Protein 3VVS (pdb70)

Nearest PDB structures (foldseek):
  3vvs-assembly1_A  TM=1.002E+00  e=2.628E-54  Pyrococcus furiosus
  3vvr-assembly1_A  TM=9.953E-01  e=1.018E-46  Pyrococcus furiosus
  6gwh-assembly1_A  TM=9.928E-01  e=1.650E-46  Pyrococcus furiosus DSM 3638
  6ids-assembly1_A  TM=9.347E-01  e=5.824E-17  Vibrio cholerae
  5xjj-assembly1_A  TM=8.866E-01  e=8.787E-13  Camelina sativa

Radius of gyration: 21.58 Å; Cα contacts (8 Å, |Δi|>4): 776; chains: 2; bounding box: 63×47×64 Å

Solvent-accessible surface area: 18002 Å² total

Organism: Pyrococcus furiosus (strain ATCC 43587 / DSM 3638 / JCM 8422 / Vc1) (NCBI:txid186497)

Structure (mmCIF, N/CA/C/O backbone):
data_3VVS
#
_entry.id   3VVS
#
_cell.length_a   155.091
_cell.length_b   59.970
_cell.length_c   68.525
_cell.angle_alpha   90.000
_cell.angle_beta   91.840
_cell.angle_gamma   90.000
#
_symmetry.space_group_name_H-M   'C 1 2 1'
#
loop_
_entity.id
_entity.type
_entity.pdbx_description
1 polymer 'Putative uncharacterized protein'
2 polymer 'macrocyclic peptide'
3 non-polymer '(2R)-2,3-dihydroxypropyl (9Z)-octadec-9-enoate'
4 water water
#
loop_
_atom_site.group_PDB
_atom_site.id
_atom_site.type_symbol
_atom_site.label_atom_id
_atom_site.label_alt_id
_atom_site.label_comp_id
_atom_site.label_asym_id
_atom_site.label_entity_id
_atom_site.label_seq_id
_atom_site.pdbx_PDB_ins_code
_atom_site.Cartn_x
_atom_site.Cartn_y
_atom_site.Cartn_z
_atom_site.occupancy
_atom_site.B_iso_or_equiv
_atom_site.auth_seq_id
_atom_site.auth_comp_id
_atom_site.auth_asym_id
_atom_site.auth_atom_id
_atom_site.pdbx_PDB_model_num
ATOM 1 N N . LYS A 1 4 ? -56.894 29.238 24.031 1.00 82.09 4 LYS A N 1
ATOM 2 C CA . LYS A 1 4 ? -56.072 28.524 24.999 1.00 82.16 4 LYS A CA 1
ATOM 3 C C . LYS A 1 4 ? -56.688 27.169 25.336 1.00 84.82 4 LYS A C 1
ATOM 4 O O . LYS A 1 4 ? -57.863 27.089 25.694 1.00 91.95 4 LYS A O 1
ATOM 6 N N . THR A 1 5 ? -55.895 26.107 25.225 1.00 76.60 5 THR A N 1
ATOM 7 C CA . THR A 1 5 ? -54.498 26.213 24.818 1.00 65.48 5 THR A CA 1
ATOM 8 C C . THR A 1 5 ? -54.229 25.412 23.549 1.00 54.83 5 THR A C 1
ATOM 9 O O . THR A 1 5 ? -55.156 24.964 22.875 1.00 58.34 5 THR A O 1
ATOM 13 N N . THR A 1 6 ? -52.951 25.240 23.229 1.00 39.20 6 THR A N 1
ATOM 14 C CA . THR A 1 6 ? -52.548 24.454 22.071 1.00 29.81 6 THR A CA 1
ATOM 15 C C . THR A 1 6 ? -51.676 23.288 22.518 1.00 31.60 6 THR A C 1
ATOM 16 O O . THR A 1 6 ? -51.217 23.251 23.660 1.00 34.30 6 THR A O 1
ATOM 20 N N . LYS A 1 7 ? -51.450 22.338 21.615 1.00 29.46 7 LYS A N 1
ATOM 21 C CA . LYS A 1 7 ? -50.641 21.164 21.926 1.00 33.09 7 LYS A CA 1
ATOM 22 C C . LYS A 1 7 ? -49.195 21.537 22.235 1.00 27.35 7 LYS A C 1
ATOM 23 O O . LYS A 1 7 ? -48.540 20.891 23.050 1.00 33.80 7 LYS A O 1
ATOM 26 N N . GLY A 1 8 ? -48.702 22.580 21.577 1.00 29.21 8 GLY A N 1
ATOM 27 C CA . GLY A 1 8 ? -47.339 23.036 21.777 1.00 28.51 8 GLY A CA 1
ATOM 28 C C . GLY A 1 8 ? -47.144 23.687 23.131 1.00 28.66 8 GLY A C 1
ATOM 29 O O . GLY A 1 8 ? -46.104 23.519 23.768 1.00 29.10 8 GLY A O 1
ATOM 30 N N . VAL A 1 9 ? -48.151 24.437 23.568 1.00 26.12 9 VAL A N 1
ATOM 31 C CA . VAL A 1 9 ? -48.126 25.065 24.883 1.00 24.77 9 VAL A CA 1
ATOM 32 C C . VAL A 1 9 ? -48.168 24.008 25.984 1.00 23.79 9 VAL A C 1
ATOM 33 O O . VAL A 1 9 ? -47.447 24.106 26.978 1.00 33.81 9 VAL A O 1
ATOM 37 N N . GLN A 1 10 ? -49.003 22.990 25.798 1.00 25.40 10 GLN A N 1
ATOM 38 C CA . GLN A 1 10 ? -49.072 21.880 26.743 1.00 37.83 10 GLN A CA 1
ATOM 39 C C . GLN A 1 10 ? -47.747 21.127 26.768 1.00 34.96 10 GLN A C 1
ATOM 40 O O . GLN A 1 10 ? -47.332 20.609 27.805 1.00 31.56 10 GLN A O 1
ATOM 46 N N . LEU A 1 11 ? -47.089 21.077 25.615 1.00 36.48 11 LEU A N 1
ATOM 47 C CA . LEU A 1 11 ? -45.798 20.416 25.488 1.00 36.10 11 LEU A CA 1
ATOM 48 C C . LEU A 1 11 ? -44.718 21.190 26.238 1.00 37.21 11 LEU A C 1
ATOM 49 O O . LEU A 1 11 ? -43.887 20.602 26.929 1.00 43.09 11 LEU A O 1
ATOM 54 N N . LEU A 1 12 ? -44.738 22.513 26.098 1.00 30.29 12 LEU A N 1
ATOM 55 C CA . LEU A 1 12 ? -43.780 23.377 26.780 1.00 27.84 12 LEU A CA 1
ATOM 56 C C . LEU A 1 12 ? -43.981 23.372 28.292 1.00 26.41 12 LEU A C 1
ATOM 57 O O . LEU A 1 12 ? -43.026 23.530 29.053 1.00 26.32 12 LEU A O 1
ATOM 62 N N . ARG A 1 13 ? -45.226 23.191 28.720 1.00 25.05 13 ARG A N 1
ATOM 63 C CA . ARG A 1 13 ? -45.566 23.238 30.139 1.00 28.55 13 ARG A CA 1
ATOM 64 C C . ARG A 1 13 ? -45.565 21.856 30.790 1.00 29.28 13 ARG A C 1
ATOM 65 O O . ARG A 1 13 ? -45.783 21.730 31.995 1.00 30.67 13 ARG A O 1
ATOM 73 N N . GLY A 1 14 ? -45.316 20.823 29.991 1.00 25.82 14 GLY A N 1
ATOM 74 C CA . GLY A 1 14 ? -45.318 19.461 30.492 1.00 28.82 14 GLY A CA 1
ATOM 75 C C . GLY A 1 14 ? -43.936 18.956 30.859 1.00 31.23 14 GLY A C 1
ATOM 76 O O . GLY A 1 14 ? -43.090 19.716 31.327 1.00 31.76 14 GLY A O 1
ATOM 77 N N . ASP A 1 15 ? -43.711 17.662 30.648 1.00 34.15 15 ASP A N 1
ATOM 78 C CA . ASP A 1 15 ? -42.422 17.043 30.932 1.00 34.47 15 ASP A CA 1
ATOM 79 C C . ASP A 1 15 ? -41.339 17.609 30.015 1.00 31.99 15 ASP A C 1
ATOM 80 O O . ASP A 1 15 ? -41.510 17.643 28.796 1.00 27.42 15 ASP A O 1
ATOM 85 N N . PRO A 1 16 ? -40.222 18.065 30.604 1.00 29.47 16 PRO A N 1
ATOM 86 C CA . PRO A 1 16 ? -39.103 18.626 29.837 1.00 30.80 16 PRO A CA 1
ATOM 87 C C . PRO A 1 16 ? -38.478 17.614 28.879 1.00 32.51 16 PRO A C 1
ATOM 88 O O . PRO A 1 16 ? -38.143 17.975 27.751 1.00 37.38 16 PRO A O 1
ATOM 92 N N . LYS A 1 17 ? -38.325 16.370 29.321 1.00 35.19 17 LYS A N 1
ATOM 93 C CA . LYS A 1 17 ? -37.766 15.321 28.473 1.00 35.36 17 LYS A CA 1
ATOM 94 C C . LYS A 1 17 ? -38.671 15.040 27.278 1.00 31.57 17 LYS A C 1
ATOM 95 O O . LYS A 1 17 ? -38.195 14.811 26.166 1.00 28.88 17 LYS A O 1
ATOM 101 N N . LYS A 1 18 ? -39.977 15.061 27.518 1.00 34.21 18 LYS A N 1
ATOM 102 C CA . LYS A 1 18 ? -40.960 14.854 26.463 1.00 31.95 18 LYS A CA 1
ATOM 103 C C . LYS A 1 18 ? -41.001 16.057 25.525 1.00 34.65 18 LYS A C 1
ATOM 104 O O . LYS A 1 18 ? -41.228 15.914 24.323 1.00 41.44 18 LYS A O 1
ATOM 110 N N . ALA A 1 19 ? -40.769 17.242 26.080 1.00 29.03 19 ALA A N 1
ATOM 111 C CA . ALA A 1 19 ? -40.778 18.472 25.296 1.00 23.18 19 ALA A CA 1
ATOM 112 C C . ALA A 1 19 ? -39.581 18.545 24.351 1.00 24.96 19 ALA A C 1
ATOM 113 O O . ALA A 1 19 ? -39.727 18.907 23.184 1.00 23.63 19 ALA A O 1
ATOM 115 N N . ILE A 1 20 ? -38.403 18.203 24.864 1.00 18.86 20 ILE A N 1
ATOM 116 C CA . ILE A 1 20 ? -37.178 18.227 24.069 1.00 19.08 20 ILE A CA 1
ATOM 117 C C . ILE A 1 20 ? -37.268 17.304 22.854 1.00 28.75 20 ILE A C 1
ATOM 118 O O . ILE A 1 20 ? -36.912 17.692 21.742 1.00 37.12 20 ILE A O 1
ATOM 123 N N . VAL A 1 21 ? -37.762 16.090 23.070 1.00 25.53 21 VAL A N 1
ATOM 124 C CA . VAL A 1 21 ? -37.858 15.100 22.002 1.00 25.04 21 VAL A CA 1
ATOM 125 C C . VAL A 1 21 ? -38.866 15.500 20.925 1.00 23.08 21 VAL A C 1
ATOM 126 O O . VAL A 1 21 ? -38.564 15.452 19.733 1.00 23.91 21 VAL A O 1
ATOM 130 N N . ARG A 1 22 ? -40.059 15.902 21.349 1.00 25.68 22 ARG A N 1
ATOM 131 C CA . ARG A 1 22 ? -41.134 16.226 20.415 1.00 27.77 22 ARG A CA 1
ATOM 132 C C . ARG A 1 22 ? -40.922 17.550 19.677 1.00 31.69 22 ARG A C 1
ATOM 133 O O . ARG A 1 22 ? -41.603 17.829 18.691 1.00 35.62 22 ARG A O 1
ATOM 137 N N . LEU A 1 23 ? -39.984 18.363 20.153 1.00 29.80 23 LEU A N 1
ATOM 138 C CA . LEU A 1 23 ? -39.703 19.647 19.516 1.00 29.51 23 LEU A CA 1
ATOM 139 C C . LEU A 1 23 ? -38.459 19.601 18.633 1.00 25.28 23 LEU A C 1
ATOM 140 O O . LEU A 1 23 ? -38.434 20.198 17.558 1.00 28.52 23 LEU A O 1
ATOM 145 N N . SER A 1 24 ? -37.430 18.893 19.087 1.00 21.64 24 SER A N 1
ATOM 146 C CA . SER A 1 24 ? -36.167 18.835 18.357 1.00 21.94 24 SER A CA 1
ATOM 147 C C . SER A 1 24 ? -36.269 18.006 17.080 1.00 27.86 24 SER A C 1
ATOM 148 O O . SER A 1 24 ? -35.673 18.354 16.061 1.00 26.19 24 SER A O 1
ATOM 151 N N . ILE A 1 25 ? -37.021 16.910 17.141 1.00 29.77 25 ILE A N 1
ATOM 152 C CA . ILE A 1 25 ? -37.193 16.035 15.981 1.00 30.13 25 ILE A CA 1
ATOM 153 C C . ILE A 1 25 ? -37.768 16.743 14.742 1.00 24.20 25 ILE A C 1
ATOM 154 O O . ILE A 1 25 ? -37.222 16.594 13.650 1.00 25.38 25 ILE A O 1
ATOM 159 N N . PRO A 1 26 ? -38.861 17.519 14.899 1.00 23.14 26 PRO A N 1
ATOM 160 C CA . PRO A 1 26 ? -39.327 18.270 13.726 1.00 22.62 26 PRO A CA 1
ATOM 161 C C . PRO A 1 26 ? -38.305 19.298 13.244 1.00 26.60 26 PRO A C 1
ATOM 162 O O . PRO A 1 26 ? -38.240 19.581 12.049 1.00 27.21 26 PRO A O 1
ATOM 166 N N . MET A 1 27 ? -37.519 19.847 14.165 1.00 26.10 27 MET A N 1
ATOM 167 C CA . MET A 1 27 ? -36.522 20.852 13.810 1.00 29.13 27 MET A CA 1
ATOM 168 C C . MET A 1 27 ? -35.338 20.248 13.060 1.00 30.49 27 MET A C 1
ATOM 169 O O . MET A 1 27 ? -34.828 20.844 12.112 1.00 35.11 27 MET A O 1
ATOM 174 N N . MET A 1 28 ? -34.905 19.065 13.486 1.00 25.36 28 MET A N 1
ATOM 175 C CA . MET A 1 28 ? -33.802 18.376 12.827 1.00 26.65 28 MET A CA 1
ATOM 176 C C . MET A 1 28 ? -34.184 17.967 11.407 1.00 28.95 28 MET A C 1
ATOM 177 O O . MET A 1 28 ? -33.344 17.953 10.508 1.00 30.55 28 MET A O 1
ATOM 182 N N . ILE A 1 29 ? -35.457 17.640 11.214 1.00 25.10 29 ILE A N 1
ATOM 183 C CA . ILE A 1 29 ? -35.962 17.263 9.899 1.00 25.89 29 ILE A CA 1
ATOM 184 C C . ILE A 1 29 ? -36.034 18.475 8.975 1.00 24.91 29 ILE A C 1
ATOM 185 O O . ILE A 1 29 ? -35.609 18.414 7.821 1.00 24.64 29 ILE A O 1
ATOM 190 N N . GLY A 1 30 ? -36.569 19.575 9.494 1.00 24.76 30 GLY A N 1
ATOM 191 C CA . GLY A 1 30 ? -36.686 20.803 8.730 1.00 20.15 30 GLY A CA 1
ATOM 192 C C . GLY A 1 30 ? -35.343 21.330 8.266 1.00 24.87 30 GLY A C 1
ATOM 193 O O . GLY A 1 30 ? -35.213 21.818 7.144 1.00 24.35 30 GLY A O 1
ATOM 194 N N . MET A 1 31 ? -34.338 21.225 9.128 1.00 26.88 31 MET A N 1
ATOM 195 C CA . MET A 1 31 ? -32.999 21.699 8.802 1.00 23.37 31 MET A CA 1
ATOM 196 C C . MET A 1 31 ? -32.280 20.751 7.847 1.00 24.97 31 MET A C 1
ATOM 197 O O . MET A 1 31 ? -31.427 21.174 7.066 1.00 28.77 31 MET A O 1
ATOM 202 N N . SER A 1 32 ? -32.626 19.469 7.913 1.00 27.91 32 SER A N 1
ATOM 203 C CA . SER A 1 32 ? -32.020 18.471 7.038 1.00 28.32 32 SER A CA 1
ATOM 204 C C . SER A 1 32 ? -32.476 18.652 5.595 1.00 28.22 32 SER A C 1
ATOM 205 O O . SER A 1 32 ? -31.682 18.513 4.665 1.00 31.53 32 SER A O 1
ATOM 208 N N . VAL A 1 33 ? -33.756 18.963 5.414 1.00 24.48 33 VAL A N 1
ATOM 209 C CA . VAL A 1 33 ? -34.302 19.225 4.087 1.00 26.94 33 VAL A CA 1
ATOM 210 C C . VAL A 1 33 ? -33.668 20.484 3.504 1.00 31.22 33 VAL A C 1
ATOM 211 O O . VAL A 1 33 ? -33.408 20.565 2.301 1.00 30.84 33 VAL A O 1
ATOM 215 N N . GLN A 1 34 ? -33.397 21.455 4.370 1.00 29.86 34 GLN A N 1
ATOM 216 C CA . GLN A 1 34 ? -32.720 22.679 3.963 1.00 25.04 34 GLN A CA 1
ATOM 217 C C . GLN A 1 34 ? -31.301 22.372 3.502 1.00 27.83 34 GLN A C 1
ATOM 218 O O . GLN A 1 34 ? -30.823 22.929 2.516 1.00 31.72 34 GLN A O 1
ATOM 224 N N . THR A 1 35 ? -30.632 21.479 4.224 1.00 21.03 35 THR A N 1
ATOM 225 C CA . THR A 1 35 ? -29.294 21.043 3.853 1.00 25.09 35 THR A CA 1
ATOM 226 C C . THR A 1 35 ? -29.340 20.289 2.527 1.00 28.50 35 THR A C 1
ATOM 227 O O . THR A 1 35 ? -28.459 20.446 1.682 1.00 32.37 35 THR A O 1
ATOM 231 N N . LEU A 1 36 ? -30.383 19.482 2.349 1.00 27.58 36 LEU A N 1
ATOM 232 C CA . LEU A 1 36 ? -30.580 18.735 1.112 1.00 30.48 36 LEU A CA 1
ATOM 233 C C . LEU A 1 36 ? -30.704 19.662 -0.091 1.00 30.54 36 LEU A C 1
ATOM 234 O O . LEU A 1 36 ? -30.282 19.316 -1.194 1.00 30.57 36 LEU A O 1
ATOM 239 N N . TYR A 1 37 ? -31.286 20.838 0.124 1.00 30.62 37 TYR A N 1
ATOM 240 C CA . TYR A 1 37 ? -31.386 21.833 -0.937 1.00 28.99 37 TYR A CA 1
ATOM 241 C C . TYR A 1 37 ? -30.010 22.347 -1.346 1.00 31.36 37 TYR A C 1
ATOM 242 O O . TYR A 1 37 ? -29.701 22.432 -2.534 1.00 34.70 37 TYR A O 1
ATOM 251 N N . ASN A 1 38 ? -29.194 22.698 -0.355 1.00 33.35 38 ASN A N 1
ATOM 252 C CA . ASN A 1 38 ? -27.848 23.205 -0.608 1.00 36.51 38 ASN A CA 1
ATOM 253 C C . ASN A 1 38 ? -26.982 22.205 -1.364 1.00 38.26 38 ASN A C 1
ATOM 254 O O . ASN A 1 38 ? -26.185 22.586 -2.220 1.00 44.14 38 ASN A O 1
ATOM 259 N N . LEU A 1 39 ? -27.141 20.926 -1.040 1.00 35.43 39 LEU A N 1
ATOM 260 C CA . LEU A 1 39 ? -26.403 19.872 -1.722 1.00 44.64 39 LEU A CA 1
ATOM 261 C C . LEU A 1 39 ? -26.856 19.759 -3.172 1.00 46.19 39 LEU A C 1
ATOM 262 O O . LEU A 1 39 ? -26.044 19.545 -4.071 1.00 49.27 39 LEU A O 1
ATOM 267 N N . ALA A 1 40 ? -28.158 19.912 -3.393 1.00 39.37 40 ALA A N 1
ATOM 268 C CA . ALA A 1 40 ? -28.721 19.835 -4.735 1.00 38.25 40 ALA A CA 1
ATOM 269 C C . ALA A 1 40 ? -28.347 21.061 -5.563 1.00 41.91 40 ALA A C 1
ATOM 270 O O . ALA A 1 40 ? -27.902 20.935 -6.704 1.00 46.61 40 ALA A O 1
ATOM 272 N N . ASP A 1 41 ? -28.524 22.244 -4.980 1.00 37.34 41 ASP A N 1
ATOM 273 C CA . ASP A 1 41 ? -28.196 23.494 -5.660 1.00 45.03 41 ASP A CA 1
ATOM 274 C C . ASP A 1 41 ? -26.707 23.581 -5.978 1.00 53.55 41 ASP A C 1
ATOM 275 O O . ASP A 1 41 ? -26.309 24.202 -6.964 1.00 54.74 41 ASP A O 1
ATOM 280 N N . GLY A 1 42 ? -25.889 22.951 -5.141 1.00 54.05 42 GLY A N 1
ATOM 281 C CA . GLY A 1 42 ? -24.454 22.934 -5.348 1.00 53.37 42 GLY A CA 1
ATOM 282 C C . GLY A 1 42 ? -24.057 22.102 -6.551 1.00 57.59 42 GLY A C 1
ATOM 283 O O . GLY A 1 42 ? -22.944 22.225 -7.062 1.00 65.76 42 GLY A O 1
ATOM 284 N N . ILE A 1 43 ? -24.972 21.251 -7.005 1.00 51.21 43 ILE A N 1
ATOM 285 C CA . ILE A 1 43 ? -24.722 20.398 -8.161 1.00 49.55 43 ILE A CA 1
ATOM 286 C C . ILE A 1 43 ? -25.120 21.086 -9.466 1.00 48.78 43 ILE A C 1
ATOM 287 O O . ILE A 1 43 ? -24.364 21.069 -10.438 1.00 52.65 43 ILE A O 1
ATOM 292 N N . TRP A 1 44 ? -26.305 21.691 -9.482 1.00 45.56 44 TRP A N 1
ATOM 293 C CA . TRP A 1 44 ? -26.797 22.376 -10.675 1.00 43.50 44 TRP A CA 1
ATOM 294 C C . TRP A 1 44 ? -25.889 23.540 -11.064 1.00 46.30 44 TRP A C 1
ATOM 295 O O . TRP A 1 44 ? -25.540 23.702 -12.233 1.00 46.61 44 TRP A O 1
ATOM 306 N N . VAL A 1 45 ? -25.511 24.344 -10.074 1.00 47.06 45 VAL A N 1
ATOM 307 C CA . VAL A 1 45 ? -24.686 25.526 -10.305 1.00 46.78 45 VAL A CA 1
ATOM 308 C C . VAL A 1 45 ? -23.266 25.156 -10.737 1.00 51.45 45 VAL A C 1
ATOM 309 O O . VAL A 1 45 ? -22.658 25.843 -11.560 1.00 52.83 45 VAL A O 1
ATOM 313 N N . SER A 1 46 ? -22.750 24.057 -10.194 1.00 53.98 46 SER A N 1
ATOM 314 C CA . SER A 1 46 ? -21.390 23.613 -10.495 1.00 56.50 46 SER A CA 1
ATOM 315 C C . SER A 1 46 ? -21.186 23.310 -11.979 1.00 57.98 46 SER A C 1
ATOM 316 O O . SER A 1 46 ? -20.065 23.369 -12.482 1.00 65.17 46 SER A O 1
ATOM 319 N N . GLY A 1 47 ? -22.272 22.986 -12.673 1.00 52.62 47 GLY A N 1
ATOM 320 C CA . GLY A 1 47 ? -22.205 22.676 -14.089 1.00 50.58 47 GLY A CA 1
ATOM 321 C C . GLY A 1 47 ? -22.607 23.842 -14.973 1.00 51.60 47 GLY A C 1
ATOM 322 O O . GLY A 1 47 ? -23.041 23.647 -16.108 1.00 57.40 47 GLY A O 1
ATOM 323 N N . LEU A 1 48 ? -22.461 25.057 -14.453 1.00 48.81 48 LEU A N 1
ATOM 324 C CA . LEU A 1 48 ? -22.819 26.256 -15.204 1.00 48.76 48 LEU A CA 1
ATOM 325 C C . LEU A 1 48 ? -21.588 27.022 -15.682 1.00 48.08 48 LEU A C 1
ATOM 326 O O . LEU A 1 48 ? -21.679 27.853 -16.585 1.00 47.74 48 LEU A O 1
ATOM 331 N N . GLY A 1 49 ? -20.441 26.741 -15.072 1.00 48.25 49 GLY A N 1
ATOM 332 C CA . GLY A 1 49 ? -19.202 27.396 -15.448 1.00 52.05 49 GLY A CA 1
ATOM 333 C C . GLY A 1 49 ? -18.566 28.170 -14.308 1.00 56.87 49 GLY A C 1
ATOM 334 O O . GLY A 1 49 ? -19.178 28.345 -13.254 1.00 55.99 49 GLY A O 1
ATOM 335 N N . PRO A 1 50 ? -17.327 28.641 -14.516 1.00 63.01 50 PRO A N 1
ATOM 336 C CA . PRO A 1 50 ? -16.580 29.391 -13.500 1.00 61.83 50 PRO A CA 1
ATOM 337 C C . PRO A 1 50 ? -17.152 30.786 -13.264 1.00 56.99 50 PRO A C 1
ATOM 338 O O . PRO A 1 50 ? -16.977 31.345 -12.182 1.00 57.55 50 PRO A O 1
ATOM 342 N N . GLU A 1 51 ? -17.827 31.337 -14.268 1.00 54.90 51 GLU A N 1
ATOM 343 C CA . GLU A 1 51 ? -18.401 32.674 -14.159 1.00 52.44 51 GLU A CA 1
ATOM 344 C C . GLU A 1 51 ? -19.624 32.686 -13.247 1.00 54.59 51 GLU A C 1
ATOM 345 O O . GLU A 1 51 ? -19.917 33.693 -12.602 1.00 54.71 51 GLU A O 1
ATOM 347 N N . SER A 1 52 ? -20.333 31.563 -13.196 1.00 54.97 52 SER A N 1
ATOM 348 C CA . SER A 1 52 ? -21.525 31.448 -12.364 1.00 48.54 52 SER A CA 1
ATOM 349 C C . SER A 1 52 ? -21.163 31.219 -10.899 1.00 44.61 52 SER A C 1
ATOM 350 O O . SER A 1 52 ? -21.810 31.757 -10.000 1.00 37.16 52 SER A O 1
ATOM 353 N N . LEU A 1 53 ? -20.129 30.417 -10.667 1.00 46.50 53 LEU A N 1
ATOM 354 C CA . LEU A 1 53 ? -19.654 30.150 -9.314 1.00 47.32 53 LEU A CA 1
ATOM 355 C C . LEU A 1 53 ? -19.033 31.398 -8.698 1.00 47.98 53 LEU A C 1
ATOM 356 O O . LEU A 1 53 ? -19.131 31.621 -7.491 1.00 54.54 53 LEU A O 1
ATOM 361 N N . ALA A 1 54 ? -18.395 32.208 -9.535 1.00 48.72 54 ALA A N 1
ATOM 362 C CA . ALA A 1 54 ? -17.762 33.439 -9.077 1.00 48.18 54 ALA A CA 1
ATOM 363 C C . ALA A 1 54 ? -18.806 34.484 -8.696 1.00 48.20 54 ALA A C 1
ATOM 364 O O . ALA A 1 54 ? -18.561 35.335 -7.843 1.00 49.32 54 ALA A O 1
ATOM 366 N N . ALA A 1 55 ? -19.970 34.412 -9.334 1.00 47.83 55 ALA A N 1
ATOM 367 C CA . ALA A 1 55 ? -21.058 35.340 -9.053 1.00 49.91 55 ALA A CA 1
ATOM 368 C C . ALA A 1 55 ? -21.713 35.021 -7.713 1.00 52.93 55 ALA A C 1
ATOM 369 O O . ALA A 1 55 ? -22.108 35.924 -6.974 1.00 50.56 55 ALA A O 1
ATOM 371 N N . VAL A 1 56 ? -21.825 33.732 -7.409 1.00 54.34 56 VAL A N 1
ATOM 372 C CA . VAL A 1 56 ? -22.408 33.284 -6.150 1.00 53.43 56 VAL A CA 1
ATOM 373 C C . VAL A 1 56 ? -21.494 33.639 -4.981 1.00 55.45 56 VAL A C 1
ATOM 374 O O . VAL A 1 56 ? -21.957 34.075 -3.925 1.00 49.54 56 VAL A O 1
ATOM 378 N N . GLY A 1 57 ? -20.193 33.461 -5.185 1.00 58.87 57 GLY A N 1
ATOM 379 C CA . GLY A 1 57 ? -19.208 33.733 -4.153 1.00 58.86 57 GLY A CA 1
ATOM 380 C C . GLY A 1 57 ? -19.129 35.192 -3.743 1.00 55.35 57 GLY A C 1
ATOM 381 O O . GLY A 1 57 ? -18.734 35.504 -2.621 1.00 57.79 57 GLY A O 1
ATOM 382 N N . LEU A 1 58 ? -19.504 36.088 -4.650 1.00 48.04 58 LEU A N 1
ATOM 383 C CA . LEU A 1 58 ? -19.458 37.520 -4.368 1.00 46.36 58 LEU A CA 1
ATOM 384 C C . LEU A 1 58 ? -20.594 37.964 -3.449 1.00 44.85 58 LEU A C 1
ATOM 385 O O . LEU A 1 58 ? -20.413 38.848 -2.611 1.00 42.31 58 LEU A O 1
ATOM 390 N N . PHE A 1 59 ? -21.761 37.350 -3.610 1.00 45.17 59 PHE A N 1
ATOM 391 C CA . PHE A 1 59 ? -22.932 37.720 -2.822 1.00 45.72 59 PHE A CA 1
ATOM 392 C C . PHE A 1 59 ? -23.103 36.815 -1.606 1.00 42.67 59 PHE A C 1
ATOM 393 O O . PHE A 1 59 ? -23.867 37.126 -0.693 1.00 37.89 59 PHE A O 1
ATOM 401 N N . PHE A 1 60 ? -22.387 35.696 -1.600 1.00 44.19 60 PHE A N 1
ATOM 402 C CA . PHE A 1 60 ? -22.476 34.740 -0.497 1.00 42.52 60 PHE A CA 1
ATOM 403 C C . PHE A 1 60 ? -22.235 35.318 0.909 1.00 41.43 60 PHE A C 1
ATOM 404 O O . PHE A 1 60 ? -22.985 34.999 1.832 1.00 33.93 60 PHE A O 1
ATOM 412 N N . PRO A 1 61 ? -21.186 36.147 1.086 1.00 45.44 61 PRO A N 1
ATOM 413 C CA . PRO A 1 61 ? -21.011 36.747 2.414 1.00 46.43 61 PRO A CA 1
ATOM 414 C C . PRO A 1 61 ? -22.169 37.671 2.779 1.00 45.39 61 PRO A C 1
ATOM 415 O O . PRO A 1 61 ? -22.544 37.756 3.948 1.00 46.78 61 PRO A O 1
ATOM 419 N N . VAL A 1 62 ? -22.725 38.350 1.781 1.00 44.65 62 VAL A N 1
ATOM 420 C CA . VAL A 1 62 ? -23.871 39.224 1.994 1.00 41.50 62 VAL A CA 1
ATOM 421 C C . VAL A 1 62 ? -25.104 38.394 2.327 1.00 36.28 62 VAL A C 1
ATOM 422 O O . VAL A 1 62 ? -25.914 38.775 3.173 1.00 36.77 62 VAL A O 1
ATOM 426 N N . PHE A 1 63 ? -25.234 37.253 1.656 1.00 30.85 63 PHE A N 1
ATOM 427 C CA . PHE A 1 63 ? -26.351 36.344 1.877 1.00 27.06 63 PHE A CA 1
ATOM 428 C C . PHE A 1 63 ? -26.345 35.831 3.314 1.00 28.44 63 PHE A C 1
ATOM 429 O O . PHE A 1 63 ? -27.376 35.831 3.986 1.00 29.88 63 PHE A O 1
ATOM 437 N N . MET A 1 64 ? -25.178 35.399 3.780 1.00 27.06 64 MET A N 1
ATOM 438 C CA . MET A 1 64 ? -25.026 34.924 5.150 1.00 26.93 64 MET A CA 1
ATOM 439 C C . MET A 1 64 ? -25.303 36.035 6.157 1.00 29.35 64 MET A C 1
ATOM 440 O O . MET A 1 64 ? -25.763 35.776 7.268 1.00 26.92 64 MET A O 1
ATOM 445 N N . GLY A 1 65 ? -25.016 37.272 5.761 1.00 29.42 65 GLY A N 1
ATOM 446 C CA . GLY A 1 65 ? -25.289 38.424 6.598 1.00 24.68 65 GLY A CA 1
ATOM 447 C C . GLY A 1 65 ? -26.777 38.629 6.798 1.00 26.76 65 GLY A C 1
ATOM 448 O O . GLY A 1 65 ? -27.230 38.924 7.904 1.00 29.77 65 GLY A O 1
ATOM 449 N N . ILE A 1 66 ? -27.538 38.469 5.720 1.00 23.44 66 ILE A N 1
ATOM 450 C CA . ILE A 1 66 ? -28.990 38.585 5.780 1.00 23.85 66 ILE A CA 1
ATOM 451 C C . ILE A 1 66 ? -29.578 37.467 6.633 1.00 27.28 66 ILE A C 1
ATOM 452 O O . ILE A 1 66 ? -30.478 37.696 7.442 1.00 29.01 66 ILE A O 1
ATOM 457 N N . ILE A 1 67 ? -29.055 36.258 6.449 1.00 28.01 67 ILE A N 1
ATOM 458 C CA . ILE A 1 67 ? -29.518 35.091 7.191 1.00 22.22 67 ILE A CA 1
ATOM 459 C C . ILE A 1 67 ? -29.213 35.221 8.682 1.00 24.15 67 ILE A C 1
ATOM 460 O O . ILE A 1 67 ? -30.047 34.892 9.527 1.00 24.10 67 ILE A O 1
ATOM 465 N N . ALA A 1 68 ? -28.017 35.709 8.996 1.00 21.19 68 ALA A N 1
ATOM 466 C CA . ALA A 1 68 ? -27.605 35.909 10.381 1.00 19.40 68 ALA A CA 1
ATOM 467 C C . ALA A 1 68 ? -28.532 36.879 11.108 1.00 26.88 68 ALA A C 1
ATOM 468 O O . ALA A 1 68 ? -28.859 36.681 12.278 1.00 28.65 68 ALA A O 1
ATOM 470 N N . LEU A 1 69 ? -28.954 37.926 10.406 1.00 29.25 69 LEU A N 1
ATOM 471 C CA . LEU A 1 69 ? -29.857 38.919 10.976 1.00 27.02 69 LEU A CA 1
ATOM 472 C C . LEU A 1 69 ? -31.278 38.375 11.092 1.00 25.73 69 LEU A C 1
ATOM 473 O O . LEU A 1 69 ? -31.984 38.659 12.059 1.00 26.84 69 LEU A O 1
ATOM 478 N N . ALA A 1 70 ? -31.690 37.589 10.101 1.00 22.42 70 ALA A N 1
ATOM 479 C CA . ALA A 1 70 ? -33.027 37.006 10.088 1.00 23.81 70 ALA A CA 1
ATOM 480 C C . ALA A 1 70 ? -33.183 35.939 11.167 1.00 25.97 70 ALA A C 1
ATOM 481 O O . ALA A 1 70 ? -34.166 35.933 11.909 1.00 22.50 70 ALA A O 1
ATOM 483 N N . ALA A 1 71 ? -32.208 35.039 11.248 1.00 23.48 71 ALA A N 1
ATOM 484 C CA . ALA A 1 71 ? -32.244 33.956 12.224 1.00 19.24 71 ALA A CA 1
ATOM 485 C C . ALA A 1 71 ? -32.070 34.486 13.643 1.00 22.33 71 ALA A C 1
ATOM 486 O O . ALA A 1 71 ? -32.605 33.920 14.597 1.00 21.45 71 ALA A O 1
ATOM 488 N N . GLY A 1 72 ? -31.316 35.573 13.775 1.00 22.23 72 GLY A N 1
ATOM 489 C CA . GLY A 1 72 ? -31.101 36.201 15.065 1.00 22.45 72 GLY A CA 1
ATOM 490 C C . GLY A 1 72 ? -32.386 36.783 15.621 1.00 24.94 72 GLY A C 1
ATOM 491 O O . GLY A 1 72 ? -32.726 36.566 16.783 1.00 29.24 72 GLY A O 1
ATOM 492 N N . LEU A 1 73 ? -33.104 37.522 14.783 1.00 21.45 73 LEU A N 1
ATOM 493 C CA . LEU A 1 73 ? -34.387 38.092 15.171 1.00 18.07 73 LEU A CA 1
ATOM 494 C C . LEU A 1 73 ? -35.387 36.980 15.469 1.00 14.83 73 LEU A C 1
ATOM 495 O O . LEU A 1 73 ? -36.269 37.131 16.314 1.00 12.37 73 LEU A O 1
ATOM 500 N N . GLY A 1 74 ? -35.235 35.858 14.771 1.00 20.50 74 GLY A N 1
ATOM 501 C CA . GLY A 1 74 ? -36.094 34.706 14.969 1.00 14.88 74 GLY A CA 1
ATOM 502 C C . GLY A 1 74 ? -35.918 34.055 16.329 1.00 18.55 74 GLY A C 1
ATOM 503 O O . GLY A 1 74 ? -36.899 33.786 17.022 1.00 17.64 74 GLY A O 1
ATOM 504 N N . VAL A 1 75 ? -34.670 33.802 16.715 1.00 20.27 75 VAL A N 1
ATOM 505 C CA . VAL A 1 75 ? -34.389 33.139 17.986 1.00 26.47 75 VAL A CA 1
ATOM 506 C C . VAL A 1 75 ? -34.686 34.057 19.174 1.00 30.70 75 VAL A C 1
ATOM 507 O O . VAL A 1 75 ? -35.091 33.593 20.241 1.00 30.07 75 VAL A O 1
ATOM 511 N N . GLY A 1 76 ? -34.501 35.359 18.980 1.00 27.72 76 GLY A N 1
ATOM 512 C CA . GLY A 1 76 ? -34.837 36.334 20.001 1.00 17.46 76 GLY A CA 1
ATOM 513 C C . GLY A 1 76 ? -36.338 36.392 20.195 1.00 20.51 76 GLY A C 1
ATOM 514 O O . GLY A 1 76 ? -36.828 36.657 21.293 1.00 24.63 76 GLY A O 1
ATOM 515 N N . THR A 1 77 ? -37.068 36.137 19.114 1.00 20.11 77 THR A N 1
ATOM 516 C CA . THR A 1 77 ? -38.523 36.094 19.151 1.00 19.20 77 THR A CA 1
ATOM 517 C C . THR A 1 77 ? -39.011 34.839 19.868 1.00 21.03 77 THR A C 1
ATOM 518 O O . THR A 1 77 ? -39.842 34.914 20.773 1.00 25.20 77 THR A O 1
ATOM 522 N N . SER A 1 78 ? -38.486 33.688 19.458 1.00 17.60 78 SER A N 1
ATOM 523 C CA . SER A 1 78 ? -38.890 32.407 20.029 1.00 20.55 78 SER A CA 1
ATOM 524 C C . SER A 1 78 ? -38.573 32.327 21.518 1.00 19.79 78 SER A C 1
ATOM 525 O O . SER A 1 78 ? -39.368 31.809 22.303 1.00 23.77 78 SER A O 1
ATOM 528 N N . SER A 1 79 ? -37.409 32.844 21.899 1.00 15.34 79 SER A N 1
ATOM 529 C CA . SER A 1 79 ? -36.989 32.848 23.296 1.00 13.27 79 SER A CA 1
ATOM 530 C C . SER A 1 79 ? -37.906 33.715 24.154 1.00 22.01 79 SER A C 1
ATOM 531 O O . SER A 1 79 ? -38.340 33.299 25.228 1.00 29.06 79 SER A O 1
ATOM 534 N N . ALA A 1 80 ? -38.199 34.919 23.671 1.00 18.27 80 ALA A N 1
ATOM 535 C CA . ALA A 1 80 ? -39.040 35.858 24.408 1.00 15.85 80 ALA A CA 1
ATOM 536 C C . ALA A 1 80 ? -40.468 35.342 24.564 1.00 20.93 80 ALA A C 1
ATOM 537 O O . ALA A 1 80 ? -41.076 35.491 25.623 1.00 25.96 80 ALA A O 1
ATOM 539 N N . ILE A 1 81 ? -40.998 34.736 23.507 1.00 20.86 81 ILE A N 1
ATOM 540 C CA . ILE A 1 81 ? -42.348 34.184 23.543 1.00 21.92 81 ILE A CA 1
ATOM 541 C C . ILE A 1 81 ? -42.435 32.988 24.492 1.00 24.40 81 ILE A C 1
ATOM 542 O O . ILE A 1 81 ? -43.396 32.858 25.252 1.00 28.16 81 ILE A O 1
ATOM 547 N N . ALA A 1 82 ? -41.420 32.129 24.455 1.00 19.11 82 ALA A N 1
ATOM 548 C CA . ALA A 1 82 ? -41.378 30.948 25.313 1.00 17.44 82 ALA A CA 1
ATOM 549 C C . ALA A 1 82 ? -41.387 31.312 26.796 1.00 24.06 82 ALA A C 1
ATOM 550 O O . ALA A 1 82 ? -42.052 30.658 27.600 1.00 21.60 82 ALA A O 1
ATOM 552 N N . ARG A 1 83 ? -40.652 32.361 27.153 1.00 29.06 83 ARG A N 1
ATOM 553 C CA . ARG A 1 83 ? -40.587 32.813 28.540 1.00 27.33 83 ARG A CA 1
ATOM 554 C C . ARG A 1 83 ? -41.913 33.396 29.026 1.00 29.62 83 ARG A C 1
ATOM 555 O O . ARG A 1 83 ? -42.295 33.201 30.179 1.00 36.29 83 ARG A O 1
ATOM 563 N N . ARG A 1 84 ? -42.609 34.110 28.146 1.00 29.19 84 ARG A N 1
ATOM 564 C CA . ARG A 1 84 ? -43.906 34.688 28.490 1.00 32.21 84 ARG A CA 1
ATOM 565 C C . ARG A 1 84 ? -44.949 33.604 28.738 1.00 31.04 84 ARG A C 1
ATOM 566 O O . ARG A 1 84 ? -45.726 33.684 29.689 1.00 37.60 84 ARG A O 1
ATOM 574 N N . ILE A 1 85 ? -44.960 32.594 27.874 1.00 24.27 85 ILE A N 1
ATOM 575 C CA . ILE A 1 85 ? -45.910 31.491 27.980 1.00 25.97 85 ILE A CA 1
ATOM 576 C C . ILE A 1 85 ? -45.683 30.685 29.259 1.00 30.77 85 ILE A C 1
ATOM 577 O O . ILE A 1 85 ? -46.637 30.269 29.919 1.00 32.82 85 ILE A O 1
ATOM 582 N N . GLY A 1 86 ? -44.416 30.480 29.607 1.00 27.22 86 GLY A N 1
ATOM 583 C CA . GLY A 1 86 ? -44.068 29.808 30.845 1.00 23.88 86 GLY A CA 1
ATOM 584 C C . GLY A 1 86 ? -44.532 30.596 32.055 1.00 29.40 86 GLY A C 1
ATOM 585 O O . GLY A 1 86 ? -45.033 30.030 33.025 1.00 29.90 86 GLY A O 1
ATOM 586 N N . ALA A 1 87 ? -44.379 31.915 31.991 1.00 30.67 87 ALA A N 1
ATOM 587 C CA . ALA A 1 87 ? -44.799 32.788 33.082 1.00 30.88 87 ALA A CA 1
ATOM 588 C C . ALA A 1 87 ? -46.300 33.057 33.033 1.00 32.86 87 ALA A C 1
ATOM 589 O O . ALA A 1 87 ? -46.826 33.825 33.840 1.00 30.91 87 ALA A O 1
ATOM 591 N N . ARG A 1 88 ? -46.976 32.415 32.083 1.00 35.86 88 ARG A N 1
ATOM 592 C CA . ARG A 1 88 ? -48.410 32.598 31.865 1.00 41.91 88 ARG A CA 1
ATOM 593 C C . ARG A 1 88 ? -48.769 34.057 31.598 1.00 40.33 88 ARG A C 1
ATOM 594 O O . ARG A 1 88 ? -49.826 34.537 32.011 1.00 42.34 88 ARG A O 1
ATOM 602 N N . ASP A 1 89 ? -47.875 34.753 30.905 1.00 32.35 89 ASP A N 1
ATOM 603 C CA . ASP A 1 89 ? -48.113 36.129 30.497 1.00 28.15 89 ASP A CA 1
ATOM 604 C C . ASP A 1 89 ? -48.645 36.133 29.068 1.00 31.80 89 ASP A C 1
ATOM 605 O O . ASP A 1 89 ? -47.884 36.269 28.111 1.00 33.54 89 ASP A O 1
ATOM 610 N N . LYS A 1 90 ? -49.958 35.971 28.938 1.00 35.84 90 LYS A N 1
ATOM 611 C CA . LYS A 1 90 ? -50.604 35.861 27.635 1.00 32.06 90 LYS A CA 1
ATOM 612 C C . LYS A 1 90 ? -50.502 37.152 26.830 1.00 38.61 90 LYS A C 1
ATOM 613 O O . LYS A 1 90 ? -50.143 37.130 25.652 1.00 41.09 90 LYS A O 1
ATOM 619 N N . GLU A 1 91 ? -50.824 38.274 27.468 1.00 39.84 91 GLU A N 1
ATOM 620 C CA . GLU A 1 91 ? -50.763 39.574 26.808 1.00 35.12 91 GLU A CA 1
ATOM 621 C C . GLU A 1 91 ? -49.332 39.921 26.413 1.00 27.04 91 GLU A C 1
ATOM 622 O O . GLU A 1 91 ? -49.102 40.586 25.403 1.00 29.58 91 GLU A O 1
ATOM 626 N N . GLY A 1 92 ? -48.376 39.464 27.214 1.00 25.15 92 GLY A N 1
ATOM 627 C CA . GLY A 1 92 ? -46.971 39.679 26.923 1.00 20.89 92 GLY A CA 1
ATOM 628 C C . GLY A 1 92 ? -46.525 38.895 25.705 1.00 25.58 92 GLY A C 1
ATOM 629 O O . GLY A 1 92 ? -45.833 39.426 24.837 1.00 29.79 92 GLY A O 1
ATOM 630 N N . ALA A 1 93 ? -46.928 37.629 25.640 1.00 17.72 93 ALA A N 1
ATOM 631 C CA . ALA A 1 93 ? -46.582 36.766 24.516 1.00 18.45 93 ALA A CA 1
ATOM 632 C C . ALA A 1 93 ? -47.189 37.288 23.218 1.00 18.66 93 ALA A C 1
ATOM 633 O O . ALA A 1 93 ? -46.551 37.254 22.165 1.00 20.23 93 ALA A O 1
ATOM 635 N N . ASP A 1 94 ? -48.425 37.768 23.302 1.00 17.85 94 ASP A N 1
ATOM 636 C CA . ASP A 1 94 ? -49.098 38.368 22.157 1.00 25.16 94 ASP A CA 1
ATOM 637 C C . ASP A 1 94 ? -48.358 39.619 21.698 1.00 34.02 94 ASP A C 1
ATOM 638 O O . ASP A 1 94 ? -48.220 39.869 20.501 1.00 36.14 94 ASP A O 1
ATOM 643 N N . ASN A 1 95 ? -47.879 40.398 22.663 1.00 29.37 95 ASN A N 1
ATOM 644 C CA . ASN A 1 95 ? -47.215 41.663 22.372 1.00 29.38 95 ASN A CA 1
ATOM 645 C C . ASN A 1 95 ? -45.838 41.471 21.738 1.00 26.43 95 ASN A C 1
ATOM 646 O O . ASN A 1 95 ? -45.423 42.260 20.887 1.00 23.18 95 ASN A O 1
ATOM 651 N N . VAL A 1 96 ? -45.135 40.421 22.152 1.00 22.69 96 VAL A N 1
ATOM 652 C CA . VAL A 1 96 ? -43.828 40.103 21.587 1.00 23.09 96 VAL A CA 1
ATOM 653 C C . VAL A 1 96 ? -43.960 39.698 20.121 1.00 23.59 96 VAL A C 1
ATOM 654 O O . VAL A 1 96 ? -43.156 40.103 19.279 1.00 24.09 96 VAL A O 1
ATOM 658 N N . ALA A 1 97 ? -44.986 38.907 19.824 1.00 20.83 97 ALA A N 1
ATOM 659 C CA . ALA A 1 97 ? -45.244 38.451 18.462 1.00 18.97 97 ALA A CA 1
ATOM 660 C C . ALA A 1 97 ? -45.507 39.622 17.521 1.00 20.63 97 ALA A C 1
ATOM 661 O O . ALA A 1 97 ? -45.013 39.647 16.394 1.00 27.95 97 ALA A O 1
ATOM 663 N N . VAL A 1 98 ? -46.287 40.591 17.990 1.00 22.98 98 VAL A N 1
ATOM 664 C CA . VAL A 1 98 ? -46.579 41.784 17.204 1.00 23.73 98 VAL A CA 1
ATOM 665 C C . VAL A 1 98 ? -45.313 42.606 16.986 1.00 24.98 98 VAL A C 1
ATOM 666 O O . VAL A 1 98 ? -45.035 43.047 15.870 1.00 27.76 98 VAL A O 1
ATOM 670 N N . HIS A 1 99 ? -44.546 42.798 18.056 1.00 25.83 99 HIS A N 1
ATOM 671 C CA . HIS A 1 99 ? -43.288 43.537 17.985 1.00 23.55 99 HIS A CA 1
ATOM 672 C C . HIS A 1 99 ? -42.309 42.907 16.999 1.00 25.32 99 HIS A C 1
ATOM 673 O O . HIS A 1 99 ? -41.631 43.611 16.253 1.00 26.11 99 HIS A O 1
ATOM 680 N N . SER A 1 100 ? -42.242 41.580 17.003 1.00 22.32 100 SER A N 1
ATOM 681 C CA . SER A 1 100 ? -41.320 40.855 16.136 1.00 25.56 100 SER A CA 1
ATOM 682 C C . SER A 1 100 ? -41.683 41.008 14.664 1.00 22.88 100 SER A C 1
ATOM 683 O O . SER A 1 100 ? -40.805 41.084 13.804 1.00 25.60 100 SER A O 1
ATOM 686 N N . LEU A 1 101 ? -42.980 41.050 14.379 1.00 16.37 101 LEU A N 1
ATOM 687 C CA . LEU A 1 101 ? -43.457 41.204 13.011 1.00 13.61 101 LEU A CA 1
ATOM 688 C C . LEU A 1 101 ? -43.181 42.608 12.485 1.00 23.17 101 LEU A C 1
ATOM 689 O O . LEU A 1 101 ? -42.844 42.786 11.314 1.00 25.04 101 LEU A O 1
ATOM 694 N N . ILE A 1 102 ? -43.325 43.602 13.356 1.00 24.33 102 ILE A N 1
ATOM 695 C CA . ILE A 1 102 ? -43.016 44.981 12.998 1.00 25.32 102 ILE A CA 1
ATOM 696 C C . ILE A 1 102 ? -41.516 45.137 12.763 1.00 23.20 102 ILE A C 1
ATOM 697 O O . ILE A 1 102 ? -41.089 45.851 11.854 1.00 21.71 102 ILE A O 1
ATOM 702 N N . LEU A 1 103 ? -40.720 44.453 13.578 1.00 18.73 103 LEU A N 1
ATOM 703 C CA . LEU A 1 103 ? -39.270 44.474 13.426 1.00 17.42 103 LEU A CA 1
ATOM 704 C C . LEU A 1 103 ? -38.835 43.777 12.141 1.00 21.75 103 LEU A C 1
ATOM 705 O O . LEU A 1 103 ? -37.827 44.147 11.540 1.00 27.37 103 LEU A O 1
ATOM 710 N N . SER A 1 104 ? -39.598 42.770 11.725 1.00 14.75 104 SER A N 1
ATOM 711 C CA . SER A 1 104 ? -39.289 42.033 10.504 1.00 19.39 104 SER A CA 1
ATOM 712 C C . SER A 1 104 ? -39.395 42.944 9.288 1.00 17.58 104 SER A C 1
ATOM 713 O O . SER A 1 104 ? -38.613 42.831 8.344 1.00 15.91 104 SER A O 1
ATOM 716 N N . LEU A 1 105 ? -40.369 43.848 9.322 1.00 15.92 105 LEU A N 1
ATOM 717 C CA . LEU A 1 105 ? -40.553 44.821 8.254 1.00 21.10 105 LEU A CA 1
ATOM 718 C C . LEU A 1 105 ? -39.429 45.850 8.280 1.00 22.16 105 LEU A C 1
ATOM 719 O O . LEU A 1 105 ? -38.834 46.164 7.250 1.00 21.33 105 LEU A O 1
ATOM 724 N N . ILE A 1 106 ? -39.142 46.365 9.471 1.00 18.09 106 ILE A N 1
ATOM 725 C CA . ILE A 1 106 ? -38.098 47.365 9.654 1.00 18.75 106 ILE A CA 1
ATOM 726 C C . ILE A 1 106 ? -36.722 46.831 9.269 1.00 19.47 106 ILE A C 1
ATOM 727 O O . ILE A 1 106 ? -35.979 47.488 8.544 1.00 17.69 106 ILE A O 1
ATOM 732 N N . LEU A 1 107 ? -36.389 45.637 9.748 1.00 21.49 107 LEU A N 1
ATOM 733 C CA . LEU A 1 107 ? -35.090 45.038 9.460 1.00 20.95 107 LEU A CA 1
ATOM 734 C C . LEU A 1 107 ? -34.978 44.582 8.007 1.00 25.38 107 LEU A C 1
ATOM 735 O O . LEU A 1 107 ? -33.983 44.859 7.338 1.00 31.62 107 LEU A O 1
ATOM 740 N N . GLY A 1 108 ? -36.005 43.888 7.528 1.00 16.30 108 GLY A N 1
ATOM 741 C CA . GLY A 1 108 ? -36.001 43.333 6.186 1.00 13.50 108 GLY A CA 1
ATOM 742 C C . GLY A 1 108 ? -35.871 44.364 5.080 1.00 16.40 108 GLY A C 1
ATOM 743 O O . GLY A 1 108 ? -35.016 44.238 4.203 1.00 18.76 108 GLY A O 1
ATOM 744 N N . VAL A 1 109 ? -36.720 45.385 5.119 1.00 20.97 109 VAL A N 1
ATOM 745 C CA . VAL A 1 109 ? -36.702 46.427 4.097 1.00 21.91 109 VAL A CA 1
ATOM 746 C C . VAL A 1 109 ? -35.424 47.266 4.176 1.00 20.43 109 VAL A C 1
ATOM 747 O O . VAL A 1 109 ? -34.890 47.692 3.151 1.00 19.25 109 VAL A O 1
ATOM 751 N N . THR A 1 110 ? -34.932 47.485 5.394 1.00 17.62 110 THR A N 1
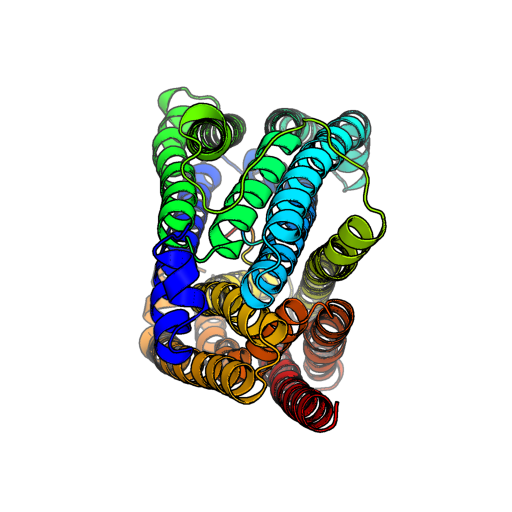ATOM 752 C CA . THR A 1 110 ? -33.694 48.236 5.597 1.00 21.91 110 THR A CA 1
ATOM 753 C C . THR A 1 110 ? -32.517 47.558 4.902 1.00 22.39 110 THR A C 1
ATOM 754 O O . THR A 1 110 ? -31.692 48.224 4.281 1.00 23.15 110 THR A O 1
ATOM 758 N N . ILE A 1 111 ? -32.453 46.234 5.007 1.00 23.32 111 ILE A N 1
ATOM 759 C CA . ILE A 1 111 ? -31.415 45.455 4.337 1.00 19.31 111 ILE A CA 1
ATOM 760 C C . ILE A 1 111 ? -31.468 45.672 2.828 1.00 17.62 111 ILE A C 1
ATOM 761 O O . ILE A 1 111 ? -30.439 45.855 2.178 1.00 21.69 111 ILE A O 1
ATOM 766 N N . THR A 1 112 ? -32.680 45.665 2.284 1.00 15.44 112 THR A N 1
ATOM 767 C CA . THR A 1 112 ? -32.886 45.856 0.854 1.00 20.04 112 THR A CA 1
ATOM 768 C C . THR A 1 112 ? -32.419 47.233 0.384 1.00 22.49 112 THR A C 1
ATOM 769 O O . THR A 1 112 ? -31.637 47.339 -0.560 1.00 21.45 112 THR A O 1
ATOM 773 N N . ILE A 1 113 ? -32.890 48.283 1.051 1.00 20.29 113 ILE A N 1
ATOM 774 C CA . ILE A 1 113 ? -32.573 49.650 0.642 1.00 22.81 113 ILE A CA 1
ATOM 775 C C . ILE A 1 113 ? -31.135 50.057 0.963 1.00 23.32 113 ILE A C 1
ATOM 776 O O . ILE A 1 113 ? -30.636 51.053 0.441 1.00 26.25 113 ILE A O 1
ATOM 781 N N . THR A 1 114 ? -30.469 49.288 1.819 1.00 23.15 114 THR A N 1
ATOM 782 C CA . THR A 1 114 ? -29.085 49.584 2.178 1.00 28.59 114 THR A CA 1
ATOM 783 C C . THR A 1 114 ? -28.100 48.917 1.221 1.00 21.92 114 THR A C 1
ATOM 784 O O . THR A 1 114 ? -27.107 49.521 0.816 1.00 22.89 114 THR A O 1
ATOM 788 N N . MET A 1 115 ? -28.388 47.674 0.851 1.00 20.37 115 MET A N 1
ATOM 789 C CA . MET A 1 115 ? -27.459 46.887 0.047 1.00 23.05 115 MET A CA 1
ATOM 790 C C . MET A 1 115 ? -27.603 47.111 -1.456 1.00 29.62 115 MET A C 1
ATOM 791 O O . MET A 1 115 ? -26.620 47.027 -2.190 1.00 34.27 115 MET A O 1
ATOM 796 N N . LEU A 1 116 ? -28.821 47.394 -1.909 1.00 32.58 116 LEU A N 1
ATOM 797 C CA . LEU A 1 116 ? -29.075 47.621 -3.335 1.00 31.44 116 LEU A CA 1
ATOM 798 C C . LEU A 1 116 ? -28.186 48.687 -3.994 1.00 31.20 116 LEU A C 1
ATOM 799 O O . LEU A 1 116 ? -27.611 48.432 -5.051 1.00 36.62 116 LEU A O 1
ATOM 804 N N . PRO A 1 117 ? -28.065 49.881 -3.383 1.00 28.98 117 PRO A N 1
ATOM 805 C CA . PRO A 1 117 ? -27.197 50.860 -4.044 1.00 31.37 117 PRO A CA 1
ATOM 806 C C . PRO A 1 117 ? -25.720 50.638 -3.725 1.00 32.98 117 PRO A C 1
ATOM 807 O O . PRO A 1 117 ? -24.859 51.254 -4.354 1.00 35.68 117 PRO A O 1
ATOM 811 N N . ALA A 1 118 ? -25.433 49.766 -2.764 1.00 31.36 118 ALA A N 1
ATOM 812 C CA . ALA A 1 118 ? -24.059 49.529 -2.334 1.00 34.85 118 ALA A CA 1
ATOM 813 C C . ALA A 1 118 ? -23.478 48.241 -2.914 1.00 34.26 118 ALA A C 1
ATOM 814 O O . ALA A 1 118 ? -22.284 47.977 -2.778 1.00 37.41 118 ALA A O 1
ATOM 816 N N . ILE A 1 119 ? -24.323 47.448 -3.564 1.00 28.73 119 ILE A N 1
ATOM 817 C CA . ILE A 1 119 ? -23.913 46.131 -4.044 1.00 36.78 119 ILE A CA 1
ATOM 818 C C . ILE A 1 119 ? -22.985 46.207 -5.258 1.00 41.96 119 ILE A C 1
ATOM 819 O O . ILE A 1 119 ? -22.285 45.245 -5.572 1.00 39.75 119 ILE A O 1
ATOM 824 N N . ASP A 1 120 ? -22.974 47.354 -5.931 1.00 47.79 120 ASP A N 1
ATOM 825 C CA . ASP A 1 120 ? -22.124 47.541 -7.103 1.00 48.74 120 ASP A CA 1
ATOM 826 C C . ASP A 1 120 ? -20.671 47.769 -6.705 1.00 49.94 120 ASP A C 1
ATOM 827 O O . ASP A 1 120 ? -19.777 47.051 -7.152 1.00 51.10 120 ASP A O 1
ATOM 832 N N . SER A 1 121 ? -20.442 48.773 -5.865 1.00 46.70 121 SER A N 1
ATOM 833 C CA . SER A 1 121 ? -19.093 49.116 -5.430 1.00 48.96 121 SER A CA 1
ATOM 834 C C . SER A 1 121 ? -18.492 48.027 -4.544 1.00 45.90 121 SER A C 1
ATOM 835 O O . SER A 1 121 ? -17.272 47.899 -4.446 1.00 49.30 121 SER A O 1
ATOM 838 N N . LEU A 1 122 ? -19.355 47.245 -3.904 1.00 41.26 122 LEU A N 1
ATOM 839 C CA . LEU A 1 122 ? -18.908 46.151 -3.050 1.00 44.93 122 LEU A CA 1
ATOM 840 C C . LEU A 1 122 ? -18.236 45.054 -3.869 1.00 49.71 122 LEU A C 1
ATOM 841 O O . LEU A 1 122 ? -17.163 44.569 -3.512 1.00 48.14 122 LEU A O 1
ATOM 846 N N . PHE A 1 123 ? -18.874 44.669 -4.970 1.00 51.61 123 PHE A N 1
ATOM 847 C CA . PHE A 1 123 ? -18.341 43.630 -5.844 1.00 56.36 123 PHE A CA 1
ATOM 848 C C . PHE A 1 123 ? -17.082 44.101 -6.566 1.00 62.73 123 PHE A C 1
ATOM 849 O O . PHE A 1 123 ? -16.195 43.304 -6.870 1.00 64.00 123 PHE A O 1
ATOM 857 N N . ARG A 1 124 ? -17.011 45.400 -6.838 1.00 66.26 124 ARG A N 1
ATOM 858 C CA . ARG A 1 124 ? -15.841 45.986 -7.482 1.00 71.02 124 ARG A CA 1
ATOM 859 C C . ARG A 1 124 ? -14.648 46.006 -6.532 1.00 77.26 124 ARG A C 1
ATOM 860 O O . ARG A 1 124 ? -13.500 45.882 -6.959 1.00 83.27 124 ARG A O 1
ATOM 868 N N . SER A 1 125 ? -14.928 46.162 -5.242 1.00 79.21 125 SER A N 1
ATOM 869 C CA . SER A 1 125 ? -13.879 46.246 -4.232 1.00 86.83 125 SER A CA 1
ATOM 870 C C . SER A 1 125 ? -13.311 44.875 -3.879 1.00 91.43 125 SER A C 1
ATOM 871 O O . SER A 1 125 ? -12.208 44.771 -3.343 1.00 92.77 125 SER A O 1
ATOM 874 N N . MET A 1 126 ? -14.066 43.825 -4.185 1.00 92.65 126 MET A N 1
ATOM 875 C CA . MET A 1 126 ? -13.637 42.462 -3.886 1.00 91.67 126 MET A CA 1
ATOM 876 C C . MET A 1 126 ? -12.780 41.877 -5.007 1.00 96.41 126 MET A C 1
ATOM 877 O O . MET A 1 126 ? -12.738 40.662 -5.197 1.00 95.69 126 MET A O 1
ATOM 882 N N . GLY A 1 127 ? -12.099 42.752 -5.742 1.00 102.17 127 GLY A N 1
ATOM 883 C CA . GLY A 1 127 ? -11.223 42.335 -6.821 1.00 107.98 127 GLY A CA 1
ATOM 884 C C . GLY A 1 127 ? -11.962 41.649 -7.952 1.00 111.89 127 GLY A C 1
ATOM 885 O O . GLY A 1 127 ? -11.600 40.546 -8.362 1.00 115.48 127 GLY A O 1
ATOM 886 N N . ALA A 1 128 ? -13.000 42.304 -8.461 1.00 111.60 128 ALA A N 1
ATOM 887 C CA . ALA A 1 128 ? -13.809 41.727 -9.529 1.00 112.41 128 ALA A CA 1
ATOM 888 C C . ALA A 1 128 ? -14.352 42.788 -10.481 1.00 114.96 128 ALA A C 1
ATOM 889 O O . ALA A 1 128 ? -14.997 43.747 -10.058 1.00 115.79 128 ALA A O 1
ATOM 891 N N . LYS A 1 129 ? -14.082 42.606 -11.769 1.00 117.05 129 LYS A N 1
ATOM 892 C CA . LYS A 1 129 ? -14.638 43.468 -12.804 1.00 117.47 129 LYS A CA 1
ATOM 893 C C . LYS A 1 129 ? -15.740 42.714 -13.537 1.00 116.65 129 LYS A C 1
ATOM 894 O O . LYS A 1 129 ? -15.613 41.517 -13.794 1.00 117.21 129 LYS A O 1
ATOM 896 N N . GLY A 1 130 ? -16.820 43.412 -13.872 1.00 115.35 130 GLY A N 1
ATOM 897 C CA . GLY A 1 130 ? -17.973 42.768 -14.475 1.00 113.55 130 GLY A CA 1
ATOM 898 C C . GLY A 1 130 ? -18.332 43.271 -15.862 1.00 113.91 130 GLY A C 1
ATOM 899 O O . GLY A 1 130 ? -18.541 44.474 -16.023 1.00 115.40 130 GLY A O 1
ATOM 900 N N . GLU A 1 131 ? -18.414 42.398 -16.874 1.00 112.74 131 GLU A N 1
ATOM 901 C CA . GLU A 1 131 ? -18.128 40.949 -16.821 1.00 110.56 131 GLU A CA 1
ATOM 902 C C . GLU A 1 131 ? -18.919 40.103 -15.810 1.00 105.37 131 GLU A C 1
ATOM 903 O O . GLU A 1 131 ? -20.150 40.071 -15.840 1.00 103.89 131 GLU A O 1
ATOM 905 N N . ALA A 1 132 ? -18.197 39.425 -14.923 1.00 103.08 132 ALA A N 1
ATOM 906 C CA . ALA A 1 132 ? -18.808 38.509 -13.963 1.00 100.56 132 ALA A CA 1
ATOM 907 C C . ALA A 1 132 ? -19.460 39.230 -12.786 1.00 94.14 132 ALA A C 1
ATOM 908 O O . ALA A 1 132 ? -20.426 38.735 -12.204 1.00 88.48 132 ALA A O 1
ATOM 910 N N . VAL A 1 133 ? -18.926 40.395 -12.433 1.00 92.61 133 VAL A N 1
ATOM 911 C CA . VAL A 1 133 ? -19.480 41.185 -11.338 1.00 88.45 133 VAL A CA 1
ATOM 912 C C . VAL A 1 133 ? -20.852 41.740 -11.707 1.00 87.38 133 VAL A C 1
ATOM 913 O O . VAL A 1 133 ? -21.689 41.979 -10.838 1.00 87.83 133 VAL A O 1
ATOM 915 N N . GLU A 1 134 ? -21.075 41.943 -13.002 1.00 84.86 134 GLU A N 1
ATOM 916 C CA . GLU A 1 134 ? -22.370 42.399 -13.494 1.00 77.43 134 GLU A CA 1
ATOM 917 C C . GLU A 1 134 ? -23.404 41.287 -13.360 1.00 69.05 134 GLU A C 1
ATOM 918 O O . GLU A 1 134 ? -24.590 41.547 -13.154 1.00 65.46 134 GLU A O 1
ATOM 920 N N . LEU A 1 135 ? -22.944 40.046 -13.480 1.00 63.39 135 LEU A N 1
ATOM 921 C CA . LEU A 1 135 ? -23.806 38.885 -13.306 1.00 59.17 135 LEU A CA 1
ATOM 922 C C . LEU A 1 135 ? -24.105 38.684 -11.825 1.00 58.76 135 LEU A C 1
ATOM 923 O O . LEU A 1 135 ? -25.151 38.149 -11.456 1.00 57.15 135 LEU A O 1
ATOM 928 N N . ALA A 1 136 ? -23.177 39.122 -10.980 1.00 60.72 136 ALA A N 1
ATOM 929 C CA . ALA A 1 136 ? -23.339 39.014 -9.536 1.00 57.35 136 ALA A CA 1
ATOM 930 C C . ALA A 1 136 ? -24.403 39.984 -9.031 1.00 48.27 136 ALA A C 1
ATOM 931 O O . ALA A 1 136 ? -25.152 39.670 -8.106 1.00 42.04 136 ALA A O 1
ATOM 933 N N . ILE A 1 137 ? -24.462 41.162 -9.645 1.00 47.66 137 ILE A N 1
ATOM 934 C CA . ILE A 1 137 ? -25.448 42.174 -9.279 1.00 48.04 137 ILE A CA 1
ATOM 935 C C . ILE A 1 137 ? -26.866 41.689 -9.564 1.00 45.54 137 ILE A C 1
ATOM 936 O O . ILE A 1 137 ? -27.748 41.793 -8.711 1.00 42.75 137 ILE A O 1
ATOM 941 N N . GLU A 1 138 ? -27.073 41.154 -10.764 1.00 46.58 138 GLU A N 1
ATOM 942 C CA . GLU A 1 138 ? -28.374 40.627 -11.163 1.00 50.34 138 GLU A CA 1
ATOM 943 C C . GLU A 1 138 ? -28.807 39.490 -10.242 1.00 45.39 138 GLU A C 1
ATOM 944 O O . GLU A 1 138 ? -29.991 39.332 -9.946 1.00 48.08 138 GLU A O 1
ATOM 950 N N . TYR A 1 139 ? -27.837 38.703 -9.790 1.00 38.05 139 TYR A N 1
ATOM 951 C CA . TYR A 1 139 ? -28.101 37.630 -8.843 1.00 33.18 139 TYR A CA 1
ATOM 952 C C . TYR A 1 139 ? -28.399 38.216 -7.468 1.00 34.67 139 TYR A C 1
ATOM 953 O O . TYR A 1 139 ? -29.205 37.675 -6.711 1.00 37.23 139 TYR A O 1
ATOM 962 N N . ALA A 1 140 ? -27.745 39.330 -7.155 1.00 36.89 140 ALA A N 1
ATOM 963 C CA . ALA A 1 140 ? -27.925 39.993 -5.869 1.00 28.20 140 ALA A CA 1
ATOM 964 C C . ALA A 1 140 ? -29.280 40.687 -5.776 1.00 25.72 140 ALA A C 1
ATOM 965 O O . ALA A 1 140 ? -29.937 40.630 -4.738 1.00 26.42 140 ALA A O 1
ATOM 967 N N . ARG A 1 141 ? -29.688 41.339 -6.862 1.00 33.97 141 ARG A N 1
ATOM 968 C CA . ARG A 1 141 ? -30.963 42.054 -6.913 1.00 37.90 141 ARG A CA 1
ATOM 969 C C . ARG A 1 141 ? -32.134 41.173 -6.500 1.00 32.24 141 ARG A C 1
ATOM 970 O O . ARG A 1 141 ? -32.972 41.576 -5.696 1.00 31.75 141 ARG A O 1
ATOM 978 N N . VAL A 1 142 ? -32.182 39.972 -7.068 1.00 30.63 142 VAL A N 1
ATOM 979 C CA . VAL A 1 142 ? -33.280 39.044 -6.832 1.00 25.01 142 VAL A CA 1
ATOM 980 C C . VAL A 1 142 ? -33.394 38.662 -5.359 1.00 26.46 142 VAL A C 1
ATOM 981 O O . VAL A 1 142 ? -34.476 38.724 -4.776 1.00 24.72 142 VAL A O 1
ATOM 985 N N . LEU A 1 143 ? -32.272 38.279 -4.760 1.00 27.57 143 LEU A N 1
ATOM 986 C CA . LEU A 1 143 ? -32.263 37.849 -3.366 1.00 29.17 143 LEU A CA 1
ATOM 987 C C . LEU A 1 143 ? -32.462 39.015 -2.400 1.00 27.55 143 LEU A C 1
ATOM 988 O O . LEU A 1 143 ? -33.115 38.867 -1.367 1.00 23.83 143 LEU A O 1
ATOM 993 N N . LEU A 1 144 ? -31.900 40.172 -2.739 1.00 27.24 144 LEU A N 1
ATOM 994 C CA . LEU A 1 144 ? -32.067 41.371 -1.922 1.00 22.50 144 LEU A CA 1
ATOM 995 C C . LEU A 1 144 ? -33.505 41.873 -1.975 1.00 23.65 144 LEU A C 1
ATOM 996 O O . LEU A 1 144 ? -33.986 42.509 -1.037 1.00 26.35 144 LEU A O 1
ATOM 1001 N N . ALA A 1 145 ? -34.183 41.579 -3.080 1.00 23.03 145 ALA A N 1
ATOM 1002 C CA . ALA A 1 145 ? -35.573 41.978 -3.269 1.00 25.52 145 ALA A CA 1
ATOM 1003 C C . ALA A 1 145 ? -36.487 41.295 -2.259 1.00 31.83 145 ALA A C 1
ATOM 1004 O O . ALA A 1 145 ? -37.531 41.833 -1.890 1.00 37.43 145 ALA A O 1
ATOM 1006 N N . GLY A 1 146 ? -36.090 40.107 -1.818 1.00 30.42 146 GLY A N 1
ATOM 1007 C CA . GLY A 1 146 ? -36.887 39.340 -0.881 1.00 31.61 146 GLY A CA 1
ATOM 1008 C C . GLY A 1 146 ? -36.265 39.272 0.498 1.00 30.41 146 GLY A C 1
ATOM 1009 O O . GLY A 1 146 ? -36.503 38.324 1.244 1.00 28.58 146 GLY A O 1
ATOM 1010 N N . ALA A 1 147 ? -35.465 40.280 0.834 1.00 31.48 147 ALA A N 1
ATOM 1011 C CA . ALA A 1 147 ? -34.827 40.347 2.144 1.00 29.14 147 ALA A CA 1
ATOM 1012 C C . ALA A 1 147 ? -35.869 40.397 3.256 1.00 29.31 147 ALA A C 1
ATOM 1013 O O . ALA A 1 147 ? -35.705 39.765 4.299 1.00 30.33 147 ALA A O 1
ATOM 1015 N N . PHE A 1 148 ? -36.942 41.148 3.026 1.00 22.67 148 PHE A N 1
ATOM 1016 C CA . PHE A 1 148 ? -38.050 41.203 3.972 1.00 18.22 148 PHE A CA 1
ATOM 1017 C C . PHE A 1 148 ? -38.729 39.843 4.099 1.00 21.68 148 PHE A C 1
ATOM 1018 O O . PHE A 1 148 ? -39.094 39.421 5.195 1.00 26.96 148 PHE A O 1
ATOM 1026 N N . ILE A 1 149 ? -38.896 39.168 2.966 1.00 23.84 149 ILE A N 1
ATOM 1027 C CA . ILE A 1 149 ? -39.499 37.841 2.931 1.00 23.27 149 ILE A CA 1
ATOM 1028 C C . ILE A 1 149 ? -38.675 36.852 3.753 1.00 21.27 149 ILE A C 1
ATOM 1029 O O . ILE A 1 149 ? -39.225 36.008 4.462 1.00 24.42 149 ILE A O 1
ATOM 1034 N N . ILE A 1 150 ? -37.355 36.972 3.658 1.00 17.55 150 ILE A N 1
ATOM 1035 C CA . ILE A 1 150 ? -36.442 36.147 4.441 1.00 21.97 150 ILE A CA 1
ATOM 1036 C C . ILE A 1 150 ? -36.651 36.359 5.936 1.00 24.39 150 ILE A C 1
ATOM 1037 O O . ILE A 1 150 ? -36.868 35.406 6.684 1.00 34.19 150 ILE A O 1
ATOM 1042 N N . VAL A 1 151 ? -36.581 37.618 6.361 1.00 19.39 151 VAL A N 1
ATOM 1043 C CA . VAL A 1 151 ? -36.710 37.969 7.771 1.00 16.87 151 VAL A CA 1
ATOM 1044 C C . VAL A 1 151 ? -38.095 37.623 8.313 1.00 13.60 151 VAL A C 1
ATOM 1045 O O . VAL A 1 151 ? -38.225 37.131 9.433 1.00 14.60 151 VAL A O 1
ATOM 1049 N N . PHE A 1 152 ? -39.124 37.872 7.509 1.00 14.11 152 PHE A N 1
ATOM 1050 C CA . PHE A 1 152 ? -40.494 37.546 7.893 1.00 19.90 152 PHE A CA 1
ATOM 1051 C C . PHE A 1 152 ? -40.672 36.050 8.144 1.00 27.85 152 PHE A C 1
ATOM 1052 O O . PHE A 1 152 ? -41.304 35.649 9.122 1.00 34.36 152 PHE A O 1
ATOM 1060 N N . ASN A 1 153 ? -40.111 35.231 7.259 1.00 20.77 153 ASN A N 1
ATOM 1061 C CA . ASN A 1 153 ? -40.205 33.781 7.394 1.00 19.45 153 ASN A CA 1
ATOM 1062 C C . ASN A 1 153 ? -39.493 33.259 8.639 1.00 20.64 153 ASN A C 1
ATOM 1063 O O . ASN A 1 153 ? -39.924 32.278 9.242 1.00 13.72 153 ASN A O 1
ATOM 1068 N N . ASN A 1 154 ? -38.406 33.923 9.021 1.00 19.08 154 ASN A N 1
ATOM 1069 C CA . ASN A 1 154 ? -37.673 33.557 10.227 1.00 16.10 154 ASN A CA 1
ATOM 1070 C C . ASN A 1 154 ? -38.405 33.979 11.494 1.00 19.00 154 ASN A C 1
ATOM 1071 O O . ASN A 1 154 ? -38.353 33.288 12.511 1.00 23.95 154 ASN A O 1
ATOM 1076 N N . VAL A 1 155 ? -39.081 35.121 11.426 1.00 20.80 155 VAL A N 1
ATOM 1077 C CA . VAL A 1 155 ? -39.875 35.605 12.547 1.00 18.92 155 VAL A CA 1
ATOM 1078 C C . VAL A 1 155 ? -41.094 34.716 12.746 1.00 16.92 155 VAL A C 1
ATOM 1079 O O . VAL A 1 155 ? -41.388 34.295 13.863 1.00 22.81 155 VAL A O 1
ATOM 1083 N N . GLY A 1 156 ? -41.794 34.429 11.652 1.00 19.43 156 GLY A N 1
ATOM 1084 C CA . GLY A 1 156 ? -42.958 33.563 11.691 1.00 23.25 156 GLY A CA 1
ATOM 1085 C C . GLY A 1 156 ? -42.612 32.187 12.227 1.00 26.34 156 GLY A C 1
ATOM 1086 O O . GLY A 1 156 ? -43.365 31.606 13.006 1.00 22.77 156 GLY A O 1
ATOM 1087 N N . ASN A 1 157 ? -41.459 31.673 11.810 1.00 19.90 157 ASN A N 1
ATOM 1088 C CA . ASN A 1 157 ? -40.966 30.393 12.297 1.00 15.49 157 ASN A CA 1
ATOM 1089 C C . ASN A 1 157 ? -40.592 30.489 13.771 1.00 21.25 157 ASN A C 1
ATOM 1090 O O . ASN A 1 157 ? -40.727 29.523 14.523 1.00 20.87 157 ASN A O 1
ATOM 1095 N N . GLY A 1 158 ? -40.121 31.666 14.175 1.00 14.70 158 GLY A N 1
ATOM 1096 C CA . GLY A 1 158 ? -39.755 31.914 15.557 1.00 11.67 158 GLY A CA 1
ATOM 1097 C C . GLY A 1 158 ? -40.968 31.967 16.465 1.00 17.35 158 GLY A C 1
ATOM 1098 O O . GLY A 1 158 ? -40.923 31.504 17.604 1.00 21.98 158 GLY A O 1
ATOM 1099 N N . ILE A 1 159 ? -42.057 32.534 15.957 1.00 18.14 159 ILE A N 1
ATOM 1100 C CA . ILE A 1 159 ? -43.305 32.601 16.707 1.00 20.80 159 ILE A CA 1
ATOM 1101 C C . ILE A 1 159 ? -43.852 31.198 16.954 1.00 21.87 159 ILE A C 1
ATOM 1102 O O . ILE A 1 159 ? -44.290 30.876 18.058 1.00 23.66 159 ILE A O 1
ATOM 1107 N N . LEU A 1 160 ? -43.808 30.364 15.919 1.00 23.05 160 LEU A N 1
ATOM 1108 C CA . LEU A 1 160 ? -44.281 28.987 16.014 1.00 24.25 160 LEU A CA 1
ATOM 1109 C C . LEU A 1 160 ? -43.439 28.177 16.997 1.00 25.82 160 LEU A C 1
ATOM 1110 O O . LEU A 1 160 ? -43.973 27.436 17.821 1.00 20.93 160 LEU A O 1
ATOM 1115 N N . ARG A 1 161 ? -42.121 28.327 16.906 1.00 25.00 161 ARG A N 1
ATOM 1116 C CA . ARG A 1 161 ? -41.206 27.648 17.819 1.00 20.61 161 ARG A CA 1
ATOM 1117 C C . ARG A 1 161 ? -41.361 28.162 19.247 1.00 20.33 161 ARG A C 1
ATOM 1118 O O . ARG A 1 161 ? -41.107 27.437 20.208 1.00 20.03 161 ARG A O 1
ATOM 1126 N N . GLY A 1 162 ? -41.778 29.417 19.377 1.00 23.34 162 GLY A N 1
ATOM 1127 C CA . GLY A 1 162 ? -41.959 30.031 20.679 1.00 24.89 162 GLY A CA 1
ATOM 1128 C C . GLY A 1 162 ? -43.113 29.431 21.459 1.00 27.67 162 GLY A C 1
ATOM 1129 O O . GLY A 1 162 ? -43.081 29.379 22.689 1.00 26.83 162 GLY A O 1
ATOM 1130 N N . GLU A 1 163 ? -44.138 28.977 20.744 1.00 24.70 163 GLU A N 1
ATOM 1131 C CA . GLU A 1 163 ? -45.301 28.377 21.388 1.00 27.24 163 GLU A CA 1
ATOM 1132 C C . GLU A 1 163 ? -45.356 26.863 21.189 1.00 22.16 163 GLU A C 1
ATOM 1133 O O . GLU A 1 163 ? -46.434 26.271 21.142 1.00 22.97 163 GLU A O 1
ATOM 1139 N N . GLY A 1 164 ? -44.183 26.248 21.072 1.00 18.51 164 GLY A N 1
ATOM 1140 C CA . GLY A 1 164 ? -44.072 24.801 20.994 1.00 20.53 164 GLY A CA 1
ATOM 1141 C C . GLY A 1 164 ? -44.634 24.178 19.731 1.00 20.68 164 GLY A C 1
ATOM 1142 O O . GLY A 1 164 ? -44.875 22.974 19.683 1.00 23.94 164 GLY A O 1
ATOM 1143 N N . ASP A 1 165 ? -44.837 24.994 18.703 1.00 19.77 165 ASP A N 1
ATOM 1144 C CA . ASP A 1 165 ? -45.386 24.508 17.443 1.00 16.98 165 ASP A CA 1
ATOM 1145 C C . ASP A 1 165 ? -44.268 24.207 16.451 1.00 20.26 165 ASP A C 1
ATOM 1146 O O . ASP A 1 165 ? -44.145 24.868 15.419 1.00 19.69 165 ASP A O 1
ATOM 1151 N N . ALA A 1 166 ? -43.454 23.205 16.767 1.00 26.84 166 ALA A N 1
ATOM 1152 C CA . ALA A 1 166 ? -42.357 22.811 15.892 1.00 29.95 166 ALA A CA 1
ATOM 1153 C C . ALA A 1 166 ? -42.874 22.110 14.639 1.00 29.97 166 ALA A C 1
ATOM 1154 O O . ALA A 1 166 ? -42.160 21.998 13.644 1.00 30.58 166 ALA A O 1
ATOM 1156 N 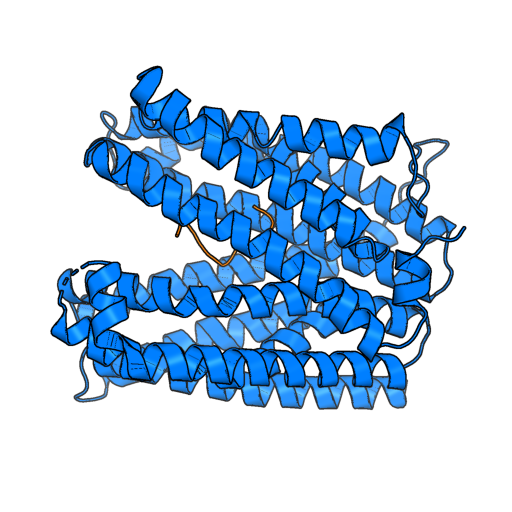N . ASN A 1 167 ? -44.117 21.643 14.696 1.00 26.75 167 ASN A N 1
ATOM 1157 C CA . ASN A 1 167 ? -44.731 20.944 13.571 1.00 28.20 167 ASN A CA 1
ATOM 1158 C C . ASN A 1 167 ? -44.931 21.854 12.362 1.00 21.30 167 ASN A C 1
ATOM 1159 O O . ASN A 1 167 ? -44.424 21.574 11.277 1.00 19.22 167 ASN A O 1
ATOM 1164 N N . ARG A 1 168 ? -45.671 22.941 12.555 1.00 22.06 168 ARG A N 1
ATOM 1165 C CA . ARG A 1 168 ? -45.896 23.914 11.490 1.00 25.03 168 ARG A CA 1
ATOM 1166 C C . ARG A 1 168 ? -44.604 24.639 11.127 1.00 24.79 168 ARG A C 1
ATOM 1167 O O . ARG A 1 168 ? -44.423 25.070 9.987 1.00 26.86 168 ARG A O 1
ATOM 1175 N N . ALA A 1 169 ? -43.711 24.770 12.103 1.00 22.43 169 ALA A N 1
ATOM 1176 C CA . ALA A 1 169 ? -42.401 25.361 11.865 1.00 18.95 169 ALA A CA 1
ATOM 1177 C C . ALA A 1 169 ? -41.594 24.470 10.929 1.00 22.89 169 ALA A C 1
ATOM 1178 O O . ALA A 1 169 ? -40.916 24.956 10.024 1.00 24.78 169 ALA A O 1
ATOM 1180 N N . MET A 1 170 ? -41.675 23.162 11.157 1.00 28.28 170 MET A N 1
ATOM 1181 C CA . MET A 1 170 ? -41.041 22.187 10.279 1.00 19.20 170 MET A CA 1
ATOM 1182 C C . MET A 1 170 ? -41.667 22.246 8.893 1.00 18.25 170 MET A C 1
ATOM 1183 O O . MET A 1 170 ? -40.962 22.253 7.884 1.00 19.14 170 MET A O 1
ATOM 1188 N N . LEU A 1 171 ? -42.995 22.294 8.860 1.00 13.21 171 LEU A N 1
ATOM 1189 C CA . LEU A 1 171 ? -43.741 22.357 7.608 1.00 18.03 171 LEU A CA 1
ATOM 1190 C C . LEU A 1 171 ? -43.315 23.547 6.751 1.00 21.47 171 LEU A C 1
ATOM 1191 O O . LEU A 1 171 ? -43.111 23.407 5.548 1.00 25.75 171 LEU A O 1
ATOM 1196 N N . ALA A 1 172 ? -43.173 24.711 7.377 1.00 21.39 172 ALA A N 1
ATOM 1197 C CA . ALA A 1 172 ? -42.763 25.920 6.667 1.00 17.48 172 ALA A CA 1
ATOM 1198 C C . ALA A 1 172 ? -41.368 25.777 6.064 1.00 19.06 172 ALA A C 1
ATOM 1199 O O . ALA A 1 172 ? -41.101 26.278 4.972 1.00 25.65 172 ALA A O 1
ATOM 1201 N N . MET A 1 173 ? -40.483 25.089 6.779 1.00 18.87 173 MET A N 1
ATOM 1202 C CA . MET A 1 173 ? -39.128 24.849 6.293 1.00 18.51 173 MET A CA 1
ATOM 1203 C C . MET A 1 173 ? -39.115 23.827 5.161 1.00 19.22 173 MET A C 1
ATOM 1204 O O . MET A 1 173 ? -38.392 23.989 4.178 1.00 23.16 173 MET A O 1
ATOM 1209 N N . VAL A 1 174 ? -39.918 22.777 5.306 1.00 20.11 174 VAL A N 1
ATOM 1210 C CA . VAL A 1 174 ? -39.994 21.716 4.306 1.00 17.83 174 VAL A CA 1
ATOM 1211 C C . VAL A 1 174 ? -40.624 22.213 3.006 1.00 19.15 174 VAL A C 1
ATOM 1212 O O . VAL A 1 174 ? -40.153 21.885 1.915 1.00 17.27 174 VAL A O 1
ATOM 1216 N N . LEU A 1 175 ? -41.682 23.010 3.130 1.00 17.31 175 LEU A N 1
ATOM 1217 C CA . LEU A 1 175 ? -42.356 23.577 1.966 1.00 21.67 175 LEU A CA 1
ATOM 1218 C C . LEU A 1 175 ? -41.431 24.487 1.166 1.00 26.51 175 LEU A C 1
ATOM 1219 O O . LEU A 1 175 ? -41.398 24.425 -0.063 1.00 30.58 175 LEU A O 1
ATOM 1224 N N . GLY A 1 176 ? -40.679 25.327 1.870 1.00 23.90 176 GLY A N 1
ATOM 1225 C CA . GLY A 1 176 ? -39.791 26.282 1.231 1.00 18.42 176 GLY A CA 1
ATOM 1226 C C . GLY A 1 176 ? -38.626 25.635 0.510 1.00 22.52 176 GLY A C 1
ATOM 1227 O O . GLY A 1 176 ? -38.423 25.858 -0.684 1.00 24.57 176 GLY A O 1
ATOM 1228 N N . SER A 1 177 ? -37.855 24.835 1.238 1.00 23.55 177 SER A N 1
ATOM 1229 C CA . SER A 1 177 ? -36.706 24.149 0.660 1.00 26.89 177 SER A CA 1
ATOM 1230 C C . SER A 1 177 ? -37.137 23.117 -0.376 1.00 24.52 177 SER A C 1
ATOM 1231 O O . SER A 1 177 ? -36.453 22.910 -1.376 1.00 27.20 177 SER A O 1
ATOM 1234 N N . GLY A 1 178 ? -38.275 22.474 -0.132 1.00 20.46 178 GLY A N 1
ATOM 1235 C CA . GLY A 1 178 ? -38.807 21.487 -1.054 1.00 20.04 178 GLY A CA 1
ATOM 1236 C C . GLY A 1 178 ? -39.172 22.097 -2.394 1.00 21.14 178 GLY A C 1
ATOM 1237 O O . GLY A 1 178 ? -38.837 21.555 -3.448 1.00 17.21 178 GLY A O 1
ATOM 1238 N N . LEU A 1 179 ? -39.860 23.234 -2.352 1.00 19.95 179 LEU A N 1
ATOM 1239 C CA . LEU A 1 179 ? -40.237 23.941 -3.569 1.00 20.56 179 LEU A CA 1
ATOM 1240 C C . LEU A 1 179 ? -39.001 24.455 -4.297 1.00 20.85 179 LEU A C 1
ATOM 1241 O O . LEU A 1 179 ? -38.948 24.457 -5.528 1.00 25.11 179 LEU A O 1
ATOM 1246 N N . ASN A 1 180 ? -38.006 24.885 -3.529 1.00 15.90 180 ASN A N 1
ATOM 1247 C CA . ASN A 1 180 ? -36.758 25.376 -4.100 1.00 18.69 180 ASN A CA 1
ATOM 1248 C C . ASN A 1 180 ? -36.001 24.260 -4.814 1.00 16.34 180 ASN A C 1
ATOM 1249 O O . ASN A 1 180 ? -35.352 24.491 -5.834 1.00 18.97 180 ASN A O 1
ATOM 1254 N N . ILE A 1 181 ? -36.093 23.048 -4.274 1.00 16.02 181 ILE A N 1
ATOM 1255 C CA . ILE A 1 181 ? -35.488 21.877 -4.899 1.00 18.59 181 ILE A CA 1
ATOM 1256 C C . ILE A 1 181 ? -36.167 21.573 -6.234 1.00 19.71 181 ILE A C 1
ATOM 1257 O O . ILE A 1 181 ? -35.515 21.184 -7.204 1.00 18.85 181 ILE A O 1
ATOM 1262 N N . VAL A 1 182 ? -37.480 21.776 -6.280 1.00 23.09 182 VAL A N 1
ATOM 1263 C CA . VAL A 1 182 ? -38.265 21.536 -7.487 1.00 24.23 182 VAL A CA 1
ATOM 1264 C C . VAL A 1 182 ? -37.991 22.577 -8.570 1.00 28.16 182 VAL A C 1
ATOM 1265 O O . VAL A 1 182 ? -37.747 22.234 -9.727 1.00 28.76 182 VAL A O 1
ATOM 1269 N N . LEU A 1 183 ? -38.028 23.848 -8.186 1.00 29.52 183 LEU A N 1
ATOM 1270 C CA . LEU A 1 183 ? -37.887 24.944 -9.140 1.00 23.45 183 LEU A CA 1
ATOM 1271 C C . LEU A 1 183 ? -36.461 25.101 -9.665 1.00 24.51 183 LEU A C 1
ATOM 1272 O O . LEU A 1 183 ? -36.252 25.654 -10.746 1.00 28.15 183 LEU A O 1
ATOM 1277 N N . ASP A 1 184 ? -35.489 24.612 -8.901 1.00 18.56 184 ASP A N 1
ATOM 1278 C CA . ASP A 1 184 ? -34.076 24.789 -9.245 1.00 21.22 184 ASP A CA 1
ATOM 1279 C C . ASP A 1 184 ? -33.671 24.264 -10.634 1.00 28.17 184 ASP A C 1
ATOM 1280 O O . ASP A 1 184 ? -33.113 25.018 -11.428 1.00 31.91 184 ASP A O 1
ATOM 1285 N N . PRO A 1 185 ? -33.951 22.982 -10.943 1.00 28.07 185 PRO A N 1
ATOM 1286 C CA . PRO A 1 185 ? -33.549 22.532 -12.281 1.00 25.52 185 PRO A CA 1
ATOM 1287 C C . PRO A 1 185 ? -34.415 23.141 -13.380 1.00 22.27 185 PRO A C 1
ATOM 1288 O O . PRO A 1 185 ? -33.965 23.266 -14.518 1.00 26.70 185 PRO A O 1
ATOM 1292 N N . ILE A 1 186 ? -35.642 23.518 -13.037 1.00 25.08 186 ILE A N 1
ATOM 1293 C CA . ILE A 1 186 ? -36.557 24.117 -14.002 1.00 24.86 186 ILE A CA 1
ATOM 1294 C C . ILE A 1 186 ? -36.103 25.516 -14.410 1.00 31.29 186 ILE A C 1
ATOM 1295 O O . ILE A 1 186 ? -36.025 25.832 -15.597 1.00 35.74 186 ILE A O 1
ATOM 1300 N N . PHE A 1 187 ? -35.798 26.352 -13.422 1.00 30.13 187 PHE A N 1
ATOM 1301 C CA . PHE A 1 187 ? -35.394 27.729 -13.691 1.00 27.50 187 PHE A CA 1
ATOM 1302 C C . PHE A 1 187 ? -33.993 27.817 -14.292 1.00 29.14 187 PHE A C 1
ATOM 1303 O O . PHE A 1 187 ? -33.750 28.609 -15.200 1.00 29.32 187 PHE A O 1
ATOM 1311 N N . ILE A 1 188 ? -33.076 26.998 -13.787 1.00 29.21 188 ILE A N 1
ATOM 1312 C CA . ILE A 1 188 ? -31.689 27.035 -14.240 1.00 31.66 188 ILE A CA 1
ATOM 1313 C C . ILE A 1 188 ? -31.507 26.470 -15.648 1.00 37.90 188 ILE A C 1
ATOM 1314 O O . ILE A 1 188 ? -30.994 27.154 -16.535 1.00 42.26 188 ILE A O 1
ATOM 1319 N N . TYR A 1 189 ? -31.930 25.226 -15.852 1.00 36.38 189 TYR A N 1
ATOM 1320 C CA . TYR A 1 189 ? -31.683 24.534 -17.116 1.00 35.78 189 TYR A CA 1
ATOM 1321 C C . TYR A 1 189 ? -32.862 24.554 -18.088 1.00 36.91 189 TYR A C 1
ATOM 1322 O O . TYR A 1 189 ? -32.708 24.945 -19.245 1.00 46.12 189 TYR A O 1
ATOM 1331 N N . THR A 1 190 ? -34.030 24.126 -17.618 1.00 37.37 190 THR A N 1
ATOM 1332 C CA . THR A 1 190 ? -35.212 24.016 -18.471 1.00 38.51 190 THR A CA 1
ATOM 1333 C C . THR A 1 190 ? -35.603 25.351 -19.105 1.00 43.45 190 THR A C 1
ATOM 1334 O O . THR A 1 190 ? -35.893 25.417 -20.301 1.00 40.67 190 THR A O 1
ATOM 1338 N N . LEU A 1 191 ? -35.602 26.411 -18.303 1.00 42.49 191 LEU A N 1
ATOM 1339 C CA . LEU A 1 191 ? -35.951 27.740 -18.795 1.00 35.03 191 LEU A CA 1
ATOM 1340 C C . LEU A 1 191 ? -34.720 28.501 -19.282 1.00 39.39 191 LEU A C 1
ATOM 1341 O O . LEU A 1 191 ? -34.837 29.531 -19.945 1.00 44.13 191 LEU A O 1
ATOM 1346 N N . GLY A 1 192 ? -33.541 27.987 -18.945 1.00 40.68 192 GLY A N 1
ATOM 1347 C CA . GLY A 1 192 ? -32.290 28.566 -19.401 1.00 41.77 192 GLY A CA 1
ATOM 1348 C C . GLY A 1 192 ? -31.976 29.929 -18.813 1.00 47.04 192 GLY A C 1
ATOM 1349 O O . GLY A 1 192 ? -31.407 30.785 -19.489 1.00 54.27 192 GLY A O 1
ATOM 1350 N N . PHE A 1 193 ? -32.342 30.132 -17.551 1.00 43.52 193 PHE A N 1
ATOM 1351 C CA . PHE A 1 193 ? -32.070 31.396 -16.874 1.00 35.66 193 PHE A CA 1
ATOM 1352 C C . PHE A 1 193 ? -30.671 31.418 -16.265 1.00 36.51 193 PHE A C 1
ATOM 1353 O O . PHE A 1 193 ? -30.180 32.470 -15.858 1.00 42.95 193 PHE A O 1
ATOM 1361 N N . GLY A 1 194 ? -30.035 30.253 -16.202 1.00 34.30 194 GLY A N 1
ATOM 1362 C CA . GLY A 1 194 ? -28.698 30.146 -15.648 1.00 29.11 194 GLY A CA 1
ATOM 1363 C C . GLY A 1 194 ? -28.673 30.281 -14.137 1.00 35.07 194 GLY A C 1
ATOM 1364 O O . GLY A 1 194 ? -29.626 29.905 -13.455 1.00 37.70 194 GLY A O 1
ATOM 1365 N N . VAL A 1 195 ? -27.580 30.829 -13.616 1.00 40.83 195 VAL A N 1
ATOM 1366 C CA . VAL A 1 195 ? -27.388 30.955 -12.173 1.00 39.28 195 VAL A CA 1
ATOM 1367 C C . VAL A 1 195 ? -28.390 31.928 -11.543 1.00 37.23 195 VAL A C 1
ATOM 1368 O O . VAL A 1 195 ? -28.745 31.795 -10.372 1.00 38.98 195 VAL A O 1
ATOM 1372 N N . VAL A 1 196 ? -28.856 32.894 -12.329 1.00 35.86 196 VAL A N 1
ATOM 1373 C CA . VAL A 1 196 ? -29.847 33.852 -11.855 1.00 35.78 196 VAL A CA 1
ATOM 1374 C C . VAL A 1 196 ? -31.187 33.148 -11.641 1.00 35.50 196 VAL A C 1
ATOM 1375 O O . VAL A 1 196 ? -31.997 33.561 -10.809 1.00 33.91 196 VAL A O 1
ATOM 1379 N N . GLY A 1 197 ? -31.405 32.070 -12.387 1.00 38.46 197 GLY A N 1
ATOM 1380 C CA . GLY A 1 197 ? -32.600 31.262 -12.232 1.00 33.73 197 GLY A CA 1
ATOM 1381 C C . GLY A 1 197 ? -32.681 30.632 -10.855 1.00 31.80 197 GLY A C 1
ATOM 1382 O O . GLY A 1 197 ? -33.769 30.453 -10.307 1.00 29.27 197 GLY A O 1
ATOM 1383 N N . ALA A 1 198 ? -31.523 30.297 -10.295 1.00 30.47 198 ALA A N 1
ATOM 1384 C CA . ALA A 1 198 ? -31.454 29.740 -8.949 1.00 29.17 198 ALA A CA 1
ATOM 1385 C C . ALA A 1 198 ? -31.877 30.780 -7.917 1.00 30.00 198 ALA A C 1
ATOM 1386 O O . ALA A 1 198 ? -32.422 30.441 -6.866 1.00 27.43 198 ALA A O 1
ATOM 1388 N N . ALA A 1 199 ? -31.622 32.048 -8.225 1.00 26.52 199 ALA A N 1
ATOM 1389 C CA . ALA A 1 199 ? -32.025 33.141 -7.350 1.00 24.99 199 ALA A CA 1
ATOM 1390 C C . ALA A 1 199 ? -33.540 33.316 -7.379 1.00 26.92 199 ALA A C 1
ATOM 1391 O O . ALA A 1 199 ? -34.177 33.458 -6.336 1.00 27.53 199 ALA A O 1
ATOM 1393 N N . TYR A 1 200 ? -34.110 33.300 -8.581 1.00 27.16 200 TYR A N 1
ATOM 1394 C CA . TYR A 1 200 ? -35.555 33.416 -8.746 1.00 26.08 200 TYR A CA 1
ATOM 1395 C C . TYR A 1 200 ? -36.283 32.220 -8.141 1.00 24.01 200 TYR A C 1
ATOM 1396 O O . TYR A 1 200 ? -37.385 32.359 -7.610 1.00 21.36 200 TYR A O 1
ATOM 1405 N N . ALA A 1 201 ? -35.664 31.047 -8.228 1.00 19.87 201 ALA A N 1
ATOM 1406 C CA . ALA A 1 201 ? -36.231 29.842 -7.637 1.00 20.21 201 ALA A CA 1
ATOM 1407 C C . ALA A 1 201 ? -36.282 29.977 -6.120 1.00 20.86 201 ALA A C 1
ATOM 1408 O O . ALA A 1 201 ? -37.269 29.605 -5.485 1.00 22.11 201 ALA A O 1
ATOM 1410 N N . THR A 1 202 ? -35.214 30.519 -5.547 1.00 22.71 202 THR A N 1
ATOM 1411 C CA . THR A 1 202 ? -35.148 30.745 -4.110 1.00 21.88 202 THR A CA 1
ATOM 1412 C C . THR A 1 202 ? -36.147 31.816 -3.682 1.00 27.64 202 THR A C 1
ATOM 1413 O O . THR A 1 202 ? -36.879 31.637 -2.709 1.00 23.86 202 THR A O 1
ATOM 1417 N N . LEU A 1 203 ? -36.177 32.924 -4.418 1.00 24.38 203 LEU A N 1
ATOM 1418 C CA . LEU A 1 203 ? -37.088 34.025 -4.121 1.00 23.20 203 LEU A CA 1
ATOM 1419 C C . LEU A 1 203 ? -38.546 33.579 -4.151 1.00 25.67 203 LEU A C 1
ATOM 1420 O O . LEU A 1 203 ? -39.326 33.918 -3.261 1.00 28.23 203 LEU A O 1
ATOM 1425 N N . LEU A 1 204 ? -38.905 32.815 -5.176 1.00 25.91 204 LEU A N 1
ATOM 1426 C CA . LEU A 1 204 ? -40.274 32.336 -5.333 1.00 23.72 204 LEU A CA 1
ATOM 1427 C C . LEU A 1 204 ? -40.650 31.338 -4.240 1.00 21.15 204 LEU A C 1
ATOM 1428 O O . LEU A 1 204 ? -41.785 31.325 -3.766 1.00 20.34 204 LEU A O 1
ATOM 1433 N N . SER A 1 205 ? -39.692 30.508 -3.839 1.00 21.56 205 SER A N 1
ATOM 1434 C CA . SER A 1 205 ? -39.936 29.518 -2.796 1.00 21.77 205 SER A CA 1
ATOM 1435 C C . SER A 1 205 ? -40.148 30.193 -1.443 1.00 21.38 205 SER A C 1
ATOM 1436 O O . SER A 1 205 ? -40.924 29.715 -0.616 1.00 19.20 205 SER A O 1
ATOM 1439 N N A MET A 1 206 ? -39.419 31.294 -1.292 0.45 21.73 206 MET A N 1
ATOM 1440 N N B MET A 1 206 ? -39.448 31.302 -1.229 0.55 21.68 206 MET A N 1
ATOM 1441 C CA A MET A 1 206 ? -39.507 32.118 -0.093 0.45 22.19 206 MET A CA 1
ATOM 1442 C CA B MET A 1 206 ? -39.587 32.083 -0.006 0.55 21.87 206 MET A CA 1
ATOM 1443 C C A MET A 1 206 ? -40.880 32.770 0.036 0.45 23.97 206 MET A C 1
ATOM 1444 C C B MET A 1 206 ? -40.954 32.751 0.060 0.55 24.06 206 MET A C 1
ATOM 1445 O O A MET A 1 206 ? -41.416 32.891 1.135 0.45 24.49 206 MET A O 1
ATOM 1446 O O B MET A 1 206 ? -41.584 32.799 1.117 0.55 24.54 206 MET A O 1
ATOM 1455 N N . VAL A 1 207 ? -41.400 33.272 -1.079 1.00 25.46 207 VAL A N 1
ATOM 1456 C CA . VAL A 1 207 ? -42.683 33.964 -1.166 1.00 26.34 207 VAL A CA 1
ATOM 1457 C C . VAL A 1 207 ? -43.842 33.024 -0.846 1.00 24.84 207 VAL A C 1
ATOM 1458 O O . VAL A 1 207 ? -44.741 33.374 -0.080 1.00 25.47 207 VAL A O 1
ATOM 1462 N N . VAL A 1 208 ? -43.807 31.829 -1.428 1.00 24.25 208 VAL A N 1
ATOM 1463 C CA . VAL A 1 208 ? -44.825 30.816 -1.169 1.00 22.66 208 VAL A CA 1
ATOM 1464 C C . VAL A 1 208 ? -44.852 30.443 0.312 1.00 24.25 208 VAL A C 1
ATOM 1465 O O . VAL A 1 208 ? -45.922 30.286 0.903 1.00 24.33 208 VAL A O 1
ATOM 1469 N N . THR A 1 209 ? -43.668 30.318 0.905 1.00 24.21 209 THR A N 1
ATOM 1470 C CA . THR A 1 209 ? -43.541 30.038 2.332 1.00 26.20 209 THR A CA 1
ATOM 1471 C C . THR A 1 209 ? -44.211 31.130 3.162 1.00 26.02 209 THR A C 1
ATOM 1472 O O . THR A 1 209 ? -44.901 30.843 4.141 1.00 23.17 209 THR A O 1
ATOM 1476 N N . SER A 1 210 ? -44.006 32.380 2.757 1.00 21.48 210 SER A N 1
ATOM 1477 C CA . SER A 1 210 ? -44.608 33.521 3.439 1.00 24.32 210 SER A CA 1
ATOM 1478 C C . SER A 1 210 ? -46.127 33.500 3.332 1.00 23.95 210 SER A C 1
ATOM 1479 O O . SER A 1 210 ? -46.826 33.886 4.268 1.00 25.53 210 SER A O 1
ATOM 1482 N N . LEU A 1 211 ? -46.631 33.050 2.188 1.00 27.61 211 LEU A N 1
ATOM 1483 C CA . LEU A 1 211 ? -48.070 32.951 1.972 1.00 29.97 211 LEU A CA 1
ATOM 1484 C C . LEU A 1 211 ? -48.704 31.953 2.937 1.00 29.37 211 LEU A C 1
ATOM 1485 O O . LEU A 1 211 ? -49.833 32.145 3.386 1.00 33.49 211 LEU A O 1
ATOM 1490 N N . PHE A 1 212 ? -47.972 30.889 3.252 1.00 27.33 212 PHE A N 1
ATOM 1491 C CA . PHE A 1 212 ? -48.432 29.906 4.226 1.00 27.65 212 PHE A CA 1
ATOM 1492 C C . PHE A 1 212 ? -48.395 30.481 5.637 1.00 24.69 212 PHE A C 1
ATOM 1493 O O . PHE A 1 212 ? -49.356 30.352 6.396 1.00 19.65 212 PHE A O 1
ATOM 1501 N N . ILE A 1 213 ? -47.278 31.115 5.979 1.00 24.38 213 ILE A N 1
ATOM 1502 C CA . ILE A 1 213 ? -47.096 31.703 7.302 1.00 25.89 213 ILE A CA 1
ATOM 1503 C C . ILE A 1 213 ? -48.108 32.816 7.568 1.00 26.62 213 ILE A C 1
ATOM 1504 O O . ILE A 1 213 ? -48.712 32.870 8.639 1.00 31.34 213 ILE A O 1
ATOM 1509 N N . ALA A 1 214 ? -48.299 33.691 6.587 1.00 26.43 214 ALA A N 1
ATOM 1510 C CA . ALA A 1 214 ? -49.265 34.778 6.709 1.00 25.30 214 ALA A CA 1
ATOM 1511 C C . ALA A 1 214 ? -50.688 34.243 6.845 1.00 25.96 214 ALA A C 1
ATOM 1512 O O . ALA A 1 214 ? -51.510 34.817 7.559 1.00 28.04 214 ALA A O 1
ATOM 1514 N N . TYR A 1 215 ? -50.970 33.141 6.158 1.00 24.68 215 TYR A N 1
ATOM 1515 C CA . TYR A 1 215 ? -52.280 32.503 6.232 1.00 24.29 215 TYR A CA 1
ATOM 1516 C C . TYR A 1 215 ? -52.548 31.965 7.636 1.00 26.62 215 TYR A C 1
ATOM 1517 O O . TYR A 1 215 ? -53.652 32.105 8.164 1.00 27.94 215 TYR A O 1
ATOM 1526 N N . TRP A 1 216 ? -51.531 31.354 8.235 1.00 25.15 216 TRP A N 1
ATOM 1527 C CA . TRP A 1 216 ? -51.645 30.812 9.584 1.00 29.77 216 TRP A CA 1
ATOM 1528 C C . TRP A 1 216 ? -51.800 31.925 10.611 1.00 30.35 216 TRP A C 1
ATOM 1529 O O . TRP A 1 216 ? -52.639 31.846 11.508 1.00 30.96 216 TRP A O 1
ATOM 1540 N N . LEU A 1 217 ? -50.983 32.962 10.466 1.00 25.13 217 LEU A N 1
ATOM 1541 C CA . LEU A 1 217 ? -50.886 34.023 11.463 1.00 26.63 217 LEU A CA 1
ATOM 1542 C C . LEU A 1 217 ? -51.990 35.073 11.350 1.00 33.59 217 LEU A C 1
ATOM 1543 O O . LEU A 1 217 ? -52.461 35.594 12.361 1.00 38.26 217 LEU A O 1
ATOM 1548 N N . PHE A 1 218 ? -52.401 35.380 10.124 1.00 33.33 218 PHE A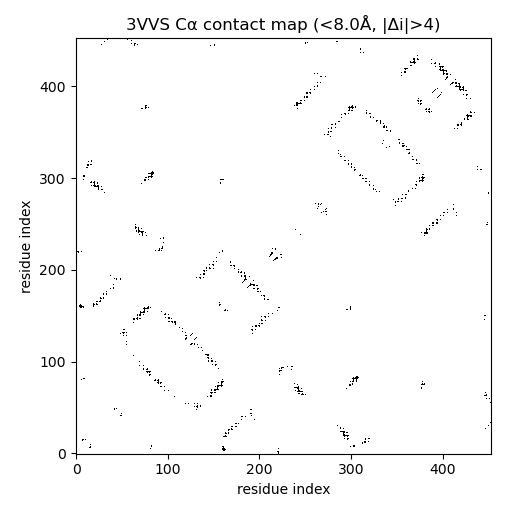 N 1
ATOM 1549 C CA . PHE A 1 218 ? -53.298 36.508 9.889 1.00 28.94 218 PHE A CA 1
ATOM 1550 C C . PHE A 1 218 ? -54.685 36.108 9.390 1.00 30.98 218 PHE A C 1
ATOM 1551 O O . PHE A 1 218 ? -55.665 36.805 9.649 1.00 31.01 218 PHE A O 1
ATOM 1559 N N . VAL A 1 219 ? -54.768 34.993 8.673 1.00 34.29 219 VAL A N 1
ATOM 1560 C CA . VAL A 1 219 ? -56.040 34.555 8.107 1.00 31.48 219 VAL A CA 1
ATOM 1561 C C . VAL A 1 219 ? -56.709 33.499 8.978 1.00 35.52 219 VAL A C 1
ATOM 1562 O O . VAL A 1 219 ? -57.803 33.714 9.501 1.00 37.73 219 VAL A O 1
ATOM 1566 N N . LYS A 1 220 ? -56.047 32.357 9.128 1.00 37.34 220 LYS A N 1
ATOM 1567 C CA . LYS A 1 220 ? -56.573 31.274 9.946 1.00 40.48 220 LYS A CA 1
ATOM 1568 C C . LYS A 1 220 ? -56.557 31.680 11.416 1.00 36.87 220 LYS A C 1
ATOM 1569 O O . LYS A 1 220 ? -57.471 31.347 12.173 1.00 32.15 220 LYS A O 1
ATOM 1573 N N . ARG A 1 221 ? -55.509 32.404 11.803 1.00 33.86 221 ARG A N 1
ATOM 1574 C CA . ARG A 1 221 ? -55.338 32.899 13.168 1.00 36.29 221 ARG A CA 1
ATOM 1575 C C . ARG A 1 221 ? -55.420 31.794 14.217 1.00 39.85 221 ARG A C 1
ATOM 1576 O O . ARG A 1 221 ? -55.854 32.026 15.347 1.00 40.83 221 ARG A O 1
ATOM 1584 N N . ASP A 1 222 ? -55.001 30.593 13.832 1.00 41.21 222 ASP A N 1
ATOM 1585 C CA . ASP A 1 222 ? -54.954 29.468 14.755 1.00 44.42 222 ASP A CA 1
ATOM 1586 C C . ASP A 1 222 ? -53.556 29.323 15.350 1.00 50.40 222 ASP A C 1
ATOM 1587 O O . ASP A 1 222 ? -52.816 28.393 15.036 1.00 65.34 222 ASP A O 1
ATOM 1592 N N . THR A 1 223 ? -53.198 30.280 16.196 1.00 39.85 223 THR A N 1
ATOM 1593 C CA . THR A 1 223 ? -51.964 30.228 16.963 1.00 30.78 223 THR A CA 1
ATOM 1594 C C . THR A 1 223 ? -52.309 30.583 18.396 1.00 33.58 223 THR A C 1
ATOM 1595 O O . THR A 1 223 ? -53.303 31.268 18.643 1.00 38.78 223 THR A O 1
ATOM 1599 N N . TYR A 1 224 ? -51.499 30.117 19.341 1.00 29.37 224 TYR A N 1
ATOM 1600 C CA . TYR A 1 224 ? -51.729 30.438 20.743 1.00 24.89 224 TYR A CA 1
ATOM 1601 C C . TYR A 1 224 ? -51.684 31.945 20.971 1.00 21.90 224 TYR A C 1
ATOM 1602 O O . TYR A 1 224 ? -52.534 32.500 21.661 1.00 30.66 224 TYR A O 1
ATOM 1611 N N . VAL A 1 225 ? -50.695 32.606 20.380 1.00 17.05 225 VAL A N 1
ATOM 1612 C CA . VAL A 1 225 ? -50.584 34.053 20.503 1.00 27.13 225 VAL A CA 1
ATOM 1613 C C . VAL A 1 225 ? -51.617 34.743 19.617 1.00 30.61 225 VAL A C 1
ATOM 1614 O O . VAL A 1 225 ? -51.969 34.241 18.549 1.00 30.49 225 VAL A O 1
ATOM 1618 N N . ASP A 1 226 ? -52.119 35.883 20.077 1.00 34.05 226 ASP A N 1
ATOM 1619 C CA . ASP A 1 226 ? -53.050 36.677 19.288 1.00 37.17 226 ASP A CA 1
ATOM 1620 C C . ASP A 1 226 ? -52.319 37.862 18.672 1.00 37.24 226 ASP A C 1
ATOM 1621 O O . ASP A 1 226 ? -51.701 38.660 19.377 1.00 40.64 226 ASP A O 1
ATOM 1626 N N . ILE A 1 227 ? -52.387 37.963 17.349 1.00 35.03 227 ILE A N 1
ATOM 1627 C CA . ILE A 1 227 ? -51.667 38.998 16.620 1.00 32.39 227 ILE A CA 1
ATOM 1628 C C . ILE A 1 227 ? -52.612 40.070 16.089 1.00 29.09 227 ILE A C 1
ATOM 1629 O O . ILE A 1 227 ? -53.452 39.800 15.231 1.00 30.58 227 ILE A O 1
ATOM 1634 N N . THR A 1 228 ? -52.467 41.287 16.605 1.00 30.45 228 THR A N 1
ATOM 1635 C CA . THR A 1 228 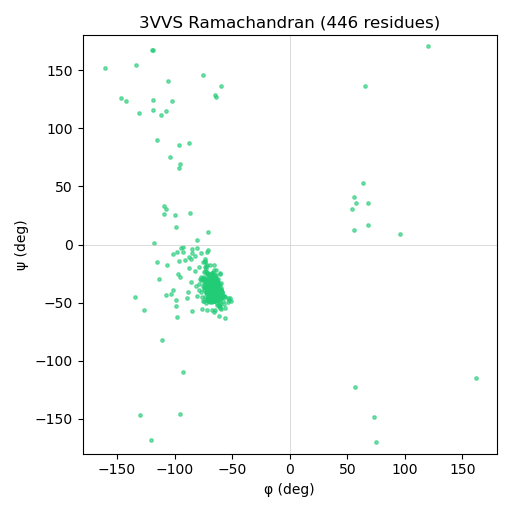? -53.313 42.403 16.197 1.00 34.00 228 THR A CA 1
ATOM 1636 C C . THR A 1 228 ? -52.676 43.747 16.543 1.00 36.79 228 THR A C 1
ATOM 1637 O O . THR A 1 228 ? -51.892 43.849 17.487 1.00 33.01 228 THR A O 1
ATOM 1641 N N . LEU A 1 229 ? -53.014 44.773 15.769 1.00 50.39 229 LEU A N 1
ATOM 1642 C CA . LEU A 1 229 ? -52.504 46.120 16.007 1.00 57.34 229 LEU A CA 1
ATOM 1643 C C . LEU A 1 229 ? -53.513 46.976 16.765 1.00 65.41 229 LEU A C 1
ATOM 1644 O O . LEU A 1 229 ? -53.388 48.199 16.811 1.00 73.04 229 LEU A O 1
ATOM 1649 N N . ARG A 1 230 ? -54.512 46.328 17.354 1.00 67.14 230 ARG A N 1
ATOM 1650 C CA . ARG A 1 230 ? -55.548 47.038 18.095 1.00 73.81 230 ARG A CA 1
ATOM 1651 C C . ARG A 1 230 ? -55.458 46.751 19.592 1.00 78.22 230 ARG A C 1
ATOM 1652 O O . ARG A 1 230 ? -55.727 45.634 20.033 1.00 81.85 230 ARG A O 1
ATOM 1654 N N . ASP A 1 231 ? -55.077 47.761 20.371 1.00 77.77 231 ASP A N 1
ATOM 1655 C CA . ASP A 1 231 ? -54.748 49.078 19.836 1.00 78.31 231 ASP A CA 1
ATOM 1656 C C . ASP A 1 231 ? -53.240 49.239 19.681 1.00 76.59 231 ASP A C 1
ATOM 1657 O O . ASP A 1 231 ? -52.768 50.234 19.129 1.00 79.83 231 ASP A O 1
ATOM 1659 N N . PHE A 1 232 ? -52.502 48.248 20.177 1.00 67.85 232 PHE A N 1
ATOM 1660 C CA . PHE A 1 232 ? -51.037 48.209 20.112 1.00 56.87 232 PHE A CA 1
ATOM 1661 C C . PHE A 1 232 ? -50.335 49.299 20.922 1.00 54.56 232 PHE A C 1
ATOM 1662 O O . PHE A 1 232 ? -50.730 50.464 20.907 1.00 59.91 232 PHE A O 1
ATOM 1670 N N . SER A 1 233 ? -49.282 48.901 21.628 1.00 48.72 233 SER A N 1
ATOM 1671 C CA . SER A 1 233 ? -48.483 49.833 22.412 1.00 48.94 233 SER A CA 1
ATOM 1672 C C . SER A 1 233 ? -47.007 49.457 22.343 1.00 40.71 233 SER A C 1
ATOM 1673 O O . SER A 1 233 ? -46.634 48.331 22.673 1.00 31.90 233 SER A O 1
ATOM 1675 N N . PRO A 1 234 ? -46.163 50.403 21.906 1.00 39.96 234 PRO A N 1
ATOM 1676 C CA . PRO A 1 234 ? -44.717 50.176 21.805 1.00 37.62 234 PRO A CA 1
ATOM 1677 C C . PRO A 1 234 ? -44.086 49.924 23.171 1.00 35.17 234 PRO A C 1
ATOM 1678 O O . PRO A 1 234 ? -44.270 50.714 24.096 1.00 37.02 234 PRO A O 1
ATOM 1682 N N . SER A 1 235 ? -43.351 48.823 23.285 1.00 33.82 235 SER A N 1
ATOM 1683 C CA . SER A 1 235 ? -42.709 48.448 24.538 1.00 24.61 235 SER A CA 1
ATOM 1684 C C . SER A 1 235 ? -41.195 48.390 24.380 1.00 21.66 235 SER A C 1
ATOM 1685 O O . SER A 1 235 ? -40.671 47.568 23.627 1.00 19.03 235 SER A O 1
ATOM 1688 N N . ARG A 1 236 ? -40.495 49.264 25.095 1.00 32.33 236 ARG A N 1
ATOM 1689 C CA . ARG A 1 236 ? -39.039 49.303 25.035 1.00 39.57 236 ARG A CA 1
ATOM 1690 C C . ARG A 1 236 ? -38.425 48.095 25.738 1.00 39.53 236 ARG A C 1
ATOM 1691 O O . ARG A 1 236 ? -37.295 47.705 25.448 1.00 43.69 236 ARG A O 1
ATOM 1699 N N . GLU A 1 237 ? -39.179 47.504 26.659 1.00 34.96 237 GLU A N 1
ATOM 1700 C CA . GLU A 1 237 ? -38.704 46.347 27.406 1.00 37.79 237 GLU A CA 1
ATOM 1701 C C . GLU A 1 237 ? -38.727 45.095 26.534 1.00 38.87 237 GLU A C 1
ATOM 1702 O O . GLU A 1 237 ? -37.824 44.262 26.602 1.00 38.70 237 GLU A O 1
ATOM 1708 N N . ILE A 1 238 ? -39.768 44.971 25.716 1.00 35.61 238 ILE A N 1
ATOM 1709 C CA . ILE A 1 238 ? -39.886 43.856 24.783 1.00 25.67 238 ILE A CA 1
ATOM 1710 C C . ILE A 1 238 ? -38.839 43.968 23.678 1.00 28.97 238 ILE A C 1
ATOM 1711 O O . ILE A 1 238 ? -38.240 42.970 23.269 1.00 30.98 238 ILE A O 1
ATOM 1716 N N . LEU A 1 239 ? -38.617 45.190 23.206 1.00 30.67 239 LEU A N 1
ATOM 1717 C CA . LEU A 1 239 ? -37.599 45.448 22.196 1.00 29.76 239 LEU A CA 1
ATOM 1718 C C . LEU A 1 239 ? -36.215 45.076 22.718 1.00 32.62 239 LEU A C 1
ATOM 1719 O O . LEU A 1 239 ? -35.430 44.438 22.019 1.00 34.17 239 LEU A O 1
ATOM 1724 N N . LYS A 1 240 ? -35.925 45.471 23.954 1.00 35.08 240 LYS A N 1
ATOM 1725 C CA . LYS A 1 240 ? -34.643 45.150 24.571 1.00 40.73 240 LYS A CA 1
ATOM 1726 C C . LYS A 1 240 ? -34.501 43.656 24.843 1.00 40.09 240 LYS A C 1
ATOM 1727 O O . LYS A 1 240 ? -33.399 43.114 24.794 1.00 37.58 240 LYS A O 1
ATOM 1733 N N . ASP A 1 241 ? -35.619 42.996 25.125 1.00 39.04 241 ASP A N 1
ATOM 1734 C CA . ASP A 1 241 ? -35.608 41.568 25.420 1.00 31.98 241 ASP A CA 1
ATOM 1735 C C . ASP A 1 241 ? -35.316 40.745 24.169 1.00 32.13 241 ASP A C 1
ATOM 1736 O O . ASP A 1 241 ? -34.673 39.697 24.239 1.00 36.30 241 ASP A O 1
ATOM 1741 N N . ILE A 1 242 ? -35.793 41.226 23.026 1.00 25.12 242 ILE A N 1
ATOM 1742 C CA . ILE A 1 242 ? -35.562 40.550 21.755 1.00 22.55 242 ILE A CA 1
ATOM 1743 C C . ILE A 1 242 ? -34.135 40.779 21.262 1.00 27.52 242 ILE A C 1
ATOM 1744 O O . ILE A 1 242 ? -33.459 39.844 20.830 1.00 31.91 242 ILE A O 1
ATOM 1749 N N . LEU A 1 243 ? -33.680 42.025 21.339 1.00 25.26 243 LEU A N 1
ATOM 1750 C CA . LEU A 1 243 ? -32.351 42.389 20.858 1.00 25.22 243 LEU A CA 1
ATOM 1751 C C . LEU A 1 243 ? -31.233 41.828 21.735 1.00 24.42 243 LEU A C 1
ATOM 1752 O O . LEU A 1 243 ? -30.114 41.628 21.265 1.00 27.01 243 LEU A O 1
ATOM 1757 N N . ARG A 1 244 ? -31.533 41.575 23.006 1.00 23.92 244 ARG A N 1
ATOM 1758 C CA . ARG A 1 244 ? -30.535 41.031 23.925 1.00 27.22 244 ARG A CA 1
ATOM 1759 C C . ARG A 1 244 ? -30.153 39.605 23.536 1.00 30.41 244 ARG A C 1
ATOM 1760 O O . ARG A 1 244 ? -29.061 39.133 23.853 1.00 33.05 244 ARG A O 1
ATOM 1768 N N . VAL A 1 245 ? -31.060 3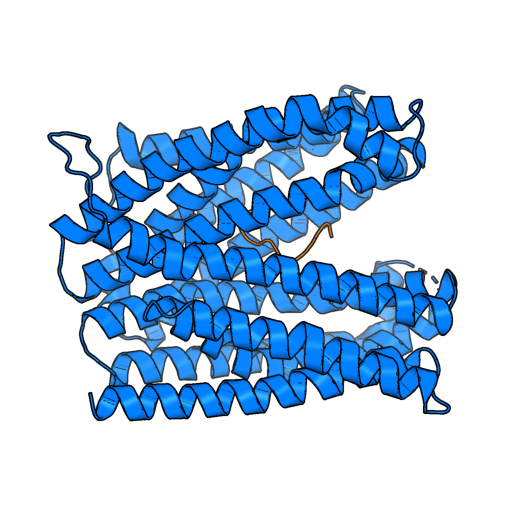8.923 22.845 1.00 25.39 245 VAL A N 1
ATOM 1769 C CA . VAL A 1 245 ? -30.786 37.588 22.334 1.00 20.60 245 VAL A CA 1
ATOM 1770 C C . VAL A 1 245 ? -30.503 37.652 20.837 1.00 18.04 245 VAL A C 1
ATOM 1771 O O . VAL A 1 245 ? -29.576 37.012 20.342 1.00 23.28 245 VAL A O 1
ATOM 1775 N N . GLY A 1 246 ? -31.299 38.446 20.128 1.00 19.20 246 GLY A N 1
ATOM 1776 C CA . GLY A 1 246 ? -31.203 38.551 18.684 1.00 13.93 246 GLY A CA 1
ATOM 1777 C C . GLY A 1 246 ? -29.889 39.103 18.166 1.00 27.08 246 GLY A C 1
ATOM 1778 O O . GLY A 1 246 ? -29.271 38.516 17.277 1.00 28.34 246 GLY A O 1
ATOM 1779 N N . LEU A 1 247 ? -29.463 40.236 18.714 1.00 24.42 247 LEU A N 1
ATOM 1780 C CA . LEU A 1 247 ? -28.227 40.879 18.269 1.00 26.67 247 LEU A CA 1
ATOM 1781 C C . LEU A 1 247 ? -26.959 40.044 18.514 1.00 24.57 247 LEU A C 1
ATOM 1782 O O . LEU A 1 247 ? -26.143 39.899 17.606 1.00 27.71 247 LEU A O 1
ATOM 1787 N N . PRO A 1 248 ? -26.783 39.493 19.732 1.00 26.15 248 PRO A N 1
ATOM 1788 C CA . PRO A 1 248 ? -25.597 38.644 19.908 1.00 27.47 248 PRO A CA 1
ATOM 1789 C C . PRO A 1 248 ? -25.668 37.363 19.078 1.00 30.88 248 PRO A C 1
ATOM 1790 O O . PRO A 1 248 ? -24.628 36.788 18.755 1.00 34.21 248 PRO A O 1
ATOM 1794 N N . SER A 1 249 ? -26.879 36.926 18.744 1.00 25.79 249 SER A N 1
ATOM 1795 C CA . SER A 1 249 ? -27.063 35.756 17.892 1.00 21.27 249 SER A CA 1
ATOM 1796 C C . SER A 1 249 ? -26.512 36.016 16.495 1.00 30.29 249 SER A C 1
ATOM 1797 O O . SER A 1 249 ? -25.902 35.138 15.884 1.00 32.28 249 SER A O 1
ATOM 1800 N N . SER A 1 250 ? -26.733 37.228 15.996 1.00 30.17 250 SER A N 1
ATOM 1801 C CA . SER A 1 250 ? -26.223 37.627 14.690 1.00 26.36 250 SER A CA 1
ATOM 1802 C C . SER A 1 250 ? -24.709 37.791 14.728 1.00 29.51 250 SER A C 1
ATOM 1803 O O . SER A 1 250 ? -24.008 37.402 13.793 1.00 32.42 250 SER A O 1
ATOM 1806 N N . LEU A 1 251 ? -24.210 38.371 15.815 1.00 29.05 251 LEU A N 1
ATOM 1807 C CA . LEU A 1 251 ? -22.777 38.588 15.978 1.00 33.07 251 LEU A CA 1
ATOM 1808 C C . LEU A 1 251 ? -22.037 37.266 16.162 1.00 34.94 251 LEU A C 1
ATOM 1809 O O . LEU A 1 251 ? -20.850 37.163 15.852 1.00 34.11 251 LEU A O 1
ATOM 1814 N N . SER A 1 252 ? -22.744 36.260 16.669 1.00 34.07 252 SER A N 1
ATOM 1815 C CA . SER A 1 252 ? -22.179 34.923 16.810 1.00 30.84 252 SER A CA 1
ATOM 1816 C C . SER A 1 252 ? -21.847 34.346 15.440 1.00 35.85 252 SER A C 1
ATOM 1817 O O . SER A 1 252 ? -20.834 33.670 15.268 1.00 39.69 252 SER A O 1
ATOM 1820 N N . GLN A 1 253 ? -22.709 34.624 14.468 1.00 38.63 253 GLN A N 1
ATOM 1821 C CA . GLN A 1 253 ? -22.503 34.162 13.102 1.00 41.95 253 GLN A CA 1
ATOM 1822 C C . GLN A 1 253 ? -21.348 34.914 12.452 1.00 39.71 253 GLN A C 1
ATOM 1823 O O . GLN A 1 253 ? -20.607 34.354 11.644 1.00 41.75 253 GLN A O 1
ATOM 1829 N N . LEU A 1 254 ? -21.203 36.187 12.808 1.00 40.73 254 LEU A N 1
ATOM 1830 C CA . LEU A 1 254 ? -20.096 36.996 12.314 1.00 42.04 254 LEU A CA 1
ATOM 1831 C C . LEU A 1 254 ? -18.779 36.452 12.849 1.00 41.06 254 LEU A C 1
ATOM 1832 O O . LEU A 1 254 ? -17.774 36.420 12.140 1.00 35.63 254 LEU A O 1
ATOM 1837 N N . SER A 1 255 ? -18.799 36.019 14.107 1.00 40.63 255 SER A N 1
ATOM 1838 C CA . SER A 1 255 ? -17.617 35.458 14.749 1.00 36.81 255 SER A CA 1
ATOM 1839 C C . SER A 1 255 ? -17.158 34.189 14.038 1.00 31.96 255 SER A C 1
ATOM 1840 O O . SER A 1 255 ? -15.964 33.989 13.822 1.00 33.39 255 SER A O 1
ATOM 1843 N N . MET A 1 256 ? -18.114 33.339 13.673 1.00 26.36 256 MET A N 1
ATOM 1844 C CA . MET A 1 256 ? -17.813 32.110 12.945 1.00 32.63 256 MET A CA 1
ATOM 1845 C C . MET A 1 256 ? -17.247 32.417 11.563 1.00 38.78 256 MET A C 1
ATOM 1846 O O . MET A 1 256 ? -16.281 31.793 11.125 1.00 44.53 256 MET A O 1
ATOM 1851 N N . SER A 1 257 ? -17.859 33.381 10.881 1.00 35.80 257 SER A N 1
ATOM 1852 C CA . SER A 1 257 ? -17.442 33.762 9.536 1.00 39.22 257 SER A CA 1
ATOM 1853 C C . SER A 1 257 ? -16.024 34.323 9.526 1.00 45.00 257 SER A C 1
ATOM 1854 O O . SER A 1 257 ? -15.222 33.990 8.652 1.00 48.90 257 SER A O 1
ATOM 1857 N N . ILE A 1 258 ? -15.722 35.179 10.498 1.00 45.25 258 ILE A N 1
ATOM 1858 C CA . ILE A 1 258 ? -14.376 35.717 10.653 1.00 47.60 258 ILE A CA 1
ATOM 1859 C C . ILE A 1 258 ? -13.399 34.590 10.969 1.00 48.35 258 ILE A C 1
ATOM 1860 O O . ILE A 1 258 ? -12.304 34.526 10.409 1.00 48.51 258 ILE A O 1
ATOM 1865 N N . ALA A 1 259 ? -13.810 33.695 11.861 1.00 46.28 259 ALA A N 1
ATOM 1866 C CA . ALA A 1 259 ? -12.994 32.545 12.231 1.00 44.24 259 ALA A CA 1
ATOM 1867 C C . ALA A 1 259 ? -12.773 31.625 11.036 1.00 48.27 259 ALA A C 1
ATOM 1868 O O . ALA A 1 259 ? -11.690 31.067 10.863 1.00 48.26 259 ALA A O 1
ATOM 1870 N N . MET A 1 260 ? -13.808 31.474 10.216 1.00 46.04 260 MET A N 1
ATOM 1871 C CA . MET A 1 260 ? -13.729 30.638 9.025 1.00 46.07 260 MET A CA 1
ATOM 1872 C C . MET A 1 260 ? -12.717 31.213 8.040 1.00 40.39 260 MET A C 1
ATOM 1873 O O . MET A 1 260 ? -12.058 30.477 7.307 1.00 36.29 260 MET A O 1
ATOM 1878 N N . PHE A 1 261 ? -12.599 32.537 8.035 1.00 43.05 261 PHE A N 1
ATOM 1879 C CA . PHE A 1 261 ? -11.656 33.228 7.165 1.00 50.23 261 PHE A CA 1
ATOM 1880 C C . PHE A 1 261 ? -10.214 32.972 7.593 1.00 55.52 261 PHE A C 1
ATOM 1881 O O . PHE A 1 261 ? -9.345 32.723 6.757 1.00 58.27 261 PHE A O 1
ATOM 1889 N N . PHE A 1 262 ? -9.965 33.037 8.897 1.00 54.36 262 PHE A N 1
ATOM 1890 C CA . PHE A 1 262 ? -8.622 32.831 9.427 1.00 51.24 262 PHE A CA 1
ATOM 1891 C C . PHE A 1 262 ? -8.197 31.366 9.366 1.00 46.97 262 PHE A C 1
ATOM 1892 O O . PHE A 1 262 ? -7.021 31.065 9.166 1.00 47.05 262 PHE A O 1
ATOM 1900 N N . LEU A 1 263 ? -9.154 30.460 9.540 1.00 41.47 263 LEU A N 1
ATOM 1901 C CA . LEU A 1 263 ? -8.872 29.033 9.432 1.00 42.76 263 LEU A CA 1
ATOM 1902 C C . LEU A 1 263 ? -8.474 28.673 8.005 1.00 49.48 263 LEU A C 1
ATOM 1903 O O . LEU A 1 263 ? -7.648 27.786 7.785 1.00 48.43 263 LEU A O 1
ATOM 1908 N N . ASN A 1 264 ? -9.065 29.369 7.039 1.00 52.59 264 ASN A N 1
ATOM 1909 C CA . ASN A 1 264 ? -8.701 29.193 5.638 1.00 49.80 264 ASN A CA 1
ATOM 1910 C C . ASN A 1 264 ? -7.280 29.668 5.368 1.00 44.68 264 ASN A C 1
ATOM 1911 O O . ASN A 1 264 ? -6.509 28.985 4.696 1.00 48.61 264 ASN A O 1
ATOM 1916 N N . SER A 1 265 ? -6.941 30.838 5.903 1.00 41.76 265 SER A N 1
ATOM 1917 C CA . SER A 1 265 ? -5.620 31.429 5.708 1.00 44.88 265 SER A CA 1
ATOM 1918 C C . SER A 1 265 ? -4.515 30.537 6.267 1.00 46.27 265 SER A C 1
ATOM 1919 O O . SER A 1 265 ? -3.441 30.421 5.675 1.00 48.65 265 SER A O 1
ATOM 1922 N N . VAL A 1 266 ? -4.784 29.914 7.410 1.00 44.29 266 VAL A N 1
ATOM 1923 C CA . VAL A 1 266 ? -3.848 28.970 8.006 1.00 41.00 266 VAL A CA 1
ATOM 1924 C C . VAL A 1 266 ? -3.740 27.733 7.119 1.00 38.21 266 VAL A C 1
ATOM 1925 O O . VAL A 1 266 ? -2.665 27.151 6.969 1.00 41.99 266 VAL A O 1
ATOM 1929 N N . ALA A 1 267 ? -4.862 27.350 6.517 1.00 35.47 267 ALA A N 1
ATOM 1930 C CA . ALA A 1 267 ? -4.898 26.208 5.611 1.00 35.27 267 ALA A CA 1
ATOM 1931 C C . ALA A 1 267 ? -4.226 26.530 4.278 1.00 42.53 267 ALA A C 1
ATOM 1932 O O . ALA A 1 267 ? -3.833 25.628 3.542 1.00 42.88 267 ALA A O 1
ATOM 1934 N N . ILE A 1 268 ? -4.104 27.818 3.969 1.00 46.94 268 ILE A N 1
ATOM 1935 C CA . ILE A 1 268 ? -3.424 28.252 2.753 1.00 49.12 268 ILE A CA 1
ATOM 1936 C C . ILE A 1 268 ? -1.910 28.152 2.919 1.00 50.45 268 ILE A C 1
ATOM 1937 O O . ILE A 1 268 ? -1.199 27.719 2.011 1.00 49.74 268 ILE A O 1
ATOM 1942 N N . THR A 1 269 ? -1.424 28.544 4.092 1.00 51.16 269 THR A N 1
ATOM 1943 C CA . THR A 1 269 ? 0.009 28.552 4.364 1.00 57.99 269 THR A CA 1
ATOM 1944 C C . THR A 1 269 ? 0.576 27.148 4.557 1.00 56.97 269 THR A C 1
ATOM 1945 O O . THR A 1 269 ? 1.771 26.926 4.368 1.00 61.18 269 THR A O 1
ATOM 1949 N N . ALA A 1 270 ? -0.283 26.203 4.928 1.00 51.12 270 ALA A N 1
ATOM 1950 C CA . ALA A 1 270 ? 0.156 24.833 5.209 1.00 45.66 270 ALA A CA 1
ATOM 1951 C C . ALA A 1 270 ? 0.809 24.049 4.046 1.00 49.31 270 ALA A C 1
ATOM 1952 O O . ALA A 1 270 ? 1.909 23.526 4.228 1.00 57.66 270 ALA A O 1
ATOM 1954 N N . GLY A 1 271 ? 0.178 23.948 2.871 1.00 45.76 271 GLY A N 1
ATOM 1955 C CA . GLY A 1 271 ? -1.120 24.521 2.560 1.00 43.86 271 GLY A CA 1
ATOM 1956 C C . GLY A 1 271 ? -1.393 24.636 1.071 1.00 45.18 271 GLY A C 1
ATOM 1957 O O . GLY A 1 271 ? -1.497 23.630 0.368 1.00 39.86 271 GLY A O 1
ATOM 1958 N N . GLY A 1 272 ? -1.516 25.870 0.592 1.00 48.71 272 GLY A N 1
ATOM 1959 C CA . GLY A 1 272 ? -1.791 26.125 -0.810 1.00 50.50 272 GLY A CA 1
ATOM 1960 C C . GLY A 1 272 ? -3.234 25.840 -1.174 1.00 48.94 272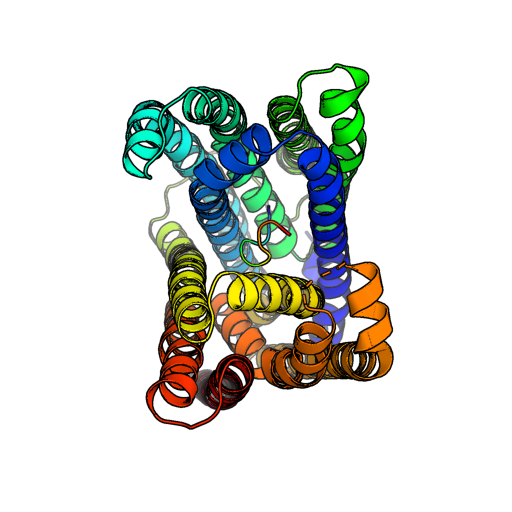 GLY A C 1
ATOM 1961 O O . GLY A 1 272 ? -4.068 25.617 -0.298 1.00 46.62 272 GLY A O 1
ATOM 1962 N N . GLU A 1 273 ? -3.528 25.849 -2.471 1.00 54.52 273 GLU A N 1
ATOM 1963 C CA . GLU A 1 273 ? -4.872 25.549 -2.954 1.00 57.91 273 GLU A CA 1
ATOM 1964 C C . GLU A 1 273 ? -5.252 24.106 -2.639 1.00 55.95 273 GLU A C 1
ATOM 1965 O O . GLU A 1 273 ? -6.429 23.782 -2.485 1.00 57.84 273 GLU A O 1
ATOM 1971 N N . ASN A 1 274 ? -4.243 23.245 -2.547 1.00 52.66 274 ASN A N 1
ATOM 1972 C CA . ASN A 1 274 ? -4.451 21.853 -2.169 1.00 49.84 274 ASN A CA 1
ATOM 1973 C C . ASN A 1 274 ? -4.950 21.735 -0.733 1.00 51.62 274 ASN A C 1
ATOM 1974 O O . ASN A 1 274 ? -5.811 20.909 -0.431 1.00 54.07 274 ASN A O 1
ATOM 1979 N N . GLY A 1 275 ? -4.406 22.569 0.148 1.00 48.84 275 GLY A N 1
ATOM 1980 C CA . GLY A 1 275 ? -4.805 22.575 1.543 1.00 45.37 275 GLY A CA 1
ATOM 1981 C C . GLY A 1 275 ? -6.200 23.133 1.741 1.00 45.53 275 GLY A C 1
ATOM 1982 O O . GLY A 1 275 ? -6.931 22.701 2.633 1.00 41.94 275 GLY A O 1
ATOM 1983 N N . VAL A 1 276 ? -6.569 24.100 0.907 1.00 48.35 276 VAL A N 1
ATOM 1984 C CA . VAL A 1 276 ? -7.899 24.697 0.963 1.00 47.53 276 VAL A CA 1
ATOM 1985 C C . VAL A 1 276 ? -8.950 23.697 0.497 1.00 42.70 276 VAL A C 1
ATOM 1986 O O . VAL A 1 276 ? -10.009 23.563 1.111 1.00 43.55 276 VAL A O 1
ATOM 1990 N N . ALA A 1 277 ? -8.644 22.997 -0.591 1.00 41.38 277 ALA A N 1
ATOM 1991 C CA . ALA A 1 277 ? -9.556 22.014 -1.166 1.00 41.93 277 ALA A CA 1
ATOM 1992 C C . ALA A 1 277 ? -9.871 20.893 -0.180 1.00 43.06 277 ALA A C 1
ATOM 1993 O O . ALA A 1 277 ? -11.015 20.449 -0.079 1.00 43.91 277 ALA A O 1
ATOM 1995 N N . VAL A 1 278 ? -8.853 20.444 0.546 1.00 43.81 278 VAL A N 1
ATOM 1996 C CA . VAL A 1 278 ? -9.029 19.395 1.544 1.00 46.58 278 VAL A CA 1
ATOM 1997 C C . VAL A 1 278 ? -9.831 19.902 2.740 1.00 46.79 278 VAL A C 1
ATOM 1998 O O . VAL A 1 278 ? -10.764 19.241 3.196 1.00 47.56 278 VAL A O 1
ATOM 2002 N N . PHE A 1 279 ? -9.468 21.081 3.237 1.00 47.59 279 PHE A N 1
ATOM 2003 C CA . PHE A 1 279 ? -10.155 21.678 4.377 1.00 47.63 279 PHE A CA 1
ATOM 2004 C C . PHE A 1 279 ? -11.623 21.955 4.075 1.00 46.55 279 PHE A C 1
ATOM 2005 O O . PHE A 1 279 ? -12.492 21.684 4.899 1.00 45.88 279 PHE A O 1
ATOM 2013 N N . THR A 1 280 ? -11.891 22.497 2.891 1.00 50.40 280 THR A N 1
ATOM 2014 C CA . THR A 1 280 ? -13.257 22.813 2.487 1.00 52.70 280 THR A CA 1
ATOM 2015 C C . THR A 1 280 ? -14.115 21.553 2.410 1.00 51.53 280 THR A C 1
ATOM 2016 O O . THR A 1 280 ? -15.243 21.530 2.904 1.00 52.37 280 THR A O 1
ATOM 2020 N N . SER A 1 281 ? -13.571 20.507 1.798 1.00 48.85 281 SER A N 1
ATOM 2021 C CA . SER A 1 281 ? -14.286 19.244 1.658 1.00 45.44 281 SER A CA 1
ATOM 2022 C C . SER A 1 281 ? -14.495 18.560 3.006 1.00 44.09 281 SER A C 1
ATOM 2023 O O . SER A 1 281 ? -15.579 18.051 3.289 1.00 46.34 281 SER A O 1
ATOM 2026 N N . ALA A 1 282 ? -13.455 18.554 3.834 1.00 39.45 282 ALA A N 1
ATOM 2027 C CA . ALA A 1 282 ? -13.525 17.914 5.144 1.00 37.62 282 ALA A CA 1
ATOM 2028 C C . ALA A 1 282 ? -14.478 18.649 6.083 1.00 38.94 282 ALA A C 1
ATOM 2029 O O . ALA A 1 282 ? -15.194 18.025 6.865 1.00 43.90 282 ALA A O 1
ATOM 2031 N N . TRP A 1 283 ? -14.480 19.976 6.000 1.00 33.06 283 TRP A N 1
ATOM 2032 C CA . TRP A 1 283 ? -15.337 20.796 6.849 1.00 30.87 283 TRP A CA 1
ATOM 2033 C C . TRP A 1 283 ? -16.802 20.674 6.441 1.00 33.95 283 TRP A C 1
ATOM 2034 O O . TRP A 1 283 ? -17.685 20.597 7.293 1.00 32.99 283 TRP A O 1
ATOM 2045 N N . ARG A 1 284 ? -17.050 20.653 5.135 1.00 37.21 284 ARG A N 1
ATOM 2046 C CA . ARG A 1 284 ? -18.409 20.561 4.608 1.00 37.84 284 ARG A CA 1
ATOM 2047 C C . ARG A 1 284 ? -19.080 19.249 5.009 1.00 34.62 284 ARG A C 1
ATOM 2048 O O . ARG A 1 284 ? -20.266 19.223 5.337 1.00 34.96 284 ARG A O 1
ATOM 2053 N N . ILE A 1 285 ? -18.313 18.163 4.984 1.00 30.83 285 ILE A N 1
ATOM 2054 C CA . ILE A 1 285 ? -18.826 16.854 5.374 1.00 34.38 285 ILE A CA 1
ATOM 2055 C C . ILE A 1 285 ? -19.042 16.782 6.883 1.00 36.99 285 ILE A C 1
ATOM 2056 O O . ILE A 1 285 ? -20.049 16.253 7.353 1.00 38.59 285 ILE A O 1
ATOM 2061 N N . THR A 1 286 ? -18.092 17.327 7.637 1.00 36.54 286 THR A N 1
ATOM 2062 C CA . THR A 1 286 ? -18.158 17.313 9.094 1.00 36.58 286 THR A CA 1
ATOM 2063 C C . THR A 1 286 ? -19.349 18.113 9.621 1.00 31.85 286 THR A C 1
ATOM 2064 O O . THR A 1 286 ? -20.010 17.700 10.575 1.00 30.91 286 THR A O 1
ATOM 2068 N N . MET A 1 287 ? -19.628 19.249 8.988 1.00 32.65 287 MET A N 1
ATOM 2069 C CA . MET A 1 287 ? -20.715 20.122 9.428 1.00 30.82 287 MET A CA 1
ATOM 2070 C C . MET A 1 287 ? -22.102 19.551 9.134 1.00 29.86 287 MET A C 1
ATOM 2071 O O . MET A 1 287 ? -23.110 20.120 9.548 1.00 30.04 287 MET A O 1
ATOM 2076 N N . LEU A 1 288 ? -22.151 18.434 8.414 1.00 33.68 288 LEU A N 1
ATOM 2077 C CA . LEU A 1 288 ? -23.415 17.751 8.164 1.00 34.38 288 LEU A CA 1
ATOM 2078 C C . LEU A 1 288 ? -23.968 17.170 9.461 1.00 37.26 288 LEU A C 1
ATOM 2079 O O . LEU A 1 288 ? -25.180 17.141 9.674 1.00 38.18 288 LEU A O 1
ATOM 2084 N N . GLY A 1 289 ? -23.068 16.714 10.327 1.00 36.33 289 GLY A N 1
ATOM 2085 C CA . GLY A 1 289 ? -23.452 16.158 11.612 1.00 37.95 289 GLY A CA 1
ATOM 2086 C C . GLY A 1 289 ? -23.817 17.231 12.619 1.00 41.38 289 GLY A C 1
ATOM 2087 O O . GLY A 1 289 ? -24.291 16.933 13.714 1.00 48.21 289 GLY A O 1
ATOM 2088 N N . ILE A 1 290 ? -23.591 18.486 12.246 1.00 38.68 290 ILE A N 1
ATOM 2089 C CA . ILE A 1 290 ? -23.927 19.622 13.097 1.00 33.98 290 ILE A CA 1
ATOM 2090 C C . ILE A 1 290 ? -25.432 19.896 13.057 1.00 35.63 290 ILE A C 1
ATOM 2091 O O . ILE A 1 290 ? -26.019 20.352 14.042 1.00 38.92 290 ILE A O 1
ATOM 2096 N N . VAL A 1 291 ? -26.051 19.585 11.921 1.00 39.51 291 VAL A N 1
ATOM 2097 C CA . VAL A 1 291 ? -27.486 19.803 11.717 1.00 43.77 291 VAL A CA 1
ATOM 2098 C C . VAL A 1 291 ? -28.407 19.236 12.816 1.00 47.57 291 VAL A C 1
ATOM 2099 O O . VAL A 1 291 ? -29.284 19.951 13.303 1.00 48.82 291 VAL A O 1
ATOM 2103 N N . PRO A 1 292 ? -28.217 17.961 13.217 1.00 49.03 292 PRO A N 1
ATOM 2104 C CA . PRO A 1 292 ? -29.080 17.462 14.296 1.00 47.76 292 PRO A CA 1
ATOM 2105 C C . PRO A 1 292 ? -28.849 18.188 15.620 1.00 46.82 292 PRO A C 1
ATOM 2106 O O . PRO A 1 292 ? -29.756 18.252 16.450 1.00 45.08 292 PRO A O 1
ATOM 2110 N N . ILE A 1 293 ? -27.649 18.725 15.811 1.00 47.72 293 ILE A N 1
ATOM 2111 C CA . ILE A 1 293 ? -27.326 19.449 17.033 1.00 44.62 293 ILE A CA 1
ATOM 2112 C C . ILE A 1 293 ? -28.030 20.803 17.052 1.00 39.83 293 ILE A C 1
ATOM 2113 O O . ILE A 1 293 ? -28.476 21.266 18.102 1.00 39.12 293 ILE A O 1
ATOM 2118 N N . LEU A 1 294 ? -28.128 21.429 15.883 1.00 37.10 294 LEU A N 1
ATOM 2119 C CA . LEU A 1 294 ? -28.786 22.726 15.753 1.00 34.70 294 LEU A CA 1
ATOM 2120 C C . LEU A 1 294 ? -30.279 22.625 16.042 1.00 32.11 294 LEU A C 1
ATOM 2121 O O . LEU A 1 294 ? -30.855 23.499 16.690 1.00 35.06 294 LEU A O 1
ATOM 2126 N N . GLY A 1 295 ? -30.902 21.557 15.553 1.00 29.06 295 GLY A N 1
ATOM 2127 C CA . GLY A 1 295 ? -32.316 21.326 15.782 1.00 26.69 295 GLY A CA 1
ATOM 2128 C C . GLY A 1 295 ? -32.607 21.090 17.250 1.00 26.52 295 GLY A C 1
ATOM 2129 O O . GLY A 1 295 ? -33.661 21.475 17.757 1.00 26.90 295 GLY A O 1
ATOM 2130 N N . MET A 1 296 ? -31.662 20.455 17.934 1.00 25.08 296 MET A N 1
ATOM 2131 C CA . MET A 1 296 ? -31.780 20.209 19.364 1.00 29.36 296 MET A CA 1
ATOM 2132 C C . MET A 1 296 ? -31.600 21.511 20.138 1.00 32.45 296 MET A C 1
ATOM 2133 O O . MET A 1 296 ? -32.200 21.706 21.195 1.00 33.82 296 MET A O 1
ATOM 2138 N N . ALA A 1 297 ? -30.768 22.400 19.602 1.00 31.52 297 ALA A N 1
ATOM 2139 C CA . ALA A 1 297 ? -30.506 23.688 20.232 1.00 30.89 297 ALA A CA 1
ATOM 2140 C C . ALA A 1 297 ? -31.737 24.587 20.185 1.00 27.85 297 ALA A C 1
ATOM 2141 O O . ALA A 1 297 ? -32.031 25.302 21.143 1.00 25.83 297 ALA A O 1
ATOM 2143 N N . ALA A 1 298 ? -32.452 24.546 19.065 1.00 28.98 298 ALA A N 1
ATOM 2144 C CA . ALA A 1 298 ? -33.668 25.335 18.907 1.00 26.05 298 ALA A CA 1
ATOM 2145 C C . ALA A 1 298 ? -34.737 24.887 19.898 1.00 23.44 298 ALA A C 1
ATOM 2146 O O . ALA A 1 298 ? -35.478 25.707 20.440 1.00 29.97 298 ALA A O 1
ATOM 2148 N N . ALA A 1 299 ? -34.809 23.580 20.132 1.00 20.84 299 ALA A N 1
ATOM 2149 C CA . ALA A 1 299 ? -35.760 23.027 21.089 1.00 18.10 299 ALA A CA 1
ATOM 2150 C C . ALA A 1 299 ? -35.362 23.392 22.514 1.00 16.69 299 ALA A C 1
ATOM 2151 O O . ALA A 1 299 ? -36.211 23.741 23.332 1.00 20.96 299 ALA A O 1
ATOM 2153 N N . THR A 1 300 ? -34.066 23.310 22.798 1.00 18.05 300 THR A N 1
ATOM 2154 C CA . THR A 1 300 ? -33.534 23.629 24.119 1.00 22.11 300 THR A CA 1
ATOM 2155 C C . THR A 1 300 ? -33.894 25.049 24.549 1.00 26.77 300 THR A C 1
ATOM 2156 O O . THR A 1 300 ? -34.306 25.276 25.687 1.00 33.04 300 THR A O 1
ATOM 2160 N N . THR A 1 301 ? -33.748 25.995 23.627 1.00 23.28 301 THR A N 1
ATOM 2161 C CA . THR A 1 301 ? -34.044 27.399 23.899 1.00 25.13 301 THR A CA 1
ATOM 2162 C C . THR A 1 301 ? -35.501 27.602 24.315 1.00 21.15 301 THR A C 1
ATOM 2163 O O . THR A 1 301 ? -35.788 28.327 2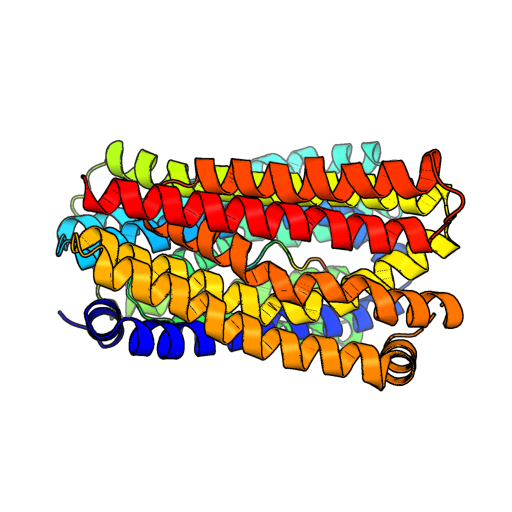5.268 1.00 19.44 301 THR A O 1
ATOM 2167 N N . SER A 1 302 ? -36.413 26.948 23.604 1.00 21.83 302 SER A N 1
ATOM 2168 C CA . SER A 1 302 ? -37.841 27.072 23.881 1.00 23.33 302 SER A CA 1
ATOM 2169 C C . SER A 1 302 ? -38.247 26.411 25.198 1.00 23.32 302 SER A C 1
ATOM 2170 O O . SER A 1 302 ? -39.043 26.962 25.958 1.00 22.50 302 SER A O 1
ATOM 2173 N N . VAL A 1 303 ? -37.703 25.227 25.463 1.00 21.88 303 VAL A N 1
ATOM 2174 C CA . VAL A 1 303 ? -38.076 24.474 26.656 1.00 27.92 303 VAL A CA 1
ATOM 2175 C C . VAL A 1 303 ? -37.490 25.086 27.929 1.00 26.64 303 VAL A C 1
ATOM 2176 O O . VAL A 1 303 ? -38.187 25.223 28.935 1.00 25.63 303 VAL A O 1
ATOM 2180 N N . THR A 1 304 ? -36.213 25.454 27.882 1.00 22.07 304 THR A N 1
ATOM 2181 C CA . THR A 1 304 ? -35.571 26.105 29.020 1.00 22.12 304 THR A CA 1
ATOM 2182 C C . THR A 1 304 ? -36.159 27.493 29.244 1.00 26.00 304 THR A C 1
ATOM 2183 O O . THR A 1 304 ? -36.220 27.977 30.373 1.00 33.56 304 THR A O 1
ATOM 2187 N N . GLY A 1 305 ? -36.589 28.128 28.158 1.00 22.27 305 GLY A N 1
ATOM 2188 C CA . GLY A 1 305 ? -37.222 29.431 28.237 1.00 19.36 305 GLY A CA 1
ATOM 2189 C C . GLY A 1 305 ? -38.546 29.360 28.970 1.00 25.76 305 GLY A C 1
ATOM 2190 O O . GLY A 1 305 ? -38.823 30.170 29.856 1.00 30.30 305 GLY A O 1
ATOM 2191 N N . ALA A 1 306 ? -39.366 28.381 28.600 1.00 25.65 306 ALA A N 1
ATOM 2192 C CA . ALA A 1 306 ? -40.649 28.167 29.256 1.00 22.66 306 ALA A CA 1
ATOM 2193 C C . ALA A 1 306 ? -40.444 27.785 30.717 1.00 24.03 306 ALA A C 1
ATOM 2194 O O . ALA A 1 306 ? -41.210 28.193 31.588 1.00 30.15 306 ALA A O 1
ATOM 2196 N N . ALA A 1 307 ? -39.401 27.002 30.977 1.00 19.86 307 ALA A N 1
ATOM 2197 C CA . ALA A 1 307 ? -39.074 26.585 32.335 1.00 21.73 307 ALA A CA 1
ATOM 2198 C C . ALA A 1 307 ? -38.575 27.765 33.162 1.00 29.48 307 ALA A C 1
ATOM 2199 O O . ALA A 1 307 ? -38.823 27.840 34.366 1.00 33.81 307 ALA A O 1
ATOM 2201 N N . TYR A 1 308 ? -37.870 28.683 32.510 1.00 28.18 308 TYR A N 1
ATOM 2202 C CA . TYR A 1 308 ? -37.371 29.879 33.178 1.00 29.23 308 TYR A CA 1
ATOM 2203 C C . TYR A 1 308 ? -38.520 30.825 33.505 1.00 31.50 308 TYR A C 1
ATOM 2204 O O . TYR A 1 308 ? -38.501 31.510 34.527 1.00 33.77 308 TYR A O 1
ATOM 2213 N N . GLY A 1 309 ? -39.519 30.858 32.629 1.00 27.99 309 GLY A N 1
ATOM 2214 C CA . GLY A 1 309 ? -40.707 31.658 32.861 1.00 26.12 309 GLY A CA 1
ATOM 2215 C C . GLY A 1 309 ? -41.528 31.094 34.004 1.00 32.52 309 GLY A C 1
ATOM 2216 O O . GLY A 1 309 ? -42.176 31.834 34.744 1.00 31.03 309 GLY A O 1
ATOM 2217 N N . GLU A 1 310 ? -41.493 29.772 34.147 1.00 35.02 310 GLU A N 1
ATOM 2218 C CA . GLU A 1 310 ? -42.203 29.090 35.223 1.00 35.67 310 GLU A CA 1
ATOM 2219 C C . GLU A 1 310 ? -41.422 29.155 36.532 1.00 32.91 310 GLU A C 1
ATOM 2220 O O . GLU A 1 310 ? -41.898 28.685 37.566 1.00 34.78 310 GLU A O 1
ATOM 2226 N N . ARG A 1 311 ? -40.227 29.740 36.474 1.00 33.27 311 ARG A N 1
ATOM 2227 C CA . ARG A 1 311 ? -39.315 29.794 37.616 1.00 38.98 311 ARG A CA 1
ATOM 2228 C C . ARG A 1 311 ? -39.021 28.393 38.147 1.00 36.44 311 ARG A C 1
ATOM 2229 O O . ARG A 1 311 ? -38.966 28.170 39.356 1.00 40.01 311 ARG A O 1
ATOM 2237 N N . ASN A 1 312 ? -38.831 27.455 37.224 1.00 31.06 312 ASN A N 1
ATOM 2238 C CA . ASN A 1 312 ? -38.577 26.064 37.571 1.00 31.09 312 ASN A CA 1
ATOM 2239 C C . ASN A 1 312 ? -37.183 25.639 37.124 1.00 28.29 312 ASN A C 1
ATOM 2240 O O . ASN A 1 312 ? -37.001 25.156 36.006 1.00 32.05 312 ASN A O 1
ATOM 2245 N N . VAL A 1 313 ? -36.204 25.819 38.005 1.00 23.52 313 VAL A N 1
ATOM 2246 C CA . VAL A 1 313 ? -34.811 25.519 37.687 1.00 35.79 313 VAL A CA 1
ATOM 2247 C C . VAL A 1 313 ? -34.595 24.029 37.430 1.00 34.03 313 VAL A C 1
ATOM 2248 O O . VAL A 1 313 ? -33.793 23.647 36.575 1.00 35.11 313 VAL A O 1
ATOM 2252 N N . GLU A 1 314 ? -35.316 23.194 38.170 1.00 33.49 314 GLU A N 1
ATOM 2253 C CA . GLU A 1 314 ? -35.227 21.747 38.008 1.00 34.49 314 GLU A CA 1
ATOM 2254 C C . GLU A 1 314 ? -35.645 21.325 36.603 1.00 30.91 314 GLU A C 1
ATOM 2255 O O . GLU A 1 314 ? -35.001 20.483 35.977 1.00 25.11 314 GLU A O 1
ATOM 2261 N N . LYS A 1 315 ? -36.729 21.919 36.115 1.00 27.37 315 LYS A N 1
ATOM 2262 C CA . LYS A 1 315 ? -37.236 21.622 34.782 1.00 25.30 315 LYS A CA 1
ATOM 2263 C C . LYS A 1 315 ? -36.291 22.164 33.714 1.00 27.26 315 LYS A C 1
ATOM 2264 O O . LYS A 1 315 ? -36.119 21.557 32.657 1.00 28.13 315 LYS A O 1
ATOM 2270 N N . LEU A 1 316 ? -35.679 23.308 34.002 1.00 29.11 316 LEU A N 1
ATOM 2271 C CA . LEU A 1 316 ? -34.731 23.926 33.083 1.00 29.34 316 LEU A CA 1
ATOM 2272 C C . LEU A 1 316 ? -33.456 23.095 32.991 1.00 26.96 316 LEU A C 1
ATOM 2273 O O . LEU A 1 316 ? -32.938 22.855 31.901 1.00 24.05 316 LEU A O 1
ATOM 2278 N N . GLU A 1 317 ? -32.955 22.662 34.144 1.00 32.40 317 GLU A N 1
ATOM 2279 C CA . GLU A 1 317 ? -31.730 21.874 34.202 1.00 28.77 317 GLU A CA 1
ATOM 2280 C C . GLU A 1 317 ? -31.915 20.516 33.533 1.00 29.57 317 GLU A C 1
ATOM 2281 O O . GLU A 1 317 ? -31.030 20.039 32.824 1.00 31.43 317 GLU A O 1
ATOM 2287 N N . THR A 1 318 ? -33.071 19.902 33.764 1.00 32.91 318 THR A N 1
ATOM 2288 C CA . THR A 1 318 ? -33.379 18.597 33.190 1.00 33.60 318 THR A CA 1
ATOM 2289 C C . THR A 1 318 ? -33.361 18.646 31.666 1.00 32.25 318 THR A C 1
ATOM 2290 O O . THR A 1 318 ? -32.677 17.853 31.022 1.00 34.50 318 THR A O 1
ATOM 2294 N N . ALA A 1 319 ? -34.110 19.587 31.100 1.00 31.80 319 ALA A N 1
ATOM 2295 C CA . ALA A 1 319 ? -34.198 19.740 29.651 1.00 36.59 319 ALA A CA 1
ATOM 2296 C C . ALA A 1 319 ? -32.839 20.048 29.028 1.00 34.05 319 ALA A C 1
ATOM 2297 O O . ALA A 1 319 ? -32.510 19.552 27.952 1.00 29.74 319 ALA A O 1
ATOM 2299 N N . TYR A 1 320 ? -32.056 20.871 29.718 1.00 35.68 320 TYR A N 1
ATOM 2300 C CA . TYR A 1 320 ? -30.732 21.260 29.249 1.00 32.68 320 TYR A CA 1
ATOM 2301 C C . TYR A 1 320 ? -29.758 20.083 29.235 1.00 30.77 320 TYR A C 1
ATOM 2302 O O . TYR A 1 320 ? -29.021 19.891 28.268 1.00 31.16 320 TYR A O 1
ATOM 2311 N N . LEU A 1 321 ? -29.763 19.293 30.304 1.00 32.12 321 LEU A N 1
ATOM 2312 C CA . LEU A 1 321 ? -28.873 18.140 30.405 1.00 33.20 321 LEU A CA 1
ATOM 2313 C C . LEU A 1 321 ? -29.334 16.981 29.524 1.00 30.03 321 LEU A C 1
ATOM 2314 O O . LEU A 1 321 ? -28.516 16.214 29.015 1.00 30.05 321 LEU A O 1
ATOM 2319 N N . TYR A 1 322 ? -30.646 16.859 29.350 1.00 26.59 322 TYR A N 1
ATOM 2320 C CA . TYR A 1 322 ? -31.217 15.791 28.535 1.00 29.60 322 TYR A CA 1
ATOM 2321 C C . TYR A 1 322 ? -30.944 16.031 27.054 1.00 33.29 322 TYR A C 1
ATOM 2322 O O . TYR A 1 322 ? -30.784 15.086 26.281 1.00 34.83 322 TYR A O 1
ATOM 2331 N N . ALA A 1 323 ? -30.888 17.302 26.667 1.00 28.36 323 ALA A N 1
ATOM 2332 C CA . ALA A 1 323 ? -30.598 17.672 25.286 1.00 26.25 323 ALA A CA 1
ATOM 2333 C C . ALA A 1 323 ? -29.153 17.341 24.930 1.00 29.26 323 ALA A C 1
ATOM 2334 O O . ALA A 1 323 ? -28.864 16.903 23.816 1.00 27.58 323 ALA A O 1
ATOM 2336 N N . ILE A 1 324 ? -28.251 17.558 25.882 1.00 29.65 324 ILE A N 1
ATOM 2337 C CA . ILE A 1 324 ? -26.845 17.218 25.701 1.00 31.50 324 ILE A CA 1
ATOM 2338 C C . ILE A 1 324 ? -26.685 15.712 25.537 1.00 36.74 324 ILE A C 1
ATOM 2339 O O . ILE A 1 324 ? -25.963 15.247 24.657 1.00 38.60 324 ILE A O 1
ATOM 2344 N N . LYS A 1 325 ? -27.378 14.961 26.387 1.00 43.69 325 LYS A N 1
ATOM 2345 C CA . LYS A 1 325 ? -27.319 13.503 26.385 1.00 45.24 325 LYS A CA 1
ATOM 2346 C C . LYS A 1 325 ? -27.702 12.911 25.032 1.00 41.42 325 LYS A C 1
ATOM 2347 O O . LYS A 1 325 ? -26.972 12.093 24.474 1.00 43.21 325 LYS A O 1
ATOM 2353 N N . ILE A 1 326 ? -28.851 13.330 24.510 1.00 36.43 326 ILE A N 1
ATOM 2354 C CA . ILE A 1 326 ? -29.336 12.836 23.226 1.00 35.39 326 ILE A CA 1
ATOM 2355 C C . ILE A 1 326 ? -28.406 13.235 22.085 1.00 35.19 326 ILE A C 1
ATOM 2356 O O . ILE A 1 326 ? -28.035 12.401 21.258 1.00 41.69 326 ILE A O 1
ATOM 2361 N N . ALA A 1 327 ? -28.032 14.510 22.048 1.00 31.06 327 ALA A N 1
ATOM 2362 C CA . ALA A 1 327 ? -27.145 15.023 21.009 1.00 23.47 327 ALA A CA 1
ATOM 2363 C C . ALA A 1 327 ? -25.779 14.345 21.059 1.00 27.59 327 ALA A C 1
ATOM 2364 O O . ALA A 1 327 ? -25.135 14.154 20.030 1.00 34.89 327 ALA A O 1
ATOM 2366 N N . PHE A 1 328 ? -25.346 13.982 22.263 1.00 31.14 328 PHE A N 1
ATOM 2367 C CA . PHE A 1 328 ? -24.092 13.260 22.447 1.00 38.58 328 PHE A CA 1
ATOM 2368 C C . PHE A 1 328 ? -24.173 11.872 21.820 1.00 40.61 328 PHE A C 1
ATOM 2369 O O . PHE A 1 328 ? -23.240 11.428 21.150 1.00 39.37 328 PHE A O 1
ATOM 2377 N N . MET A 1 329 ? -25.297 11.195 22.040 1.00 37.94 329 MET A N 1
ATOM 2378 C CA . MET A 1 329 ? -25.516 9.860 21.495 1.00 38.78 329 MET A CA 1
ATOM 2379 C C . MET A 1 329 ? -25.583 9.888 19.972 1.00 37.56 329 MET A C 1
ATOM 2380 O O . MET A 1 329 ? -25.028 9.016 19.302 1.00 38.89 329 MET A O 1
ATOM 2385 N N . ILE A 1 330 ? -26.270 10.892 19.435 1.00 31.11 330 ILE A N 1
ATOM 2386 C CA . ILE A 1 330 ? -26.405 11.045 17.991 1.00 33.19 330 ILE A CA 1
ATOM 2387 C C . ILE A 1 330 ? -25.047 11.256 17.329 1.00 35.95 330 ILE A C 1
ATOM 2388 O O . ILE A 1 330 ? -24.731 10.619 16.324 1.00 37.68 330 ILE A O 1
ATOM 2393 N N . GLU A 1 331 ? -24.244 12.146 17.904 1.00 34.35 331 GLU A N 1
ATOM 2394 C CA . GLU A 1 331 ? -22.929 12.454 17.353 1.00 34.39 331 GLU A CA 1
ATOM 2395 C C . GLU A 1 331 ? -21.980 11.263 17.415 1.00 41.52 331 GLU A C 1
ATOM 2396 O O . GLU A 1 331 ? -21.129 11.102 16.542 1.00 48.74 331 GLU A O 1
ATOM 2402 N N . LEU A 1 332 ? -22.129 10.433 18.442 1.00 39.60 332 LEU A N 1
ATOM 2403 C CA . LEU A 1 332 ? -21.333 9.215 18.552 1.00 42.32 332 LEU A CA 1
ATOM 2404 C C . LEU A 1 332 ? -21.568 8.307 17.351 1.00 38.97 332 LEU A C 1
ATOM 2405 O O . LEU A 1 332 ? -20.639 7.683 16.844 1.00 41.49 332 LEU A O 1
ATOM 2410 N N . ALA A 1 333 ? -22.816 8.243 16.899 1.00 34.75 333 ALA A N 1
ATOM 2411 C CA . ALA A 1 333 ? -23.161 7.459 15.721 1.00 35.80 333 ALA A CA 1
ATOM 2412 C C . ALA A 1 333 ? -22.630 8.132 14.460 1.00 37.21 333 ALA A C 1
ATOM 2413 O O . ALA A 1 333 ? -22.163 7.463 13.539 1.00 36.14 333 ALA A O 1
ATOM 2415 N N . VAL A 1 334 ? -22.703 9.459 14.429 1.00 38.04 334 VAL A N 1
ATOM 2416 C CA . VAL A 1 334 ? -22.226 10.234 13.288 1.00 35.93 334 VAL A CA 1
ATOM 2417 C C . VAL A 1 334 ? -20.709 10.144 13.143 1.00 33.43 334 VAL A C 1
ATOM 2418 O O . VAL A 1 334 ? -20.199 9.874 12.056 1.00 32.78 334 VAL A O 1
ATOM 2422 N N . VAL A 1 335 ? -19.994 10.366 14.242 1.00 35.52 335 VAL A N 1
ATOM 2423 C CA . VAL A 1 335 ? -18.535 10.311 14.234 1.00 38.68 335 VAL A CA 1
ATOM 2424 C C . VAL A 1 335 ? -18.028 8.910 13.892 1.00 38.41 335 VAL A C 1
ATOM 2425 O O . VAL A 1 335 ? -17.098 8.756 13.099 1.00 40.40 335 VAL A O 1
ATOM 2429 N N . ALA A 1 336 ? -18.649 7.894 14.483 1.00 36.45 336 ALA A N 1
ATOM 2430 C CA . ALA A 1 336 ? -18.273 6.508 14.218 1.00 36.18 336 ALA A CA 1
ATOM 2431 C C . ALA A 1 336 ? -18.514 6.139 12.758 1.00 35.60 336 ALA A C 1
ATOM 2432 O O . ALA A 1 336 ? -17.734 5.401 12.161 1.00 41.80 336 ALA A O 1
ATOM 2434 N N . PHE A 1 337 ? -19.599 6.656 12.190 1.00 30.84 337 PHE A N 1
ATOM 2435 C CA . PHE A 1 337 ? -19.919 6.411 10.789 1.00 36.87 337 PHE A CA 1
ATOM 2436 C C . PHE A 1 337 ? -18.875 7.042 9.873 1.00 39.25 337 PHE A C 1
ATOM 2437 O O . PHE A 1 337 ? -18.370 6.396 8.955 1.00 35.53 337 PHE A O 1
ATOM 2445 N N . ILE A 1 338 ? -18.555 8.305 10.133 1.00 41.43 338 ILE A N 1
ATOM 2446 C CA . ILE A 1 338 ? -17.616 9.054 9.303 1.00 43.66 338 ILE A CA 1
ATOM 2447 C C . ILE A 1 338 ? -16.208 8.460 9.330 1.00 46.99 338 ILE A C 1
ATOM 2448 O O . ILE A 1 338 ? -15.581 8.291 8.286 1.00 52.04 338 ILE A O 1
ATOM 2453 N N . MET A 1 339 ? -15.719 8.135 10.523 1.00 48.57 339 MET A N 1
ATOM 2454 C CA . MET A 1 339 ? -14.366 7.603 10.668 1.00 52.11 339 MET A CA 1
ATOM 2455 C C . MET A 1 339 ? -14.222 6.195 10.090 1.00 55.45 339 MET A C 1
ATOM 2456 O O . MET A 1 339 ? -13.186 5.854 9.520 1.00 57.03 339 MET A O 1
ATOM 2461 N N . LEU A 1 340 ? -15.263 5.382 10.239 1.00 55.58 340 LEU A N 1
ATOM 2462 C CA . LEU A 1 340 ? -15.240 4.014 9.728 1.00 57.23 340 LEU A CA 1
ATOM 2463 C C . LEU A 1 340 ? -15.323 3.978 8.207 1.00 54.42 340 LEU A C 1
ATOM 2464 O O . LEU A 1 340 ? -14.619 3.206 7.556 1.00 53.55 340 LEU A O 1
ATOM 2469 N N . PHE A 1 341 ? -16.186 4.819 7.646 1.00 53.43 341 PHE A N 1
ATOM 2470 C CA . PHE A 1 341 ? -16.427 4.819 6.207 1.00 51.37 341 PHE A CA 1
ATOM 2471 C C . PHE A 1 341 ? -15.862 6.063 5.528 1.00 47.19 341 PHE A C 1
ATOM 2472 O O . PHE A 1 341 ? -16.423 6.552 4.549 1.00 47.13 341 PHE A O 1
ATOM 2480 N N . ALA A 1 342 ? -14.748 6.567 6.051 1.00 46.94 342 ALA A N 1
ATOM 2481 C CA . ALA A 1 342 ? -14.103 7.757 5.495 1.00 47.57 342 ALA A CA 1
ATOM 2482 C C . ALA A 1 342 ? -13.706 7.660 4.012 1.00 48.89 342 ALA A C 1
ATOM 2483 O O . ALA A 1 342 ? -13.937 8.607 3.260 1.00 48.74 342 ALA A O 1
ATOM 2485 N N . PRO A 1 343 ? -13.103 6.532 3.584 1.00 48.21 343 PRO A N 1
ATOM 2486 C CA . PRO A 1 343 ? -12.799 6.443 2.150 1.00 51.32 343 PRO A CA 1
ATOM 2487 C C . PRO A 1 343 ? -14.057 6.416 1.285 1.00 53.99 343 PRO A C 1
ATOM 2488 O O . PRO A 1 343 ? -14.050 6.956 0.179 1.00 58.64 343 PRO A O 1
ATOM 2492 N N . GLN A 1 344 ? -15.120 5.794 1.786 1.00 53.40 344 GLN A N 1
ATOM 2493 C CA . GLN A 1 344 ? -16.380 5.721 1.052 1.00 50.84 344 GLN A CA 1
ATOM 2494 C C . GLN A 1 344 ? -17.055 7.086 0.967 1.00 46.94 344 GLN A C 1
ATOM 2495 O O . GLN A 1 344 ? -17.625 7.443 -0.064 1.00 47.38 344 GLN A O 1
ATOM 2501 N N . VAL A 1 345 ? -16.990 7.844 2.057 1.00 44.35 345 VAL A N 1
ATOM 2502 C CA . VAL A 1 345 ? -17.570 9.182 2.093 1.00 44.21 345 VAL A CA 1
ATOM 2503 C C . VAL A 1 345 ? -16.772 10.142 1.215 1.00 48.90 345 VAL A C 1
ATOM 2504 O O . VAL A 1 345 ? -17.344 10.937 0.469 1.00 51.33 345 VAL A O 1
ATOM 2508 N N . ALA A 1 346 ? -15.448 10.056 1.300 1.00 50.01 346 ALA A N 1
ATOM 2509 C CA . ALA A 1 346 ? -14.569 10.901 0.500 1.00 51.28 346 ALA A CA 1
ATOM 2510 C C . ALA A 1 346 ? -14.757 10.636 -0.991 1.00 55.03 346 ALA A C 1
ATOM 2511 O O . ALA A 1 346 ? -14.626 11.541 -1.814 1.00 57.32 346 ALA A O 1
ATOM 2513 N N . TYR A 1 347 ? -15.068 9.389 -1.327 1.00 55.18 347 TYR A N 1
ATOM 2514 C CA . TYR A 1 347 ? -15.290 8.995 -2.712 1.00 56.29 347 TYR A CA 1
ATOM 2515 C C . TYR A 1 347 ? -16.614 9.545 -3.237 1.00 60.69 347 TYR A C 1
ATOM 2516 O O . TYR A 1 347 ? -16.746 9.840 -4.425 1.00 65.72 347 TYR A O 1
ATOM 2525 N N . LEU A 1 348 ? -17.589 9.683 -2.345 1.00 61.68 348 LEU A N 1
ATOM 2526 C CA . LEU A 1 348 ? -18.922 10.135 -2.729 1.00 65.17 348 LEU A CA 1
ATOM 2527 C C . LEU A 1 348 ? -19.026 11.657 -2.793 1.00 71.39 348 LEU A C 1
ATOM 2528 O O . LEU A 1 348 ? -20.046 12.198 -3.220 1.00 73.27 348 LEU A O 1
ATOM 2530 N N . PHE A 1 349 ? -17.971 12.344 -2.365 1.00 73.03 349 PHE A N 1
ATOM 2531 C CA . PHE A 1 349 ? -17.952 13.803 -2.388 1.00 73.29 349 PHE A CA 1
ATOM 2532 C C . PHE A 1 349 ? -16.847 14.349 -3.288 1.00 78.02 349 PHE A C 1
ATOM 2533 O O . PHE A 1 349 ? -16.668 15.562 -3.398 1.00 78.80 349 PHE A O 1
ATOM 2541 N N . THR A 1 350 ? -16.107 13.448 -3.928 1.00 80.26 350 THR A N 1
ATOM 2542 C CA . THR A 1 350 ? -15.044 13.843 -4.847 1.00 81.98 350 THR A CA 1
ATOM 2543 C C . THR A 1 350 ? -15.166 13.109 -6.179 1.00 84.87 350 THR A C 1
ATOM 2544 O O . THR A 1 350 ? -16.180 13.218 -6.869 1.00 86.56 350 THR A O 1
ATOM 2548 N N . ILE A 1 358 ? -6.623 14.688 -4.069 1.00 86.18 358 ILE A N 1
ATOM 2549 C CA . ILE A 1 358 ? -6.702 15.142 -2.685 1.00 84.61 358 ILE A CA 1
ATOM 2550 C C . ILE A 1 358 ? -7.407 14.112 -1.810 1.00 82.77 358 ILE A C 1
ATOM 2551 O O . ILE A 1 358 ? -7.773 14.397 -0.669 1.00 84.07 358 ILE A O 1
ATOM 2556 N N . LYS A 1 359 ? -7.591 12.911 -2.352 1.00 81.17 359 LYS A N 1
ATOM 2557 C CA . LYS A 1 359 ? -8.297 11.845 -1.649 1.00 79.75 359 LYS A CA 1
ATOM 2558 C C . LYS A 1 359 ? -7.566 11.401 -0.385 1.00 77.88 359 LYS A C 1
ATOM 2559 O O . LYS A 1 359 ? -8.185 11.201 0.659 1.00 76.65 359 LYS A O 1
ATOM 2561 N N . GLY A 1 360 ? -6.249 11.250 -0.487 1.00 75.68 360 GLY A N 1
ATOM 2562 C CA . GLY A 1 360 ? -5.440 10.792 0.629 1.00 74.66 360 GLY A CA 1
ATOM 2563 C C . GLY A 1 360 ? -5.481 11.719 1.828 1.00 74.48 360 GLY A C 1
ATOM 2564 O O . GLY A 1 360 ? -5.547 11.268 2.971 1.00 73.80 360 GLY A O 1
ATOM 2565 N N . ASP A 1 361 ? -5.443 13.022 1.566 1.00 72.27 361 ASP A N 1
ATOM 2566 C CA . ASP A 1 361 ? -5.468 14.016 2.632 1.00 66.01 361 ASP A CA 1
ATOM 2567 C C . ASP A 1 361 ? -6.869 14.168 3.214 1.00 62.68 361 ASP A C 1
ATOM 2568 O O . ASP A 1 361 ? -7.030 14.486 4.392 1.00 62.04 361 ASP A O 1
ATOM 2573 N N . LEU A 1 362 ? -7.880 13.938 2.382 1.00 60.30 362 LEU A N 1
ATOM 2574 C CA . LEU A 1 362 ? -9.269 14.068 2.809 1.00 54.51 362 LEU A CA 1
ATOM 2575 C C . LEU A 1 362 ? -9.669 12.949 3.767 1.00 52.94 362 LEU A C 1
ATOM 2576 O O . LEU A 1 362 ? -10.396 13.181 4.732 1.00 55.18 362 LEU A O 1
ATOM 2581 N N . ILE A 1 363 ? -9.193 11.738 3.494 1.00 53.64 363 ILE A N 1
ATOM 2582 C CA . ILE A 1 363 ? -9.474 10.592 4.353 1.00 53.54 363 ILE A CA 1
ATOM 2583 C C . ILE A 1 363 ? -8.883 10.801 5.744 1.00 55.11 363 ILE A C 1
ATOM 2584 O O . ILE A 1 363 ? -9.547 10.559 6.753 1.00 56.58 363 ILE A O 1
ATOM 2589 N N . SER A 1 364 ? -7.636 11.258 5.787 1.00 57.04 364 SER A N 1
ATOM 2590 C CA . SER A 1 364 ? -6.961 11.536 7.049 1.00 58.58 364 SER A CA 1
ATOM 2591 C C . SER A 1 364 ? -7.667 12.656 7.806 1.00 53.48 364 SER A C 1
ATOM 2592 O O . SER A 1 364 ? -7.750 12.632 9.034 1.00 51.29 364 SER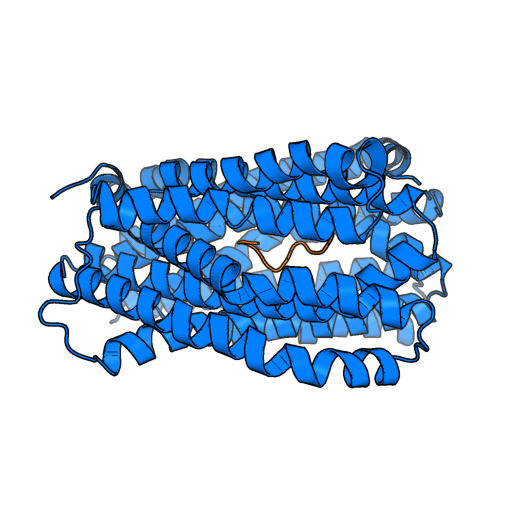 A O 1
ATOM 2595 N N . ALA A 1 365 ? -8.175 13.633 7.062 1.00 48.66 365 ALA A N 1
ATOM 2596 C CA . ALA A 1 365 ? -8.896 14.753 7.654 1.00 40.01 365 ALA A CA 1
ATOM 2597 C C . ALA A 1 365 ? -10.208 14.284 8.274 1.00 42.42 365 ALA A C 1
ATOM 2598 O O . ALA A 1 365 ? -10.580 14.718 9.362 1.00 39.07 365 ALA A O 1
ATOM 2600 N N . LEU A 1 366 ? -10.901 13.388 7.579 1.00 44.87 366 LEU A N 1
ATOM 2601 C CA . LEU A 1 366 ? -12.152 12.831 8.082 1.00 44.99 366 LEU A CA 1
ATOM 2602 C C . LEU A 1 366 ? -11.899 11.832 9.208 1.00 47.37 366 LEU A C 1
ATOM 2603 O O . LEU A 1 366 ? -12.824 11.428 9.911 1.00 46.53 366 LEU A O 1
ATOM 2608 N N . ARG A 1 367 ? -10.640 11.439 9.370 1.00 50.20 367 ARG A N 1
ATOM 2609 C CA . ARG A 1 367 ? -10.253 10.498 10.414 1.00 53.92 367 ARG A CA 1
ATOM 2610 C C . ARG A 1 367 ? -9.814 11.235 11.675 1.00 56.84 367 ARG A C 1
ATOM 2611 O O . ARG A 1 367 ? -9.484 10.612 12.684 1.00 60.86 367 ARG A O 1
ATOM 2619 N N . THR A 1 368 ? -9.812 12.563 11.613 1.00 51.89 368 THR A N 1
ATOM 2620 C CA . THR A 1 368 ? -9.312 13.373 12.719 1.00 50.77 368 THR A CA 1
ATOM 2621 C C . THR A 1 368 ? -10.235 14.542 13.056 1.00 50.57 368 THR A C 1
ATOM 2622 O O . THR A 1 368 ? -10.521 14.799 14.225 1.00 51.05 368 THR A O 1
ATOM 2626 N N . LEU A 1 369 ? -10.697 15.246 12.028 1.00 49.21 369 LEU A N 1
ATOM 2627 C CA . LEU A 1 369 ? -11.509 16.449 12.220 1.00 44.27 369 LEU A CA 1
ATOM 2628 C C . LEU A 1 369 ? -12.852 16.253 12.946 1.00 42.85 369 LEU A C 1
ATOM 2629 O O . LEU A 1 369 ? -13.116 16.946 13.925 1.00 39.67 369 LEU A O 1
ATOM 2634 N N . PRO A 1 370 ? -13.702 15.312 12.486 1.00 44.00 370 PRO A N 1
ATOM 2635 C CA . PRO A 1 370 ? -15.047 15.262 13.078 1.00 42.39 370 PRO A CA 1
ATOM 2636 C C . PRO A 1 370 ? -15.110 14.756 14.522 1.00 44.67 370 PRO A C 1
ATOM 2637 O O . PRO A 1 370 ? -16.206 14.506 15.020 1.00 47.17 370 PRO A O 1
ATOM 2641 N N . VAL A 1 371 ? -13.965 14.615 15.182 1.00 45.63 371 VAL A N 1
ATOM 2642 C CA . VAL A 1 371 ? -13.935 14.172 16.572 1.00 47.43 371 VAL A CA 1
ATOM 2643 C C . VAL A 1 371 ? -14.587 15.202 17.498 1.00 49.95 371 VAL A C 1
ATOM 2644 O O . VAL A 1 371 ? -15.224 14.844 18.491 1.00 52.24 371 VAL A O 1
ATOM 2648 N N . PHE A 1 372 ? -14.452 16.480 17.153 1.00 44.60 372 PHE A N 1
ATOM 2649 C CA . PHE A 1 372 ? -14.964 17.557 17.999 1.00 43.01 372 PHE A CA 1
ATOM 2650 C C . PHE A 1 372 ? -16.489 17.564 18.109 1.00 44.80 372 PHE A C 1
ATOM 2651 O O . PHE A 1 372 ? -17.048 18.191 19.009 1.00 45.30 372 PHE A O 1
ATOM 2659 N N . LEU A 1 373 ? -17.155 16.871 17.190 1.00 40.93 373 LEU A N 1
ATOM 2660 C CA . LEU A 1 373 ? -18.612 16.781 17.200 1.00 37.19 373 LEU A CA 1
ATOM 2661 C C . LEU A 1 373 ? -19.116 16.068 18.452 1.00 42.42 373 LEU A C 1
ATOM 2662 O O . LEU A 1 373 ? -20.266 16.238 18.856 1.00 43.21 373 LEU A O 1
ATOM 2667 N N . VAL A 1 374 ? -18.244 15.271 19.060 1.00 45.99 374 VAL A N 1
ATOM 2668 C CA . VAL A 1 374 ? -18.578 14.529 20.269 1.00 45.89 374 VAL A CA 1
ATOM 2669 C C . VAL A 1 374 ? -18.845 15.456 21.453 1.00 42.75 374 VAL A C 1
ATOM 2670 O O . VAL A 1 374 ? -19.850 15.312 22.150 1.00 44.27 374 VAL A O 1
ATOM 2674 N N . LEU A 1 375 ? -17.948 16.413 21.673 1.00 42.46 375 LEU A N 1
ATOM 2675 C CA . LEU A 1 375 ? -18.064 17.316 22.815 1.00 47.47 375 LEU A CA 1
ATOM 2676 C C . LEU A 1 375 ? -18.808 18.607 22.475 1.00 41.41 375 LEU A C 1
ATOM 2677 O O . LEU A 1 375 ? -19.096 19.415 23.358 1.00 40.77 375 LEU A O 1
ATOM 2682 N N . THR A 1 376 ? -19.119 18.790 21.196 1.00 34.54 376 THR A N 1
ATOM 2683 C CA . THR A 1 376 ? -19.870 19.960 20.734 1.00 35.33 376 THR A CA 1
ATOM 2684 C C . THR A 1 376 ? -21.195 20.236 21.476 1.00 40.74 376 THR A C 1
ATOM 2685 O O . THR A 1 376 ? -21.457 21.383 21.843 1.00 39.25 376 THR A O 1
ATOM 2689 N N . PRO A 1 377 ? -22.032 19.200 21.704 1.00 40.90 377 PRO A N 1
ATOM 2690 C CA . PRO A 1 377 ? -23.306 19.473 22.384 1.00 40.52 377 PRO A CA 1
ATOM 2691 C C . PRO A 1 377 ? -23.165 20.063 23.789 1.00 35.66 377 PRO A C 1
ATOM 2692 O O . PRO A 1 377 ? -24.081 20.739 24.252 1.00 28.55 377 PRO A O 1
ATOM 2696 N N . PHE A 1 378 ? -22.042 19.812 24.454 1.00 38.21 378 PHE A N 1
ATOM 2697 C CA . PHE A 1 378 ? -21.840 20.308 25.814 1.00 38.61 378 PHE A CA 1
ATOM 2698 C C . PHE A 1 378 ? -21.805 21.832 25.881 1.00 39.13 378 PHE A C 1
ATOM 2699 O O . PHE A 1 378 ? -22.270 22.429 26.853 1.00 46.41 378 PHE A O 1
ATOM 2707 N N . GLY A 1 379 ? -21.259 22.458 24.845 1.00 35.40 379 GLY A N 1
ATOM 2708 C CA . GLY A 1 379 ? -21.160 23.905 24.800 1.00 33.24 379 GLY A CA 1
ATOM 2709 C C . GLY A 1 379 ? -22.280 24.551 24.008 1.00 38.83 379 GLY A C 1
ATOM 2710 O O . GLY A 1 379 ? -22.623 25.710 24.238 1.00 46.60 379 GLY A O 1
ATOM 2711 N N . MET A 1 380 ? -22.855 23.800 23.075 1.00 34.11 380 MET A N 1
ATOM 2712 C CA . MET A 1 380 ? -23.900 24.332 22.206 1.00 29.87 380 MET A CA 1
ATOM 2713 C C . MET A 1 380 ? -25.262 24.396 22.900 1.00 27.22 380 MET A C 1
ATOM 2714 O O . MET A 1 380 ? -26.052 25.305 22.644 1.00 24.38 380 MET A O 1
ATOM 2719 N N . MET A 1 381 ? -25.534 23.434 23.777 1.00 21.95 381 MET A N 1
ATOM 2720 C CA . MET A 1 381 ? -26.785 23.431 24.530 1.00 26.29 381 MET A CA 1
ATOM 2721 C C . MET A 1 381 ? -26.739 24.446 25.666 1.00 31.55 381 MET A C 1
ATOM 2722 O O . MET A 1 381 ? -27.772 24.969 26.086 1.00 34.31 381 MET A O 1
ATOM 2727 N N . THR A 1 382 ? -25.536 24.716 26.161 1.00 32.45 382 THR A N 1
ATOM 2728 C CA . THR A 1 382 ? -25.341 25.729 27.189 1.00 32.52 382 THR A CA 1
ATOM 2729 C C . THR A 1 382 ? -25.630 27.104 26.604 1.00 30.97 382 THR A C 1
ATOM 2730 O O . THR A 1 382 ? -26.264 27.947 27.241 1.00 30.53 382 THR A O 1
ATOM 2734 N N . SER A 1 383 ? -25.162 27.318 25.380 1.00 27.05 383 SER A N 1
ATOM 2735 C CA . SER A 1 383 ? -25.450 28.543 24.650 1.00 23.96 383 SER A CA 1
ATOM 2736 C C . SER A 1 383 ? -26.941 28.625 24.349 1.00 24.87 383 SER A C 1
ATOM 2737 O O . SER A 1 383 ? -27.535 29.703 24.384 1.00 26.47 383 SER A O 1
ATOM 2740 N N . ALA A 1 384 ? -27.539 27.474 24.060 1.00 24.30 384 ALA A N 1
ATOM 2741 C CA . ALA A 1 384 ? -28.957 27.404 23.730 1.00 27.92 384 ALA A CA 1
ATOM 2742 C C . ALA A 1 384 ? -29.832 27.766 24.926 1.00 32.15 384 ALA A C 1
ATOM 2743 O O . ALA A 1 384 ? -30.871 28.407 24.770 1.00 36.16 384 ALA A O 1
ATOM 2745 N N . MET A 1 385 ? -29.410 27.357 26.119 1.00 30.86 385 MET A N 1
ATOM 2746 C CA . MET A 1 385 ? -30.168 27.664 27.327 1.00 36.18 385 MET A CA 1
ATOM 2747 C C . MET A 1 385 ? -29.854 29.073 27.826 1.00 31.48 385 MET A C 1
ATOM 2748 O O . MET A 1 385 ? -30.655 29.680 28.536 1.00 39.88 385 MET A O 1
ATOM 2753 N N . PHE A 1 386 ? -28.687 29.589 27.448 1.00 26.74 386 PHE A N 1
ATOM 2754 C CA . PHE A 1 386 ? -28.339 30.977 27.731 1.00 28.00 386 PHE A CA 1
ATOM 2755 C C . PHE A 1 386 ? -29.283 31.904 26.979 1.00 31.11 386 PHE A C 1
ATOM 2756 O O . PHE A 1 386 ? -29.690 32.946 27.492 1.00 31.27 386 PHE A O 1
ATOM 2764 N N . GLN A 1 387 ? -29.626 31.513 25.755 1.00 28.11 387 GLN A N 1
ATOM 2765 C CA . GLN A 1 387 ? -30.561 32.272 24.937 1.00 24.21 387 GLN A CA 1
ATOM 2766 C C . GLN A 1 387 ? -31.983 32.100 25.456 1.00 26.95 387 GLN A C 1
ATOM 2767 O O . GLN A 1 387 ? -32.808 33.006 25.345 1.00 30.84 387 GLN A O 1
ATOM 2773 N N . GLY A 1 388 ? -32.258 30.931 26.026 1.00 25.99 388 GLY A N 1
ATOM 2774 C CA . GLY A 1 388 ? -33.570 30.630 26.568 1.00 19.00 388 GLY A CA 1
ATOM 2775 C C . GLY A 1 388 ? -33.912 31.484 27.773 1.00 21.79 388 GLY A C 1
ATOM 2776 O O . GLY A 1 388 ? -35.055 31.908 27.938 1.00 28.73 388 GLY A O 1
ATOM 2777 N N . ILE A 1 389 ? -32.918 31.740 28.618 1.00 20.46 389 ILE A N 1
ATOM 2778 C CA . ILE A 1 389 ? -33.121 32.572 29.800 1.00 25.79 389 ILE A CA 1
ATOM 2779 C C . ILE A 1 389 ? -32.976 34.057 29.472 1.00 29.24 389 ILE A C 1
ATOM 2780 O O . ILE A 1 389 ? -33.181 34.914 30.331 1.00 37.14 389 ILE A O 1
ATOM 2785 N N . GLY A 1 390 ? -32.621 34.354 28.225 1.00 30.16 390 GLY A N 1
ATOM 2786 C CA . GLY A 1 390 ? -32.567 35.725 27.750 1.00 31.77 390 GLY A CA 1
ATOM 2787 C C . GLY A 1 390 ? -31.194 36.366 27.808 1.00 34.11 390 GLY A C 1
ATOM 2788 O O . GLY A 1 390 ? -31.055 37.568 27.581 1.00 33.23 390 GLY A O 1
ATOM 2789 N N . GLU A 1 391 ? -30.175 35.567 28.106 1.00 30.47 391 GLU A N 1
ATOM 2790 C CA . GLU A 1 391 ? -28.814 36.083 28.215 1.00 28.14 391 GLU A CA 1
ATOM 2791 C C . GLU A 1 391 ? -27.976 35.713 26.994 1.00 30.35 391 GLU A C 1
ATOM 2792 O O . GLU A 1 391 ? -27.120 34.830 27.058 1.00 36.42 391 GLU A O 1
ATOM 2798 N N . GLY A 1 392 ? -28.227 36.401 25.885 1.00 28.78 392 GLY A N 1
ATOM 2799 C CA . GLY A 1 392 ? -27.555 36.115 24.631 1.00 26.07 392 GLY A CA 1
ATOM 2800 C C . GLY A 1 392 ? -26.107 36.563 24.582 1.00 29.13 392 GLY A C 1
ATOM 2801 O O . GLY A 1 392 ? -25.333 36.082 23.753 1.00 34.08 392 GLY A O 1
ATOM 2802 N N . GLU A 1 393 ? -25.740 37.486 25.468 1.00 28.94 393 GLU A N 1
ATOM 2803 C CA . GLU A 1 393 ? -24.375 37.999 25.522 1.00 28.58 393 GLU A CA 1
ATOM 2804 C C . GLU A 1 393 ? -23.409 36.901 25.939 1.00 26.52 393 GLU A C 1
ATOM 2805 O O . GLU A 1 393 ? -22.285 36.827 25.444 1.00 31.88 393 GLU A O 1
ATOM 2811 N N . LYS A 1 394 ? -23.855 36.051 26.858 1.00 28.71 394 LYS A N 1
ATOM 2812 C CA . LYS A 1 394 ? -23.051 34.922 27.306 1.00 33.47 394 LYS A CA 1
ATOM 2813 C C . LYS A 1 394 ? -22.869 33.925 26.171 1.00 28.26 394 LYS A C 1
ATOM 2814 O O . LYS A 1 394 ? -21.829 33.277 26.062 1.00 30.62 394 LYS A O 1
ATOM 2820 N N . SER A 1 395 ? -23.887 33.812 25.325 1.00 29.69 395 SER A N 1
ATOM 2821 C CA . SER A 1 395 ? -23.822 32.936 24.163 1.00 30.88 395 SER A CA 1
ATOM 2822 C C . SER A 1 395 ? -22.843 33.491 23.135 1.00 31.21 395 SER A C 1
ATOM 2823 O O . SER A 1 395 ? -22.139 32.737 22.464 1.00 31.32 395 SER A O 1
ATOM 2826 N N . LEU A 1 396 ? -22.805 34.815 23.019 1.00 32.74 396 LEU A N 1
ATOM 2827 C CA . LEU A 1 396 ? -21.876 35.482 22.114 1.00 30.36 396 LEU A CA 1
ATOM 2828 C C . LEU A 1 396 ? -20.438 35.314 22.592 1.00 26.68 396 LEU A C 1
ATOM 2829 O O . LEU A 1 396 ? -19.550 34.980 21.808 1.00 23.10 396 LEU A O 1
ATOM 2834 N N . ILE A 1 397 ? -20.218 35.549 23.882 1.00 25.20 397 ILE A N 1
ATOM 2835 C CA . ILE A 1 397 ? -18.896 35.400 24.480 1.00 32.19 397 ILE A CA 1
ATOM 2836 C C . ILE A 1 397 ? -18.395 33.966 24.334 1.00 34.62 397 ILE A C 1
ATOM 2837 O O . ILE A 1 397 ? -17.228 33.733 24.016 1.00 34.69 397 ILE A O 1
ATOM 2842 N N . LEU A 1 398 ? -19.291 33.009 24.551 1.00 36.68 398 LEU A N 1
ATOM 2843 C CA . LEU A 1 398 ? -18.955 31.597 24.418 1.00 35.51 398 LEU A CA 1
ATOM 2844 C C . LEU A 1 398 ? -18.625 31.236 22.970 1.00 34.95 398 LEU A C 1
ATOM 2845 O O . LEU A 1 398 ? -17.727 30.435 22.711 1.00 30.82 398 LEU A O 1
ATOM 2850 N N . THR A 1 399 ? -19.355 31.832 22.032 1.00 33.10 399 THR A N 1
ATOM 2851 C CA . THR A 1 399 ? -19.125 31.582 20.612 1.00 34.66 399 THR A CA 1
ATOM 2852 C C . THR A 1 399 ? -17.801 32.188 20.157 1.00 33.10 399 THR A C 1
ATOM 2853 O O . THR A 1 399 ? -17.036 31.552 19.432 1.00 31.14 399 THR A O 1
ATOM 2857 N N . ILE A 1 400 ? -17.535 33.418 20.588 1.00 35.25 400 ILE A N 1
ATOM 2858 C CA . ILE A 1 400 ? -16.275 34.087 20.280 1.00 36.26 400 ILE A CA 1
ATOM 2859 C C . ILE A 1 400 ? -15.095 33.300 20.841 1.00 40.36 400 ILE A C 1
ATOM 2860 O O . ILE A 1 400 ? -14.092 33.092 20.158 1.00 45.35 400 ILE A O 1
ATOM 2865 N N . PHE A 1 401 ? -15.227 32.857 22.087 1.00 40.23 401 PHE A N 1
ATOM 2866 C CA . PHE A 1 401 ? -14.180 32.082 22.743 1.00 39.67 401 PHE A CA 1
ATOM 2867 C C . PHE A 1 401 ? -13.925 30.764 22.019 1.00 42.10 401 PHE A C 1
ATOM 2868 O O . PHE A 1 401 ? -12.778 30.352 21.848 1.00 43.95 401 PHE A O 1
ATOM 2876 N N . ARG A 1 402 ? -14.999 30.113 21.586 1.00 43.32 402 ARG A N 1
ATOM 2877 C CA . ARG A 1 402 ? -14.893 28.807 20.944 1.00 45.61 402 ARG A CA 1
ATOM 2878 C C . ARG A 1 402 ? -14.257 28.874 19.559 1.00 47.64 402 ARG A C 1
ATOM 2879 O O . ARG A 1 402 ? -13.347 28.106 19.250 1.00 49.62 402 ARG A O 1
ATOM 2887 N N . THR A 1 403 ? -14.734 29.796 18.730 1.00 47.53 403 THR A N 1
ATOM 2888 C CA . THR A 1 403 ? -14.365 29.801 17.318 1.00 43.95 403 THR A CA 1
ATOM 2889 C C . THR A 1 403 ? -13.188 30.721 16.973 1.00 45.88 403 THR A C 1
ATOM 2890 O O . THR A 1 403 ? -12.455 30.459 16.020 1.00 48.29 403 THR A O 1
ATOM 2894 N N . LEU A 1 404 ? -12.997 31.784 17.749 1.00 45.88 404 LEU A N 1
ATOM 2895 C CA . LEU A 1 404 ? -11.927 32.741 17.467 1.00 48.27 404 LEU A CA 1
ATOM 2896 C C . LEU A 1 404 ? -10.685 32.508 18.320 1.00 54.87 404 LEU A C 1
ATOM 2897 O O . LEU A 1 404 ? -9.567 32.485 17.807 1.00 63.67 404 LEU A O 1
ATOM 2902 N N . VAL A 1 405 ? -10.883 32.341 19.623 1.00 50.97 405 VAL A N 1
ATOM 2903 C CA . VAL A 1 405 ? -9.765 32.173 20.544 1.00 48.15 405 VAL A CA 1
ATOM 2904 C C . VAL A 1 405 ? -9.234 30.741 20.535 1.00 50.28 405 VAL A C 1
ATOM 2905 O O . VAL A 1 405 ? -8.023 30.520 20.506 1.00 53.45 405 VAL A O 1
ATOM 2909 N N . MET A 1 406 ? -10.144 29.773 20.552 1.00 47.47 406 MET A N 1
ATOM 2910 C CA . MET A 1 406 ? -9.761 28.366 20.619 1.00 47.55 406 MET A CA 1
ATOM 2911 C C . MET A 1 406 ? -9.440 27.759 19.253 1.00 47.56 406 MET A C 1
ATOM 2912 O O . MET A 1 406 ? -8.346 27.235 19.046 1.00 52.28 406 MET A O 1
ATOM 2917 N N . GLN A 1 407 ? -10.394 27.827 18.328 1.00 43.15 407 GLN A N 1
ATOM 2918 C CA . GLN A 1 407 ? -10.215 27.239 17.001 1.00 43.13 407 GLN A CA 1
ATOM 2919 C C . GLN A 1 407 ? -9.050 27.858 16.235 1.00 39.07 407 GLN A C 1
ATOM 2920 O O . GLN A 1 407 ? -8.096 27.167 15.881 1.00 38.20 407 GLN A O 1
ATOM 2926 N N . VAL A 1 408 ? -9.134 29.160 15.980 1.00 38.73 408 VAL A N 1
ATOM 2927 C CA . VAL A 1 408 ? -8.087 29.871 15.255 1.00 41.53 408 VAL A CA 1
ATOM 2928 C C . VAL A 1 408 ? -6.776 29.857 16.038 1.00 43.46 408 VAL A C 1
ATOM 2929 O O . VAL A 1 408 ? -5.696 29.733 15.459 1.00 48.26 408 VAL A O 1
ATOM 2933 N N . GLY A 1 409 ? -6.883 29.969 17.358 1.00 43.22 409 GLY A N 1
ATOM 2934 C CA . GLY A 1 409 ? -5.719 29.983 18.225 1.00 45.00 409 GLY A CA 1
ATOM 2935 C C . GLY A 1 409 ? -4.874 28.727 18.128 1.00 47.76 409 GLY A C 1
ATOM 2936 O O . GLY A 1 409 ? -3.679 28.797 17.847 1.00 52.23 409 GLY A O 1
ATOM 2937 N N . PHE A 1 410 ? -5.497 27.574 18.354 1.00 44.82 410 PHE A N 1
ATOM 2938 C CA . PHE A 1 410 ? -4.781 26.301 18.325 1.00 44.62 410 PHE A CA 1
ATOM 2939 C C . PHE A 1 410 ? -4.367 25.883 16.916 1.00 47.18 410 PHE A C 1
ATOM 2940 O O . PHE A 1 410 ? -3.362 25.194 16.738 1.00 53.29 410 PHE A O 1
ATOM 2948 N N . ALA A 1 411 ? -5.140 26.297 15.917 1.00 43.16 411 ALA A N 1
ATOM 2949 C CA . ALA A 1 411 ? -4.819 25.980 14.529 1.00 43.86 411 ALA A CA 1
ATOM 2950 C C . ALA A 1 411 ? -3.593 26.756 14.064 1.00 44.72 411 ALA A C 1
ATOM 2951 O O . ALA A 1 411 ? -2.803 26.265 13.259 1.00 43.42 411 ALA A O 1
ATOM 2953 N N . TYR A 1 412 ? -3.441 27.972 14.579 1.00 47.57 412 TYR A N 1
ATOM 2954 C CA . TYR A 1 412 ? -2.306 28.819 14.232 1.00 49.06 412 TYR A CA 1
ATOM 2955 C C . TYR A 1 412 ? -1.032 28.336 14.919 1.00 54.13 412 TYR A C 1
ATOM 2956 O O . TYR A 1 412 ? 0.070 28.516 14.402 1.00 54.85 412 TYR A O 1
ATOM 2965 N N . ILE A 1 413 ? -1.192 27.722 16.087 1.00 55.48 413 ILE A N 1
ATOM 2966 C CA . ILE A 1 413 ? -0.056 27.227 16.857 1.00 56.99 413 ILE A CA 1
ATOM 2967 C C . ILE A 1 413 ? 0.531 25.953 16.254 1.00 59.00 413 ILE A C 1
ATOM 2968 O O . ILE A 1 413 ? 1.743 25.847 16.066 1.00 64.17 413 ILE A O 1
ATOM 2973 N N . PHE A 1 414 ? -0.334 24.994 15.940 1.00 57.60 414 PHE A N 1
ATOM 2974 C CA . PHE A 1 414 ? 0.110 23.693 15.446 1.00 60.67 414 PHE A CA 1
ATOM 2975 C C . PHE A 1 414 ? 0.669 23.739 14.024 1.00 65.57 414 PHE A C 1
ATOM 2976 O O . PHE A 1 414 ? 1.161 22.733 13.514 1.00 70.69 414 PHE A O 1
ATOM 2984 N N . VAL A 1 415 ? 0.595 24.902 13.387 1.00 63.84 415 VAL A N 1
ATOM 2985 C CA . VAL A 1 415 ? 1.113 25.056 12.033 1.00 63.62 415 VAL A CA 1
ATOM 2986 C C . VAL A 1 415 ? 2.399 25.880 12.016 1.00 66.99 415 VAL A C 1
ATOM 2987 O O . VAL A 1 415 ? 3.366 25.527 11.339 1.00 70.06 415 VAL A O 1
ATOM 2991 N N . HIS A 1 416 ? 2.410 26.969 12.778 1.00 66.53 416 HIS A N 1
ATOM 2992 C CA . HIS A 1 416 ? 3.550 27.879 12.795 1.00 70.80 416 HIS A CA 1
ATOM 2993 C C . HIS A 1 416 ? 4.617 27.485 13.815 1.00 72.40 416 HIS A C 1
ATOM 2994 O O . HIS A 1 416 ? 5.772 27.897 13.701 1.00 72.44 416 HIS A O 1
ATOM 3001 N N . TYR A 1 417 ? 4.232 26.687 14.807 1.00 73.11 417 TYR A N 1
ATOM 3002 C CA . TYR A 1 417 ? 5.148 26.324 15.887 1.00 73.20 417 TYR A CA 1
ATOM 3003 C C . TYR A 1 417 ? 5.498 24.837 15.938 1.00 69.34 417 TYR A C 1
ATOM 3004 O O . TYR A 1 417 ? 6.448 24.447 16.616 1.00 71.85 417 TYR A O 1
ATOM 3013 N N . THR A 1 418 ? 4.735 24.009 15.230 1.00 65.19 418 THR A N 1
ATOM 3014 C CA . THR A 1 418 ? 4.986 22.570 15.233 1.00 64.37 418 THR A CA 1
ATOM 3015 C C . THR A 1 418 ? 5.317 22.032 13.842 1.00 63.01 418 THR A C 1
ATOM 3016 O O . THR A 1 418 ? 5.130 22.717 12.837 1.00 61.38 418 THR A O 1
ATOM 3020 N N . THR A 1 419 ? 5.808 20.796 13.800 1.00 67.39 419 THR A N 1
ATOM 3021 C CA . THR A 1 419 ? 6.198 20.150 12.550 1.00 73.36 419 THR A CA 1
ATOM 3022 C C . THR A 1 419 ? 4.993 19.766 11.698 1.00 71.85 419 THR A C 1
ATOM 3023 O O . THR A 1 419 ? 5.099 19.648 10.477 1.00 72.13 419 THR A O 1
ATOM 3027 N N . LEU A 1 420 ? 3.853 19.566 12.352 1.00 69.88 420 LEU A N 1
ATOM 3028 C CA . LEU A 1 420 ? 2.627 19.139 11.682 1.00 65.61 420 LEU A CA 1
ATOM 3029 C C . LEU A 1 420 ? 2.185 20.130 10.609 1.00 65.41 420 LEU A C 1
ATOM 3030 O O . LEU A 1 420 ? 2.211 21.343 10.820 1.00 67.64 420 LEU A O 1
ATOM 3035 N N . GLY A 1 421 ? 1.778 19.605 9.457 1.00 63.60 421 GLY A N 1
ATOM 3036 C CA . GLY A 1 421 ? 1.322 20.434 8.356 1.00 65.01 421 GLY A CA 1
ATOM 3037 C C . GLY A 1 421 ? -0.180 20.638 8.371 1.00 63.54 421 GLY A C 1
ATOM 3038 O O . GLY A 1 421 ? -0.710 21.339 9.233 1.00 60.67 421 GLY A O 1
ATOM 3039 N N . LEU A 1 422 ? -0.867 20.026 7.411 1.00 63.15 422 LEU A N 1
ATOM 3040 C CA . LEU A 1 422 ? -2.323 20.087 7.348 1.00 60.77 422 LEU A CA 1
ATOM 3041 C C . LEU A 1 422 ? -2.955 19.386 8.546 1.00 58.71 422 LEU A C 1
ATOM 3042 O O . LEU A 1 422 ? -4.047 19.748 8.981 1.00 60.55 422 LEU A O 1
ATOM 3047 N N . ARG A 1 423 ? -2.260 18.382 9.073 1.00 53.87 423 ARG A N 1
ATOM 3048 C CA . ARG A 1 423 ? -2.738 17.645 10.236 1.00 48.89 423 ARG A CA 1
ATOM 3049 C C . ARG A 1 423 ? -2.871 18.565 11.445 1.00 50.40 423 ARG A C 1
ATOM 3050 O O . ARG A 1 423 ? -3.769 18.397 12.269 1.00 52.21 423 ARG A O 1
ATOM 3052 N N . GLY A 1 424 ? -1.977 19.545 11.536 1.00 47.14 424 GLY A N 1
ATOM 3053 C CA . GLY A 1 424 ? -2.001 20.506 12.623 1.00 45.60 424 GLY A CA 1
ATOM 3054 C C . GLY A 1 424 ? -3.230 21.393 12.590 1.00 50.01 424 GLY A C 1
ATOM 3055 O O . GLY A 1 424 ? -3.620 21.967 13.606 1.00 51.46 424 GLY A O 1
ATOM 3056 N N . VAL A 1 425 ? -3.843 21.506 11.416 1.00 51.45 425 VAL A N 1
ATOM 3057 C CA . VAL A 1 425 ? -5.051 22.306 11.263 1.00 51.05 425 VAL A CA 1
ATOM 3058 C C . VAL A 1 425 ? -6.257 21.590 11.865 1.00 50.35 425 VAL A C 1
ATOM 3059 O O . VAL A 1 425 ? -7.014 22.182 12.633 1.00 48.29 425 VAL A O 1
ATOM 3063 N N . TRP A 1 426 ? -6.429 20.317 11.518 1.00 50.02 426 TRP A N 1
ATOM 3064 C CA . TRP A 1 426 ? -7.549 19.538 12.037 1.00 50.61 426 TRP A CA 1
ATOM 3065 C C . TRP A 1 426 ? -7.426 19.362 13.547 1.00 48.93 426 TRP A C 1
ATOM 3066 O O . TRP A 1 426 ? -8.394 19.552 14.283 1.00 47.25 426 TRP A O 1
ATOM 3077 N N . ILE A 1 427 ? -6.229 18.999 13.997 1.00 49.51 427 ILE A N 1
ATOM 3078 C CA . ILE A 1 427 ? -5.960 18.786 15.416 1.00 50.46 427 ILE A CA 1
ATOM 3079 C C . ILE A 1 427 ? -6.226 20.048 16.237 1.00 49.20 427 ILE A C 1
ATOM 3080 O O . ILE A 1 427 ? -6.808 19.983 17.321 1.00 49.16 427 ILE A O 1
ATOM 3085 N N . GLY A 1 428 ? -5.808 21.194 15.707 1.00 46.07 428 GLY A N 1
ATOM 3086 C CA . GLY A 1 428 ? -6.019 22.467 16.372 1.00 39.16 428 GLY A CA 1
ATOM 3087 C C . GLY A 1 428 ? -7.487 22.801 16.553 1.00 40.22 428 GLY A C 1
ATOM 3088 O O . GLY A 1 428 ? -7.898 23.282 17.610 1.00 42.60 428 GLY A O 1
ATOM 3089 N N . ILE A 1 429 ? -8.278 22.546 15.517 1.00 39.60 429 ILE A N 1
ATOM 3090 C CA . ILE A 1 429 ? -9.716 22.783 15.571 1.00 37.19 429 ILE A CA 1
ATOM 3091 C C . ILE A 1 429 ? -10.378 21.838 16.570 1.00 36.21 429 ILE A C 1
ATOM 3092 O O . ILE A 1 429 ? -11.255 22.242 17.335 1.00 30.85 429 ILE A O 1
ATOM 3097 N N . VAL A 1 430 ? -9.942 20.581 16.568 1.00 34.96 430 VAL A N 1
ATOM 3098 C CA . VAL A 1 430 ? -10.486 19.577 17.478 1.00 34.36 430 VAL A CA 1
ATOM 3099 C C . VAL A 1 430 ? -10.168 19.902 18.935 1.00 38.78 430 VAL A C 1
ATOM 3100 O O . VAL A 1 430 ? -11.071 20.010 19.761 1.00 42.04 430 VAL A O 1
ATOM 3104 N N . ILE A 1 431 ? -8.884 20.061 19.241 1.00 41.86 431 ILE A N 1
ATOM 3105 C CA . ILE A 1 431 ? -8.447 20.372 20.599 1.00 43.24 431 ILE A CA 1
ATOM 3106 C C . ILE A 1 431 ? -9.035 21.694 21.091 1.00 43.52 431 ILE A C 1
ATOM 3107 O O . ILE A 1 431 ? -9.440 21.811 22.249 1.00 40.54 431 ILE A O 1
ATOM 3112 N N . GLY A 1 432 ? -9.095 22.676 20.197 1.00 46.94 432 GLY A N 1
ATOM 3113 C CA . GLY A 1 432 ? -9.583 24.001 20.534 1.00 48.19 432 GLY A CA 1
ATOM 3114 C C . GLY A 1 432 ? -10.983 24.037 21.117 1.00 52.59 432 GLY A C 1
ATOM 3115 O O . GLY A 1 432 ? -11.172 24.435 22.267 1.00 58.03 432 GLY A O 1
ATOM 3116 N N . ASN A 1 433 ? -11.969 23.619 20.330 1.00 52.40 433 ASN A N 1
ATOM 3117 C CA . ASN A 1 433 ? -13.363 23.693 20.757 1.00 54.70 433 ASN A CA 1
ATOM 3118 C C . ASN A 1 433 ? -13.766 22.631 21.781 1.00 50.87 433 ASN A C 1
ATOM 3119 O O . ASN A 1 433 ? -14.817 22.742 22.412 1.00 45.95 433 ASN A O 1
ATOM 3124 N N . MET A 1 434 ? -12.939 21.602 21.942 1.00 48.13 434 MET A N 1
ATOM 3125 C CA . MET A 1 434 ? -13.165 20.626 23.003 1.00 49.74 434 MET A CA 1
ATOM 3126 C C . MET A 1 434 ? -12.895 21.272 24.355 1.00 47.85 434 MET A C 1
ATOM 3127 O O . MET A 1 434 ? -13.593 21.004 25.332 1.00 49.86 434 MET A O 1
ATOM 3132 N N . VAL A 1 435 ? -11.877 22.125 24.400 1.00 45.00 435 VAL A N 1
ATOM 3133 C CA . VAL A 1 435 ? -11.587 22.913 25.590 1.00 45.48 435 VAL A CA 1
ATOM 3134 C C . VAL A 1 435 ? -12.738 23.879 25.848 1.00 39.71 435 VAL A C 1
ATOM 3135 O O . VAL A 1 435 ? -13.178 24.053 26.985 1.00 41.81 435 VAL A O 1
ATOM 3139 N N . ALA A 1 436 ? -13.231 24.493 24.776 1.00 33.81 436 ALA A N 1
ATOM 3140 C CA . ALA A 1 436 ? -14.357 25.415 24.863 1.00 35.59 436 ALA A CA 1
ATOM 3141 C C . ALA A 1 436 ? -15.638 24.682 25.247 1.00 37.67 436 ALA A C 1
ATOM 3142 O O . ALA A 1 436 ? -16.557 25.275 25.810 1.00 39.03 436 ALA A O 1
ATOM 3144 N N . ALA A 1 437 ? -15.692 23.391 24.936 1.00 42.71 437 ALA A N 1
ATOM 3145 C CA . ALA A 1 437 ? -16.836 22.563 25.294 1.00 38.58 437 ALA A CA 1
ATOM 3146 C C . ALA A 1 437 ? -16.864 22.327 26.797 1.00 38.74 437 ALA A C 1
ATOM 3147 O O . ALA A 1 437 ? -17.928 22.325 27.417 1.00 37.77 437 ALA A O 1
ATOM 3149 N N . ILE A 1 438 ? -15.685 22.127 27.376 1.00 35.66 438 ILE A N 1
ATOM 3150 C CA . ILE A 1 438 ? -15.558 21.934 28.814 1.00 37.32 438 ILE A CA 1
ATOM 3151 C C . ILE A 1 438 ? -15.846 23.236 29.555 1.00 37.07 438 ILE A C 1
ATOM 3152 O O . ILE A 1 438 ? -16.616 23.257 30.515 1.00 37.77 438 ILE A O 1
ATOM 3157 N N . VAL A 1 439 ? -15.224 24.319 29.097 1.00 32.92 439 VAL A N 1
ATOM 3158 C CA . VAL A 1 439 ? -15.407 25.633 29.704 1.00 34.16 439 VAL A CA 1
ATOM 3159 C C . VAL A 1 439 ? -16.862 26.086 29.615 1.00 32.20 439 VAL A C 1
ATOM 3160 O O . VAL A 1 439 ? -17.418 26.617 30.579 1.00 29.64 439 VAL A O 1
ATOM 3164 N N . GLY A 1 440 ? -17.475 25.863 28.457 1.00 29.24 440 GLY A N 1
ATOM 3165 C CA . GLY A 1 440 ? -18.868 26.214 28.251 1.00 27.37 440 GLY A CA 1
ATOM 3166 C C . GLY A 1 440 ? -19.795 25.430 29.159 1.00 34.05 440 GLY A C 1
ATOM 3167 O O . GLY A 1 440 ? -20.723 25.988 29.745 1.00 35.35 440 GLY A O 1
ATOM 3168 N N . PHE A 1 441 ? -19.538 24.130 29.278 1.00 32.99 441 PHE A N 1
ATOM 3169 C CA . PHE A 1 441 ? -20.341 23.265 30.133 1.00 35.13 441 PHE A CA 1
ATOM 3170 C C . PHE A 1 441 ? -20.214 23.666 31.599 1.00 36.31 441 PHE A C 1
ATOM 3171 O O . PHE A 1 441 ? -21.205 23.701 32.327 1.00 35.70 441 PHE A O 1
ATOM 3179 N N . LEU A 1 442 ? -18.991 23.970 32.026 1.00 40.20 442 LEU A N 1
ATOM 3180 C CA . LEU A 1 442 ? -18.742 24.401 33.398 1.00 42.58 442 LEU A CA 1
ATOM 3181 C C . LEU A 1 442 ? -19.426 25.732 33.694 1.00 43.97 442 LEU A C 1
ATOM 3182 O O . LEU A 1 442 ? -19.937 25.945 34.793 1.00 47.51 442 LEU A O 1
ATOM 3187 N N . TRP A 1 443 ? -19.432 26.621 32.706 1.00 42.25 443 TRP A N 1
ATOM 3188 C CA . TRP A 1 443 ? -20.093 27.913 32.840 1.00 37.15 443 TRP A CA 1
ATOM 3189 C C . TRP A 1 443 ? -21.599 27.713 32.979 1.00 40.85 443 TRP A C 1
ATOM 3190 O O . TRP A 1 443 ? -22.273 28.451 33.698 1.00 47.97 443 TRP A O 1
ATOM 3201 N N . GLY A 1 444 ? -22.119 26.702 32.290 1.00 37.87 444 GLY A N 1
ATOM 3202 C CA . GLY A 1 444 ? -23.532 26.377 32.359 1.00 37.41 444 GLY A CA 1
ATOM 3203 C C . GLY A 1 444 ? -23.949 25.901 33.736 1.00 35.23 444 GLY A C 1
ATOM 3204 O O . GLY A 1 444 ? -25.019 26.261 34.226 1.00 32.68 444 GLY A O 1
ATOM 3205 N N . ARG A 1 445 ? -23.101 25.089 34.361 1.00 35.04 445 ARG A N 1
ATOM 3206 C CA . ARG A 1 445 ? -23.371 24.577 35.699 1.00 37.72 445 ARG A CA 1
ATOM 3207 C C . ARG A 1 445 ? -23.345 25.709 36.722 1.00 41.33 445 ARG A C 1
ATOM 3208 O O . ARG A 1 445 ? -24.102 25.698 37.693 1.00 45.94 445 ARG A O 1
ATOM 3216 N N . MET A 1 446 ? -22.470 26.683 36.496 1.00 40.97 446 MET A N 1
ATOM 3217 C CA . MET A 1 446 ? -22.362 27.838 37.381 1.00 40.86 446 MET A CA 1
ATOM 3218 C C . MET A 1 446 ? -23.586 28.737 37.266 1.00 38.23 446 MET A C 1
ATOM 3219 O O . MET A 1 446 ? -24.061 29.282 38.263 1.00 39.12 446 MET A O 1
ATOM 3224 N N . ARG A 1 447 ? -24.091 28.890 36.046 1.00 34.79 447 ARG A N 1
ATOM 3225 C CA . ARG A 1 447 ? -25.260 29.727 35.805 1.00 33.12 447 ARG A CA 1
ATOM 3226 C C . ARG A 1 447 ? -26.510 29.114 36.430 1.00 31.18 447 ARG A C 1
ATOM 3227 O O . ARG A 1 447 ? -27.360 29.824 36.965 1.00 28.30 447 ARG A O 1
ATOM 3235 N N . ILE A 1 448 ? -26.612 27.790 36.357 1.00 35.69 448 ILE A N 1
ATOM 3236 C CA . ILE A 1 448 ? -27.748 27.071 36.924 1.00 41.02 448 ILE A CA 1
ATOM 3237 C C . ILE A 1 448 ? -27.715 27.106 38.451 1.00 46.40 448 ILE A C 1
ATOM 3238 O O . ILE A 1 448 ? -28.752 27.249 39.101 1.00 44.00 448 ILE A O 1
ATOM 3243 N N . SER A 1 449 ? -26.517 26.989 39.016 1.00 50.84 449 SER A N 1
ATOM 3244 C CA . SER A 1 449 ? -26.345 27.062 40.463 1.00 55.73 449 SER A CA 1
ATOM 3245 C C . SER A 1 449 ? -26.741 28.440 40.984 1.00 52.70 449 SER A C 1
ATOM 3246 O O . SER A 1 449 ? -27.236 28.573 42.102 1.00 54.92 449 SER A O 1
ATOM 3249 N N . ALA A 1 450 ? -26.522 29.462 40.164 1.00 52.32 450 ALA A N 1
ATOM 3250 C CA . ALA A 1 450 ? -26.889 30.827 40.525 1.00 52.36 450 ALA A CA 1
ATOM 3251 C C . ALA A 1 450 ? -28.400 31.027 40.448 1.00 55.97 450 ALA A C 1
ATOM 3252 O O . ALA A 1 450 ? -28.965 31.833 41.186 1.00 54.60 450 ALA A O 1
ATOM 3254 N N . LEU A 1 451 ? -29.047 30.287 39.551 1.00 55.17 451 LEU A N 1
ATOM 3255 C CA . LEU A 1 451 ? -30.497 30.359 39.400 1.00 51.72 451 LEU A CA 1
ATOM 3256 C C . LEU A 1 451 ? -31.215 29.786 40.617 1.00 51.70 451 LEU A C 1
ATOM 3257 O O . LEU A 1 451 ? -32.242 30.314 41.046 1.00 55.99 451 LEU A O 1
ATOM 3262 N N . LYS A 1 452 ? -30.672 28.704 41.166 1.00 50.05 452 LYS A N 1
ATOM 3263 C CA . LYS A 1 452 ? -31.245 28.071 42.349 1.00 51.52 452 LYS A CA 1
ATOM 3264 C C . LYS A 1 452 ? -31.190 29.006 43.552 1.00 54.90 452 LYS A C 1
ATOM 3265 O O . LYS A 1 452 ? -32.128 29.068 44.347 1.00 59.12 452 LYS A O 1
ATOM 3271 N N . LYS A 1 453 ? -30.086 29.735 43.678 1.00 54.66 453 LYS A N 1
ATOM 3272 C CA . LYS A 1 453 ? -29.909 30.677 44.775 1.00 57.99 453 LYS A CA 1
ATOM 3273 C C . LYS A 1 453 ? -30.747 31.933 44.563 1.00 64.66 453 LYS A C 1
ATOM 3274 O O . LYS A 1 453 ? -31.079 32.638 45.517 1.00 72.62 453 LYS A O 1
ATOM 3276 N N . THR A 1 454 ? -31.088 32.209 43.308 1.00 62.56 454 THR A N 1
ATOM 3277 C CA . THR A 1 454 ? -31.892 33.378 42.972 1.00 62.57 454 THR A CA 1
ATOM 3278 C C . THR A 1 454 ? -33.381 33.049 42.999 1.00 58.53 454 THR A C 1
ATOM 3279 O O . THR A 1 454 ? -34.158 33.574 42.201 1.00 51.86 454 THR A O 1
ATOM 3295 N N . VAL B 2 3 ? -32.174 28.837 5.456 1.00 90.35 2 VAL B N 1
ATOM 3296 C CA . VAL B 2 3 ? -32.367 30.258 5.709 1.00 95.50 2 VAL B CA 1
ATOM 3297 C C . VAL B 2 3 ? -32.562 30.501 7.205 1.00 100.25 2 VAL B C 1
ATOM 3298 O O . VAL B 2 3 ? -32.252 31.573 7.726 1.00 103.42 2 VAL B O 1
ATOM 3302 N N . TYR B 2 4 ? -33.050 29.480 7.898 1.00 101.61 3 TYR B N 1
ATOM 3303 C CA . TYR B 2 4 ? -33.339 29.592 9.322 1.00 102.60 3 TYR B CA 1
ATOM 3304 C C . TYR B 2 4 ? -32.111 29.278 10.175 1.00 108.99 3 TYR B C 1
ATOM 3305 O O . TYR B 2 4 ? -32.103 29.519 11.382 1.00 109.53 3 TYR B O 1
ATOM 3314 N N . SER B 2 5 ? -31.074 28.744 9.537 1.00 114.53 4 SER B N 1
ATOM 3315 C CA . SER B 2 5 ? -29.819 28.448 10.220 1.00 119.39 4 SER B CA 1
ATOM 3316 C C . SER B 2 5 ? -28.639 29.011 9.434 1.00 121.82 4 SER B C 1
ATOM 3317 O O . SER B 2 5 ? -28.340 28.553 8.331 1.00 122.46 4 SER B O 1
ATOM 3320 N N . ALA B 2 6 ? -27.969 30.004 10.010 1.00 122.87 5 ALA B N 1
ATOM 3321 C CA . ALA B 2 6 ? -26.883 30.698 9.325 1.00 124.06 5 ALA B CA 1
ATOM 3322 C C . ALA B 2 6 ? -25.627 29.843 9.185 1.00 128.03 5 ALA B C 1
ATOM 3323 O O . ALA B 2 6 ? -24.936 29.906 8.169 1.00 129.77 5 ALA B O 1
ATOM 3325 N N . VAL B 2 7 ? -25.336 29.047 10.209 1.00 130.28 6 VAL B N 1
ATOM 3326 C CA . VAL B 2 7 ? -24.122 28.240 10.222 1.00 133.29 6 VAL B CA 1
ATOM 3327 C C . VAL B 2 7 ? -24.325 26.888 9.549 1.00 135.57 6 VAL B C 1
ATOM 3328 O O . VAL B 2 7 ? -24.645 25.898 10.212 1.00 136.79 6 VAL B O 1
ATOM 3332 N N . CYS B 2 8 ? -24.135 26.855 8.232 1.00 136.64 7 CYS B N 1
ATOM 3333 C CA . CYS B 2 8 ? -24.190 25.599 7.479 1.00 139.84 7 CYS B CA 1
ATOM 3334 C C . CYS B 2 8 ? -22.961 25.269 6.591 1.00 123.17 7 CYS B C 1
ATOM 3335 O O . CYS B 2 8 ? -22.378 24.201 6.770 1.00 123.65 7 CYS B O 1
ATOM 3338 N N . LEU B 2 9 ? -22.545 26.126 5.649 1.00 125.38 8 LEU B N 1
ATOM 3339 C CA . LEU B 2 9 ? -23.163 27.404 5.300 1.00 125.46 8 LEU B CA 1
ATOM 3340 C C . LEU B 2 9 ? -23.802 27.337 3.909 1.00 129.58 8 LEU B C 1
ATOM 3341 O O . LEU B 2 9 ? -25.005 27.118 3.790 1.00 127.54 8 LEU B O 1
ATOM 3346 N N . TYR B 2 10 ? -23.003 27.515 2.859 1.00 136.31 9 TYR B N 1
ATOM 3347 C CA . TYR B 2 10 ? -23.522 27.428 1.493 1.00 139.35 9 TYR B CA 1
ATOM 3348 C C . TYR B 2 10 ? -23.782 25.982 1.084 1.00 139.79 9 TYR B C 1
ATOM 3349 O O . TYR B 2 10 ? -24.673 25.689 0.283 1.00 139.29 9 TYR B O 1
ATOM 3358 N N . VAL B 2 11 ? -23.002 25.075 1.656 1.00 140.96 10 VAL B N 1
ATOM 3359 C CA . VAL B 2 11 ? -23.144 23.651 1.358 1.00 142.60 10 VAL B CA 1
ATOM 3360 C C . VAL B 2 11 ? -23.348 22.824 2.633 1.00 143.49 10 VAL B C 1
ATOM 3361 O O . VAL B 2 11 ? -23.941 23.301 3.611 1.00 141.29 10 VAL B O 1
#

Foldseek 3Di:
DADPQLCLLQDFLLSLLVLQLVLQLLLLLLLVVLVVLLVVLQVPQDPLLVLLCVLCVVVLLLLLLLLLLLLLLLLLQLLLCSLLVNQVSNLQLLQVSQVVLQVSQVCQLVVCLVVLLVSSVVVVDDPVSSVVSSLLNNLQSVCSSLSSNLSNLLSSCLSSRNSPVSSVLSNQLSVQLSVQSCCQQPVVPVHSSSSSNSNSVSSVVSSVSSCCCVPPVVPHSHHHDVVPHDDDPVSVCLSCLRSVLSSVLSVLQVVLVVLLLVLCCVLHNPLSNVLCVLLVSLLCSLVSSLVSSLSSLLSSLLSCVSNLNLVSNVCSLVSSLVVQLVSLVVVLVVQLVCVLVSLVVSDNSVVNNVLSNQQSPLSNLVSLQSSLCSSCVSNRRNVVNSVLSNQQRPVQLSVQLNCCPVPHPDRSNSNRNSNNRRNSVSSVVNNVVSVVVSVVSVVD/DVDPPPDPD

InterPro domains:
  IPR002528 Multi antimicrobial extrusion protein [PF01554] (26-186)
  IPR002528 Multi antimicrobial extrusion protein [PF01554] (248-413)
  IPR002528 Multi antimicrobial extrusion protein [TIGR00797] (26-426)
  IPR048279 Multidrug resistance protein MdtK-like [PIRSF006603] (9-453)
  IPR052031 Membrane Transporter and Flippase [PTHR43549] (3-453)

Sequence (453 aa):
KTTKGVQLLRGDPKKAIVRLSIPMMIGMSVQTLYNLADGIWVSGLGPESLAAVGLFFPVFMGIIALAAGLGVGTSSAIARRIGARDKEGADNVAVHSLILSLILGVTITITMLPAIDSLFRSMGAKGEAVELAIEYARVLLAGAFIIVFNNVGNGILRGEGDANRAMLAMVLGSGLNIVLDPIFIYTLGFGVVGAAYATLLSMMVVTSLFIAYWLFVKRDTYVDITLRDFSPSREILKDILRVGLPSSLSQLSMSIAMFFLNSVAITAGGENGVAVFTSAWRITMLGIVPILGMAAATTSVTGAAYGERNVEKLETAYLYAIKIAFMIELAVVAFIMLFAPQVAYLFTIKGDLISALRTLPVFLVLTPFGMMTSAMFQGIGEGEKSLILTIFRTLVMQVGFAYIFVHYTTLGLRGVWIGIVIGNMVAAIVGFLWGRMRISALKKTVYSAVCLYV

B-factor: mean 41.81, std 20.55, range [8.89, 164.13]

Secondary structure (DSSP, 8-state):
---HHHHHHTS-HHHHHHHHHHHHHHHHHHHHHHHHHHHHHHHTS-HHHHHHHHHHHHHHHHHHHHHHHHHHHHHHHHHHHHHTT-HHHHHHHHHHHHHHHHHHHHHHHHHHTTTHHHHHHHTT--TTHHHHHHHHHHHHHHTHHHHHHHHHHHHHHHHTT-HHHHHHHHHHHHHHHHHHHHIIIIIS--THHHHHHHHHHHHHHHHHHHHIIIIII--SSS----SS----HHHHHHHHHHHHHHHHHHHHHHHHHHHHHHHHHHHHHHHHHHHHHHHHHHHGGGGHHHHHHHHHHHHHHHHHHHTT-HHHHHHHHHHHHHHHHHHHHHHHHHHHHTHHHHHHH---HHHHHHHHTTGGGGGTTHHHHHHHHHHHHHTT-HHHHHHHHHIIIIIIIHHHHHHHHHTSS-STHHHHHHHHHHHHHHHHHHHHHHHHHHHHHHH-/---SSS---